Protein AF-A0A853ICF4-F1 (afdb_monomer)

Secondary structure (DSSP, 8-state):
-----PPP--S---S--EEEE-STTTGGGTSTTS---HHHHHHHHHHIIIIIHHHHHHHHHHHHHSSPPPHHHHHHHHHHHHHHHHHHHHHHHHHHHHHHHHHHHHHHHHHHHHHHHHHHHHHHHHHHHHTS-HHHHHHHHHHHHHT-TT--HHHHHHHHHHHH--HHHHHHHHHHHHHHHTT-HHHHHHHHHHHHHHHHHHHHHHHHH-HHHHHHHHHHHTT-PPPTTT-EEPPTTHHHHHHHHHHHT-GGGS-HHHHHHHHHHHHHHHTT--EEEEEEEEES--HHHHHHHHHHHHHHHHHHHHHHHHHHHHHHHHHHHHTTS-TT----TT--HHHHHHHHHHHHHHHHHHHHHHHHHHTT-GGGHHHHHHHHHHHHHHHHHHHHHHHHHHHHHHHHHHHHHHHHHHHHHHHHHHTTTTS------EEEEEEEEE---HHHHHHHHHHHHHHHHHHHHHHHT-TT--TTTTSPPHHHHHHHHHHHHHHHHHHH-TTSHHHHHHHHHSEEP-GGGS-TT--HHHHHHHHHHHHHHS----HHHHHHHHHHHHHTT-----HHHHHHHHHHH---HHHHHHHHHH--PPP--PPP--PPPP-PPPPPHHHHHHHHHHHHHHHHH-

Radius of gyration: 31.79 Å; Cα contacts (8 Å, |Δi|>4): 673; chains: 1; bounding box: 91×81×85 Å

pLDDT: mean 79.95, std 15.65, range [25.86, 96.5]

Sequence (626 aa):
MWQRKNPKKDGNSPPVQLTNRPRHWLERLHIKTQDEPWSITMVSFAWTAGPVTYLAALAGYYAGYGTWMPADKGIYFIGYSVVAGVLGILSKYLYHLTTGSKIKQQQKAIKQAIAALPLLVWQVRDLSLASLTEEARKYQAASYLLQQASLGAEGIEVAVYELTEDHQLALQAKRIEVLRQAGLFSRMEDLIQQVTVQANEVNEKLRANYPQLADQLFERLKGIAPSPEHGRQRSPLFIERILSAIEQDNYELMTLA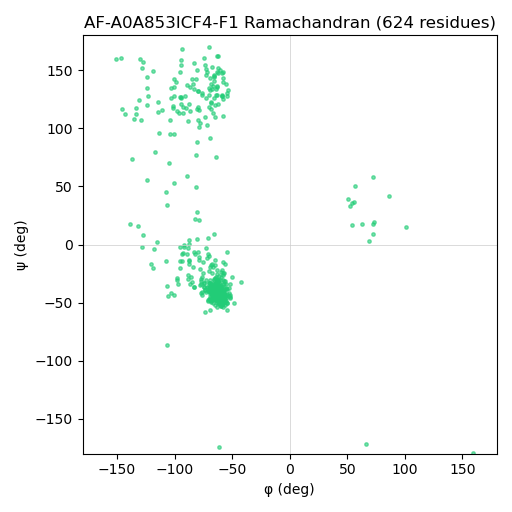DTEELFILALELLCDREISYLKIEYQGTQDIAKAITRLEEERNDYRISRAKVLSRLKALTSYLSLCNVNEDIHADEGLTAQALLTSAINGIEQLAKDVNNNRQLTDRHIKYTLNLQERTQQLESALELYEQARKAYLKLGRDLVHFRRALQRWQHIAQKKQQMLTNVGGLKRNIVFTEQSIKLDLDEKAALAKTLNLLLKETKRALNQSPKQGATAKQLPLLKVKELAVELTIMLDKYTKLHSPKIQRAIYSSHAMLIDALEPDASVQERVTEAKALAEDVQNNLSAAAERLAQNLIRFYRVPLTNEIIDFMVSQYDASQERLNFIAENEVPYSANFNNLNTPAIQIPEAKNRWKIILFNAKRTLSLYS

Nearest PDB structures (foldseek):
  6h2f-assembly1_G  TM=1.450E-01  e=1.940E+00  Aeromonas hydrophila subsp. hydrophila AL09-71
  8i4v-assembly1_A  TM=1.262E-01  e=9.122E+00  Saccharomyces cerevisiae S288C

Mean predicted aligned error: 12.61 Å

Foldseek 3Di:
DDDDDDDDDDPDDDLADEDEDAPPDPCVVPPPDPDDPPVVVLCVCLCCLPVVVLVVVQVVCCVPPVDGDDPVVSVVSNVVSVVVSVVVVVVVVVVCVVCVVVLVLLVVLLLVLLLVLLVLLVLLLVVQLVPDDPLVSLLSQLLLLLQFQPRQLVSQLSSCCSQQVDNVLSVLLSVLQVCLVVVVVVVSVVSLVVCVVVLVVSLVVCCVPPVVSSVSNSCSSSSHGDDLQAFAFQDPCLLVLLLVCLQVVHLVSHGSSSLSRLSLVLSLQSLFFKQKFKDKDWDDDQLQLVLVLQLLLLVLLLSLLSLQLLLLLLVLLLLLVVVVLDPPPPVPQRDDSQNSLVSSVSSLVSLLVVLLVLLVVCVVPVVSLVVNVVSLVSSVVSVVSLVSSVVSLVSSVVSVVSSVVSVVSNVVVVVVVVVVVVDDDRDSIYIYIYMDIFHADSVLSSVLSVVLVVLVVSQVVVQVPPPDDPPVSPRRPPSVSSSSSSVSSSSVCVRRVCSRPRSSLSSSLFHGFNSSNADPPDDSVRSSVVSSVSSVSHDNQCQSSLLVVLLCCCASVVHQDDPVSLVVSCVPRVHDSVSSVVSNPPHHYHDPDDDDPPDDRDDSDDDDVSSVVSSVSSVVSSVVSD

Solvent-accessible surface area (backbone atoms only — not comparable to full-atom values): 34337 Å² total; per-residue (Å²): 140,80,86,80,79,77,79,81,91,61,96,75,71,70,61,54,55,79,46,83,50,76,69,80,72,70,55,73,79,68,68,82,81,73,87,74,63,68,68,58,60,48,49,51,50,51,44,52,60,40,61,49,46,49,51,49,49,41,54,50,38,27,74,74,68,78,43,77,68,55,67,73,61,52,52,51,50,54,54,50,41,52,53,52,49,52,51,53,52,50,54,52,49,53,49,45,63,70,44,48,59,53,54,54,50,34,52,50,30,34,46,55,33,51,42,46,38,60,57,50,39,54,51,41,51,51,53,50,42,70,73,44,54,75,68,59,26,38,49,51,52,23,46,58,46,62,61,20,52,73,56,52,39,66,51,47,21,50,26,43,24,60,69,64,77,34,67,68,61,10,54,48,41,19,50,31,40,51,26,51,77,70,65,40,56,74,65,29,50,57,52,32,64,73,41,45,66,63,50,50,58,51,31,57,62,39,35,78,82,37,50,72,53,20,52,46,52,50,38,43,55,67,54,46,66,52,50,53,42,65,30,38,82,45,70,78,61,34,68,58,27,47,50,46,12,45,61,69,75,34,69,81,61,38,55,57,68,37,39,36,52,50,42,52,52,54,41,31,38,66,37,72,25,64,52,58,32,78,42,82,45,73,66,73,95,51,69,62,51,54,29,50,54,47,28,51,38,30,48,30,51,27,33,51,31,48,36,48,26,48,52,31,38,50,53,36,39,52,52,38,31,75,69,67,56,37,81,90,53,62,84,59,87,81,66,51,65,66,56,42,48,54,51,37,52,52,32,53,52,48,44,47,50,50,34,53,50,34,41,60,45,29,80,76,36,71,86,35,47,64,61,31,51,52,42,44,53,51,49,51,54,51,50,53,34,49,50,50,22,40,54,31,44,60,46,28,60,51,33,48,52,51,24,53,52,30,47,53,51,32,52,54,51,51,56,61,43,67,71,49,68,82,74,69,83,82,81,72,44,40,44,32,46,34,64,46,67,50,64,59,53,74,70,55,35,24,52,50,18,46,53,51,49,48,51,55,50,52,54,52,50,58,58,74,68,52,94,81,62,64,100,79,60,84,65,78,54,73,66,58,53,52,50,51,39,54,54,49,50,60,60,48,28,77,76,65,37,58,58,31,70,69,47,40,51,34,55,49,34,31,54,37,61,58,66,64,63,60,64,89,86,52,52,62,66,53,43,36,51,51,52,27,51,44,26,65,48,35,57,83,60,47,20,56,38,47,50,51,46,52,51,41,31,30,34,66,63,68,40,82,74,46,70,72,56,50,55,48,39,33,76,74,38,67,24,60,64,70,59,49,53,51,44,56,75,71,65,62,62,67,75,94,80,76,83,81,87,82,74,82,81,83,85,72,75,80,81,58,66,65,57,58,52,49,52,51,52,43,53,51,55,50,65,76,78,108

Structure (mmCIF, N/CA/C/O backbone):
data_AF-A0A853ICF4-F1
#
_entry.id   AF-A0A853ICF4-F1
#
loop_
_atom_site.group_PDB
_atom_site.id
_atom_site.type_symbol
_atom_site.label_atom_id
_atom_site.label_alt_id
_atom_site.label_comp_id
_atom_site.label_asym_id
_atom_site.label_entity_id
_atom_site.label_seq_id
_atom_site.pdbx_PDB_ins_code
_atom_site.Cartn_x
_atom_site.Cartn_y
_atom_site.Cartn_z
_atom_site.occupancy
_atom_site.B_iso_or_equiv
_atom_site.auth_seq_id
_atom_site.auth_comp_id
_atom_site.auth_asym_id
_atom_site.auth_atom_id
_atom_site.pdbx_PDB_model_num
ATOM 1 N N . MET A 1 1 ? -41.956 -16.546 -10.068 1.00 30.34 1 MET A N 1
ATOM 2 C CA . MET A 1 1 ? -43.222 -15.784 -10.032 1.00 30.34 1 MET A CA 1
ATOM 3 C C . MET A 1 1 ? -43.492 -15.413 -8.575 1.00 30.34 1 MET A C 1
ATOM 5 O O . MET A 1 1 ? -44.023 -16.226 -7.841 1.00 30.34 1 MET A O 1
ATOM 9 N N . TRP A 1 2 ? -43.012 -14.257 -8.112 1.00 27.94 2 TRP A N 1
ATOM 10 C CA . TRP A 1 2 ? -43.259 -13.773 -6.746 1.00 27.94 2 TRP A CA 1
ATOM 11 C C . TRP A 1 2 ? -44.172 -12.552 -6.848 1.00 27.94 2 TRP A C 1
ATOM 13 O O . TRP A 1 2 ? -43.820 -11.563 -7.491 1.00 27.94 2 TRP A O 1
ATOM 23 N N . GLN A 1 3 ? -45.385 -12.671 -6.307 1.00 25.86 3 GLN A N 1
ATOM 24 C CA . GLN A 1 3 ? -46.411 -11.632 -6.356 1.00 25.86 3 GLN A CA 1
ATOM 25 C C . GLN A 1 3 ? -45.956 -10.395 -5.570 1.00 25.86 3 GLN A C 1
ATOM 27 O O . GLN A 1 3 ? -45.728 -10.450 -4.363 1.00 25.86 3 GLN A O 1
ATOM 32 N N . ARG A 1 4 ? -45.863 -9.257 -6.267 1.00 28.83 4 ARG A N 1
ATOM 33 C CA . ARG A 1 4 ? -45.756 -7.927 -5.660 1.00 28.83 4 ARG A CA 1
ATOM 34 C C . ARG A 1 4 ? -47.047 -7.629 -4.895 1.00 28.83 4 ARG A C 1
ATOM 36 O O . ARG A 1 4 ? -48.074 -7.362 -5.514 1.00 28.83 4 ARG A O 1
ATOM 43 N N . LYS A 1 5 ? -46.990 -7.602 -3.563 1.00 31.86 5 LYS A N 1
ATOM 44 C CA . LYS A 1 5 ? -47.952 -6.823 -2.776 1.00 31.86 5 LYS A CA 1
ATOM 45 C C . LYS A 1 5 ? -47.587 -5.347 -2.933 1.00 31.86 5 LYS A C 1
ATOM 47 O O . LYS A 1 5 ? -46.550 -4.913 -2.442 1.00 31.86 5 LYS A O 1
ATOM 52 N N . ASN A 1 6 ? -48.421 -4.592 -3.644 1.00 28.44 6 ASN A N 1
ATOM 53 C CA . ASN A 1 6 ? -48.371 -3.131 -3.616 1.00 28.44 6 ASN A CA 1
ATOM 54 C C . ASN A 1 6 ? -48.813 -2.661 -2.219 1.00 28.44 6 ASN A C 1
ATOM 56 O O . ASN A 1 6 ? -49.931 -3.000 -1.820 1.00 28.44 6 ASN A O 1
ATOM 60 N N . PRO A 1 7 ? -48.001 -1.891 -1.474 1.00 32.66 7 PRO A N 1
ATOM 61 C CA . PRO A 1 7 ? -48.498 -1.226 -0.281 1.00 32.66 7 PRO A CA 1
ATOM 62 C C . PRO A 1 7 ? -49.482 -0.121 -0.693 1.00 32.66 7 PRO A C 1
ATOM 64 O O . PRO A 1 7 ? -49.323 0.527 -1.734 1.00 32.66 7 PRO A O 1
ATOM 67 N N . LYS A 1 8 ? -50.536 0.051 0.110 1.00 33.03 8 LYS A N 1
ATOM 68 C CA . LYS A 1 8 ? -51.533 1.117 -0.039 1.00 33.03 8 LYS A CA 1
ATOM 69 C C . LYS A 1 8 ? -50.838 2.485 -0.053 1.00 33.03 8 LYS A C 1
ATOM 71 O O . LYS A 1 8 ? -49.915 2.731 0.716 1.00 33.03 8 LYS A O 1
ATOM 76 N N . LYS A 1 9 ? -51.298 3.363 -0.951 1.00 35.62 9 LYS A N 1
ATOM 77 C CA . LYS A 1 9 ? -50.942 4.787 -0.991 1.00 35.62 9 LYS A CA 1
ATOM 78 C C . LYS A 1 9 ? -51.562 5.489 0.221 1.00 35.62 9 LYS A C 1
ATOM 80 O O . LYS A 1 9 ? -52.680 5.983 0.116 1.00 35.62 9 LYS A O 1
ATOM 85 N N . ASP A 1 10 ? -50.821 5.568 1.316 1.00 31.31 10 ASP A N 1
ATOM 86 C CA . ASP A 1 10 ? -51.052 6.588 2.337 1.00 31.31 10 ASP A CA 1
ATOM 87 C C . ASP A 1 10 ? -50.217 7.831 1.985 1.00 31.31 10 ASP A C 1
ATOM 89 O O . ASP A 1 10 ? -49.076 7.738 1.526 1.00 31.31 10 ASP A O 1
ATOM 93 N N . GLY A 1 11 ? -50.822 9.012 2.125 1.00 34.12 11 GLY A N 1
ATOM 94 C CA . GLY A 1 11 ? -50.340 10.305 1.618 1.00 34.12 11 GLY A CA 1
ATOM 95 C C . GLY A 1 11 ? -49.046 10.861 2.229 1.00 34.12 11 GLY A C 1
ATOM 96 O O . GLY A 1 11 ? -48.686 11.988 1.908 1.00 34.12 11 GLY A O 1
ATOM 97 N N . ASN A 1 12 ? -48.320 10.088 3.038 1.00 35.84 12 ASN A N 1
ATOM 98 C CA . ASN A 1 12 ? -46.996 10.423 3.564 1.00 35.84 12 ASN A CA 1
ATOM 99 C C . ASN A 1 12 ? -45.971 9.411 3.043 1.00 35.84 12 ASN A C 1
ATOM 101 O O . ASN A 1 12 ? -45.598 8.459 3.720 1.00 35.84 12 ASN A O 1
ATOM 105 N N . SER A 1 13 ? -45.520 9.595 1.803 1.00 33.94 13 SER A N 1
ATOM 106 C CA . SER A 1 13 ? -44.348 8.863 1.313 1.00 33.94 13 SER A CA 1
ATOM 107 C C . SER A 1 13 ? -43.082 9.490 1.913 1.00 33.94 13 SER A C 1
ATOM 109 O O . SER A 1 13 ? -42.929 10.710 1.772 1.00 33.94 13 SER A O 1
ATOM 111 N N . PRO A 1 14 ? -42.177 8.711 2.535 1.00 40.78 14 PRO A N 1
ATOM 112 C CA . PRO A 1 14 ? -40.957 9.249 3.124 1.00 40.78 14 PRO A CA 1
ATOM 113 C C . PRO A 1 14 ? -40.105 9.976 2.066 1.00 40.78 14 PRO A C 1
ATOM 115 O O . PRO A 1 14 ? -40.119 9.601 0.887 1.00 40.78 14 PRO A O 1
ATOM 118 N N . PRO A 1 15 ? -39.370 11.040 2.447 1.00 44.97 15 PRO A N 1
ATOM 119 C CA . PRO A 1 15 ? -38.568 11.846 1.522 1.00 44.97 15 PRO A CA 1
ATOM 120 C C . PRO A 1 15 ? -37.400 11.073 0.884 1.00 44.97 15 PRO A C 1
ATOM 122 O O . PRO A 1 15 ? -36.827 11.562 -0.098 1.00 44.97 15 PRO A O 1
ATOM 125 N N . VAL A 1 16 ? -37.072 9.888 1.416 1.00 52.25 16 VAL A N 1
ATOM 126 C CA . VAL A 1 16 ? -35.994 9.007 0.963 1.00 52.25 16 VAL A CA 1
ATOM 127 C C . VAL A 1 16 ? -36.508 7.567 0.866 1.00 52.25 16 VAL A C 1
ATOM 129 O O . VAL A 1 16 ? -36.892 6.971 1.865 1.00 52.25 16 VAL A O 1
ATOM 132 N N . GLN A 1 17 ? -36.503 6.981 -0.335 1.00 53.62 17 GLN A N 1
ATOM 133 C CA . GLN A 1 17 ? -36.686 5.533 -0.499 1.00 53.62 17 GLN A CA 1
ATOM 134 C C . GLN A 1 17 ? -35.333 4.835 -0.382 1.00 53.62 17 GLN A C 1
ATOM 136 O O . GLN A 1 17 ? -34.465 5.044 -1.229 1.00 53.62 17 GLN A O 1
ATOM 141 N N . LEU A 1 18 ? -35.180 4.015 0.658 1.00 55.09 18 LEU A N 1
ATOM 142 C CA . LEU A 1 18 ? -33.987 3.219 0.926 1.00 55.09 18 LEU A CA 1
ATOM 143 C C . LEU A 1 18 ? -34.164 1.817 0.344 1.00 55.09 18 LEU A C 1
ATOM 145 O O . LEU A 1 18 ? -35.091 1.092 0.697 1.00 55.09 18 LEU A O 1
ATOM 149 N N . THR A 1 19 ? -33.272 1.425 -0.561 1.00 58.62 19 THR A N 1
ATOM 150 C CA . THR A 1 19 ? -33.212 0.048 -1.066 1.00 58.62 19 THR A CA 1
ATOM 151 C C . THR A 1 19 ? -31.779 -0.449 -0.997 1.00 58.62 19 THR A C 1
ATOM 153 O O . THR A 1 19 ? -30.907 0.180 -1.600 1.00 58.62 19 THR A O 1
ATOM 156 N N . ASN A 1 20 ? -31.552 -1.575 -0.313 1.00 57.59 20 ASN A N 1
ATOM 157 C CA . ASN A 1 20 ? -30.308 -2.331 -0.438 1.00 57.59 20 ASN A CA 1
ATOM 158 C C . ASN A 1 20 ? -30.365 -3.175 -1.724 1.00 57.59 20 ASN A C 1
ATOM 160 O O . ASN A 1 20 ? -31.367 -3.842 -2.000 1.00 57.59 20 ASN A O 1
ATOM 164 N N . ARG A 1 21 ? -29.299 -3.137 -2.526 1.00 58.22 21 ARG A N 1
ATOM 165 C CA . ARG A 1 21 ? -29.064 -4.100 -3.606 1.00 58.22 21 ARG A CA 1
ATOM 166 C C . ARG A 1 21 ? -27.832 -4.942 -3.253 1.00 58.22 21 ARG A C 1
ATOM 168 O O . ARG A 1 21 ? -26.723 -4.505 -3.567 1.00 58.22 21 ARG A O 1
ATOM 175 N N . PRO A 1 22 ? -28.010 -6.137 -2.656 1.00 53.31 22 PRO A N 1
ATOM 176 C CA . PRO A 1 22 ? -26.892 -7.027 -2.363 1.00 53.31 22 PRO A CA 1
ATOM 177 C C . PRO A 1 22 ? -26.260 -7.585 -3.650 1.00 53.31 22 PRO A C 1
ATOM 179 O O . PRO A 1 22 ? -26.932 -7.768 -4.670 1.00 53.31 22 PRO A O 1
ATOM 182 N N . ARG A 1 23 ? -24.963 -7.917 -3.584 1.00 55.03 23 ARG A N 1
ATOM 183 C CA . ARG A 1 23 ? -24.104 -8.402 -4.693 1.00 55.03 23 ARG A CA 1
ATOM 184 C C . ARG A 1 23 ? -24.589 -9.659 -5.439 1.00 55.03 23 ARG A C 1
ATOM 186 O O . ARG A 1 23 ? -24.131 -9.949 -6.543 1.00 55.03 23 ARG A O 1
ATOM 193 N N . HIS A 1 24 ? -25.518 -10.421 -4.873 1.00 45.47 24 HIS A N 1
ATOM 194 C CA . HIS A 1 24 ? -25.683 -11.858 -5.129 1.00 45.47 24 HIS A CA 1
ATOM 195 C C . HIS A 1 24 ? -26.226 -12.325 -6.500 1.00 45.47 24 HIS A C 1
ATOM 197 O O . HIS A 1 24 ? -26.457 -13.530 -6.656 1.00 45.47 24 HIS A O 1
ATOM 203 N N . TRP A 1 25 ? -26.430 -11.444 -7.488 1.00 37.69 25 TRP A N 1
ATOM 204 C CA . TRP A 1 25 ? -27.013 -11.814 -8.791 1.00 37.69 25 TRP A CA 1
ATOM 205 C C . TRP A 1 25 ? -25.982 -11.981 -9.926 1.00 37.69 25 TRP A C 1
ATOM 207 O O . TRP A 1 25 ? -26.091 -12.944 -10.678 1.00 37.69 25 TRP A O 1
ATOM 217 N N . LEU A 1 26 ? -24.989 -11.089 -10.081 1.00 41.34 26 LEU A N 1
ATOM 218 C CA . LEU A 1 26 ? -24.106 -11.114 -11.268 1.00 41.34 26 LEU A CA 1
ATOM 219 C C . LEU A 1 26 ? -22.893 -12.048 -11.111 1.00 41.34 26 LEU A C 1
ATOM 221 O O . LEU A 1 26 ? -22.493 -12.697 -12.072 1.00 41.34 26 LEU A O 1
ATOM 225 N N . GLU A 1 27 ? -22.335 -12.179 -9.906 1.00 45.69 27 GLU A N 1
ATOM 226 C CA . GLU A 1 27 ? -21.101 -12.953 -9.682 1.00 45.69 27 GLU A CA 1
ATOM 227 C C . GLU A 1 27 ? -21.323 -14.478 -9.660 1.00 45.69 27 GLU A C 1
ATOM 229 O O . GLU A 1 27 ? -20.413 -15.245 -9.983 1.00 45.69 27 GLU A O 1
ATOM 234 N N . ARG A 1 28 ? -22.555 -14.948 -9.400 1.00 37.47 28 ARG A N 1
ATOM 235 C CA . ARG A 1 28 ? -22.889 -16.386 -9.464 1.00 37.47 28 ARG A CA 1
ATOM 236 C C . ARG A 1 28 ? -22.773 -16.987 -10.868 1.00 37.47 28 ARG A C 1
ATOM 238 O O . ARG A 1 28 ? -22.678 -18.204 -10.980 1.00 37.47 28 ARG A O 1
ATOM 245 N N . LEU A 1 29 ? -22.743 -16.164 -11.916 1.00 42.06 29 LEU A N 1
ATOM 246 C CA . LEU A 1 29 ? -22.546 -16.633 -13.289 1.00 42.06 29 LEU A CA 1
ATOM 247 C C . LEU A 1 29 ? -21.063 -16.752 -13.684 1.00 42.06 29 LEU A C 1
ATOM 249 O O . LEU A 1 29 ? -20.772 -17.390 -14.691 1.00 42.06 29 LEU A O 1
ATOM 253 N N . HIS A 1 30 ? -20.127 -16.195 -12.901 1.00 38.09 30 HIS A N 1
ATOM 254 C CA . HIS A 1 30 ? -18.701 -16.159 -13.261 1.00 38.09 30 HIS A CA 1
ATOM 255 C C . HIS A 1 30 ? -17.749 -16.853 -12.277 1.00 38.09 30 HIS A C 1
ATOM 257 O O . HIS A 1 30 ? -16.638 -17.183 -12.674 1.00 38.09 30 HIS A O 1
ATOM 263 N N . ILE A 1 31 ? -18.160 -17.134 -11.035 1.00 38.81 31 ILE A N 1
ATOM 264 C CA . ILE A 1 31 ? -17.246 -17.696 -10.018 1.00 38.81 31 ILE A CA 1
AT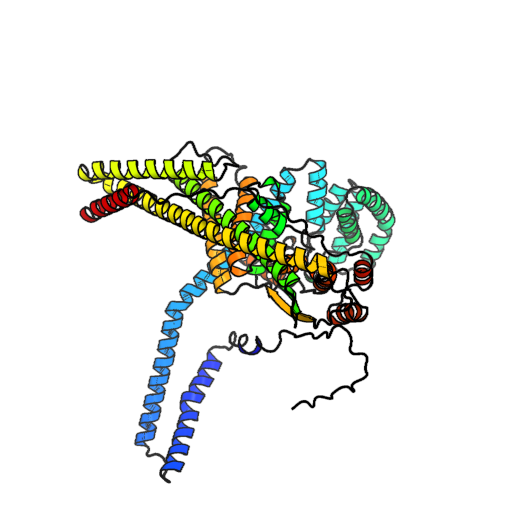OM 265 C C . ILE A 1 31 ? -17.201 -19.240 -10.011 1.00 38.81 31 ILE A C 1
ATOM 267 O O . ILE A 1 31 ? -16.318 -19.834 -9.405 1.00 38.81 31 ILE A O 1
ATOM 271 N N . LYS A 1 32 ? -18.066 -19.938 -10.755 1.00 33.34 32 LYS A N 1
ATOM 272 C CA . LYS A 1 32 ? -18.119 -21.414 -10.740 1.00 33.34 32 LYS A CA 1
ATOM 273 C C . LYS A 1 32 ? -17.412 -22.077 -11.933 1.00 33.34 32 LYS A C 1
ATOM 275 O O . LYS A 1 32 ? -18.007 -22.886 -12.634 1.00 33.34 32 LYS A O 1
ATOM 280 N N . THR A 1 33 ? -16.150 -21.724 -12.180 1.00 38.88 33 THR A N 1
ATOM 281 C CA . THR A 1 33 ? -15.300 -22.403 -13.190 1.00 38.88 33 THR A CA 1
ATOM 282 C C . THR A 1 33 ? -13.908 -22.785 -12.690 1.00 38.88 33 THR A C 1
ATOM 284 O O . THR A 1 33 ? -13.029 -23.084 -13.498 1.00 38.88 33 THR A O 1
ATOM 287 N N . GLN A 1 34 ? -13.678 -22.794 -11.380 1.00 43.72 34 GLN A N 1
ATOM 288 C CA . GLN A 1 34 ? -12.474 -23.389 -10.807 1.00 43.72 34 GLN A CA 1
ATOM 289 C C . GLN A 1 34 ? -12.893 -24.439 -9.777 1.00 43.72 34 GLN A C 1
ATOM 291 O O . GLN A 1 34 ? -13.830 -24.218 -9.017 1.00 43.72 34 GLN A O 1
ATOM 296 N N . ASP A 1 35 ? -12.230 -25.590 -9.862 1.00 41.94 35 ASP A N 1
ATOM 297 C CA . ASP A 1 35 ? -12.375 -26.792 -9.031 1.00 41.94 35 ASP A CA 1
ATOM 298 C C . ASP A 1 35 ? -13.450 -27.814 -9.429 1.00 41.94 35 ASP A C 1
ATOM 300 O O . ASP A 1 35 ? -14.077 -28.447 -8.583 1.00 41.94 35 ASP A O 1
ATOM 304 N N . GLU A 1 36 ? -13.592 -28.091 -10.729 1.00 45.62 36 GLU A N 1
ATOM 305 C CA . GLU A 1 36 ? -14.015 -29.437 -11.136 1.00 45.62 36 GLU A CA 1
ATOM 306 C C . GLU A 1 36 ? -12.782 -30.295 -11.460 1.00 45.62 36 GLU A C 1
ATOM 308 O O . GLU A 1 36 ? -11.950 -29.891 -12.283 1.00 45.62 36 GLU A O 1
ATOM 313 N N . PRO A 1 37 ? -12.629 -31.483 -10.842 1.00 55.44 37 PRO A N 1
ATOM 314 C CA . PRO A 1 37 ? -11.572 -32.402 -11.216 1.00 55.44 37 PRO A CA 1
ATOM 315 C C . PRO A 1 37 ? -11.717 -32.776 -12.694 1.00 55.44 37 PRO A C 1
ATOM 317 O O . PRO A 1 37 ? -12.777 -33.204 -13.147 1.00 55.44 37 PRO A O 1
ATOM 320 N N . TRP A 1 38 ? -10.617 -32.628 -13.434 1.00 53.31 38 TRP A N 1
ATOM 321 C CA . TRP A 1 38 ? -10.466 -32.866 -14.876 1.00 53.31 38 TRP A CA 1
ATOM 322 C C . TRP A 1 38 ? -11.149 -34.136 -15.413 1.00 53.31 38 TRP A C 1
ATOM 324 O O . TRP A 1 38 ? -11.617 -34.147 -16.553 1.00 53.31 38 TRP A O 1
ATOM 334 N N . SER A 1 39 ? -11.221 -35.192 -14.599 1.00 53.94 39 SER A N 1
ATOM 335 C CA . SER A 1 39 ? -11.878 -36.454 -14.929 1.00 53.94 39 SER A CA 1
ATOM 336 C C . SER A 1 39 ? -13.390 -36.295 -15.114 1.00 53.94 39 SER A C 1
ATOM 338 O O . SER A 1 39 ? -13.955 -36.899 -16.020 1.00 53.94 39 SER A O 1
ATOM 340 N N . ILE A 1 40 ? -14.046 -35.437 -14.330 1.00 58.16 40 ILE A N 1
ATOM 341 C CA . ILE A 1 40 ? -15.501 -35.236 -14.354 1.00 58.16 40 ILE A CA 1
ATOM 342 C C . ILE A 1 40 ? -15.910 -34.409 -15.574 1.00 58.16 40 ILE A C 1
ATOM 344 O O . ILE A 1 40 ? -16.842 -34.777 -16.290 1.00 58.16 40 ILE A O 1
ATOM 348 N N . THR A 1 41 ? -15.169 -33.342 -15.881 1.00 59.34 41 THR A N 1
ATOM 349 C CA . THR A 1 41 ? -15.435 -32.518 -17.067 1.00 59.34 41 THR A CA 1
ATOM 350 C C . THR A 1 41 ? -15.104 -33.269 -18.365 1.00 59.34 41 THR A C 1
ATOM 352 O O . THR A 1 41 ? -15.785 -33.091 -19.370 1.00 59.34 41 THR A O 1
ATOM 355 N N . MET A 1 42 ? -14.093 -34.152 -18.373 1.00 56.72 42 MET A N 1
ATOM 356 C CA . MET A 1 42 ? -13.829 -35.025 -19.528 1.00 56.72 42 MET A CA 1
ATOM 357 C C . MET A 1 42 ? -14.934 -36.055 -19.743 1.00 56.72 42 MET A C 1
ATOM 359 O O . MET A 1 42 ? -15.349 -36.258 -20.882 1.00 56.72 42 MET A O 1
ATOM 363 N N . VAL A 1 43 ? -15.432 -36.677 -18.674 1.00 63.84 43 VAL A N 1
ATOM 364 C CA . VAL A 1 43 ? -16.545 -37.628 -18.767 1.00 63.84 43 VAL A CA 1
ATOM 365 C C . VAL A 1 43 ? -17.816 -36.923 -19.237 1.00 63.84 43 VAL A C 1
ATOM 367 O O . VAL A 1 43 ? -18.513 -37.467 -20.089 1.00 63.84 43 VAL A O 1
ATOM 370 N N . SER A 1 44 ? -18.094 -35.695 -18.783 1.00 57.56 44 SER A N 1
ATOM 371 C CA . SER A 1 44 ? -19.270 -34.943 -19.241 1.00 57.56 44 SER A CA 1
ATOM 372 C C . SER A 1 44 ? -19.176 -34.545 -20.720 1.00 57.56 44 SER A C 1
ATOM 374 O O . SER A 1 44 ? -20.152 -34.715 -21.453 1.00 57.56 44 SER A O 1
ATOM 376 N N . PHE A 1 45 ? -18.006 -34.107 -21.204 1.00 62.56 45 PHE A N 1
ATOM 377 C CA . P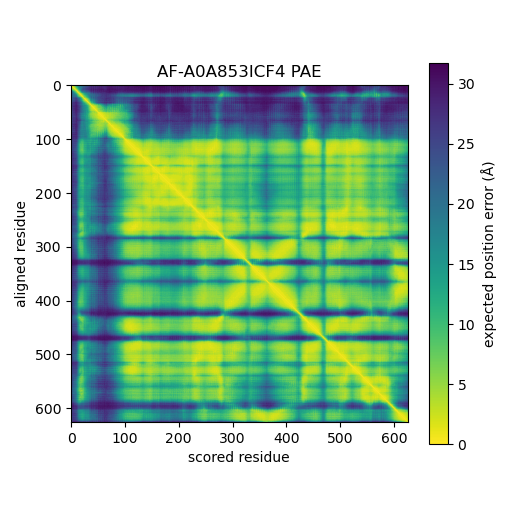HE A 1 45 ? -17.790 -33.831 -22.630 1.00 62.56 45 PHE A CA 1
ATOM 378 C C . PHE A 1 45 ? -17.823 -35.102 -23.485 1.00 62.56 45 PHE A C 1
ATOM 380 O O . PHE A 1 45 ? -18.446 -35.106 -24.542 1.00 62.56 45 PHE A O 1
ATOM 387 N N . ALA A 1 46 ? -17.216 -36.199 -23.029 1.00 64.25 46 ALA A N 1
ATOM 388 C CA . ALA A 1 46 ? -17.253 -37.478 -23.738 1.00 64.25 46 ALA A CA 1
ATOM 389 C C . ALA A 1 46 ? -18.680 -38.052 -23.811 1.00 64.25 46 ALA A C 1
ATOM 391 O O . ALA A 1 46 ? -19.090 -38.574 -24.847 1.00 64.25 46 ALA A O 1
ATOM 392 N N . TRP A 1 47 ? -19.460 -37.900 -22.737 1.00 67.75 47 TRP A N 1
ATOM 393 C CA . TRP A 1 47 ? -20.857 -38.325 -22.663 1.00 67.75 47 TRP A CA 1
ATOM 394 C C . TRP A 1 47 ? -21.779 -37.490 -23.563 1.00 67.75 47 TRP A C 1
ATOM 396 O O . TRP A 1 47 ? -22.650 -38.029 -24.248 1.00 67.75 47 TRP A O 1
ATOM 406 N N . THR A 1 48 ? -21.573 -36.172 -23.599 1.00 66.31 48 THR A N 1
ATOM 407 C CA . THR A 1 48 ? -22.396 -35.252 -24.401 1.00 66.31 48 THR A CA 1
ATOM 408 C C . THR A 1 48 ? -22.036 -35.258 -25.886 1.00 66.31 48 THR A C 1
ATOM 410 O O . THR A 1 48 ? -22.938 -35.153 -26.711 1.00 66.31 48 THR A O 1
ATOM 413 N N . ALA A 1 49 ? -20.757 -35.426 -26.240 1.00 63.41 49 ALA A N 1
ATOM 414 C CA . ALA A 1 49 ? -20.285 -35.424 -27.628 1.00 63.41 49 ALA A CA 1
ATOM 415 C C . ALA A 1 49 ? -20.338 -36.800 -28.321 1.00 63.41 49 ALA A C 1
ATOM 417 O O . ALA A 1 49 ? -20.285 -36.862 -29.554 1.00 63.41 49 ALA A O 1
ATOM 418 N N . GLY A 1 50 ? -20.459 -37.896 -27.564 1.00 69.69 50 GLY A N 1
ATOM 419 C CA . GLY A 1 50 ? -20.584 -39.253 -28.104 1.00 69.69 50 GLY A CA 1
ATOM 420 C C . GLY A 1 50 ? -22.004 -39.820 -27.970 1.00 69.69 50 GLY A C 1
ATOM 421 O O . GLY A 1 50 ? -22.789 -39.705 -28.911 1.00 69.69 50 GLY A O 1
ATOM 422 N N . PRO A 1 51 ? -22.355 -40.451 -26.833 1.00 75.19 51 PRO A N 1
ATOM 423 C CA . PRO A 1 51 ? -23.634 -41.145 -26.652 1.00 75.19 51 PRO A CA 1
ATOM 424 C C . PRO A 1 51 ? -24.877 -40.278 -26.877 1.00 75.19 51 PRO A C 1
ATOM 426 O O . PRO A 1 51 ? -25.802 -40.702 -27.567 1.00 75.19 51 PRO A O 1
ATOM 429 N N . VAL A 1 52 ? -24.912 -39.062 -26.323 1.00 77.06 52 VAL A N 1
ATOM 430 C CA . VAL A 1 52 ? -26.104 -38.196 -26.391 1.00 77.06 52 VAL A CA 1
ATOM 431 C C . VAL A 1 52 ? -26.344 -37.684 -27.809 1.00 77.06 52 VAL A C 1
ATOM 433 O O . VAL A 1 52 ? -27.462 -37.748 -28.314 1.00 77.06 52 VAL A O 1
ATOM 436 N N . THR A 1 53 ? -25.299 -37.221 -28.486 1.00 77.25 53 THR A N 1
ATOM 437 C CA . THR A 1 53 ? -25.360 -36.805 -29.892 1.00 77.25 53 THR A CA 1
ATOM 438 C C . THR A 1 53 ? -25.644 -37.974 -30.830 1.00 77.25 53 THR A C 1
ATOM 440 O O . THR A 1 53 ? -26.369 -37.788 -31.802 1.00 77.25 53 THR A O 1
ATOM 443 N N . TYR A 1 54 ? -25.151 -39.182 -30.537 1.00 77.81 54 TYR A N 1
ATOM 444 C CA . TYR A 1 54 ? -25.498 -40.385 -31.298 1.00 77.81 54 TYR A CA 1
ATOM 445 C C . TYR A 1 54 ? -26.981 -40.752 -31.147 1.00 77.81 54 TYR A C 1
ATOM 447 O O . TYR A 1 54 ? -27.654 -41.028 -32.139 1.00 77.81 54 TYR A O 1
ATOM 455 N N . LEU A 1 55 ? -27.525 -40.684 -29.927 1.00 80.25 55 LEU A N 1
ATOM 456 C CA . LEU A 1 55 ? -28.956 -40.882 -29.673 1.00 80.25 55 LEU A CA 1
ATOM 457 C C . LEU A 1 55 ? -29.811 -39.808 -30.354 1.00 80.25 55 LEU A C 1
ATOM 459 O O . LEU A 1 55 ? -30.838 -40.128 -30.948 1.00 80.25 55 LEU A O 1
ATOM 463 N N . ALA A 1 56 ? -29.374 -38.548 -30.321 1.00 79.75 56 ALA A N 1
ATOM 464 C CA . ALA A 1 56 ? -30.038 -37.454 -31.024 1.00 79.75 56 ALA A CA 1
ATOM 465 C C . ALA A 1 56 ? -30.005 -37.650 -32.549 1.00 79.75 56 ALA A C 1
ATOM 467 O O . ALA A 1 56 ? -31.010 -37.416 -33.219 1.00 79.75 56 ALA A O 1
ATOM 468 N N . ALA A 1 57 ? -28.885 -38.130 -33.099 1.00 79.81 57 ALA A N 1
ATOM 469 C CA . ALA A 1 57 ? -28.755 -38.456 -34.515 1.00 79.81 57 ALA A CA 1
ATOM 470 C C . ALA A 1 57 ? -29.661 -39.631 -34.915 1.00 79.81 57 ALA A C 1
ATOM 472 O O . ALA A 1 57 ? -30.348 -39.548 -35.930 1.00 79.81 57 ALA A O 1
ATOM 473 N N . LEU A 1 58 ? -29.729 -40.687 -34.096 1.00 81.38 58 LEU A N 1
ATOM 474 C CA . LEU A 1 58 ? -30.645 -41.815 -34.292 1.00 81.38 58 LEU A CA 1
ATOM 475 C C . LEU A 1 58 ? -32.110 -41.368 -34.276 1.00 81.38 58 LEU A C 1
ATOM 477 O O . LEU A 1 58 ? -32.860 -41.698 -35.193 1.00 81.38 58 LEU A O 1
ATOM 481 N N . ALA A 1 59 ? -32.504 -40.594 -33.263 1.00 81.44 59 ALA A N 1
ATOM 482 C CA . ALA A 1 59 ? -33.865 -40.087 -33.123 1.00 81.44 59 ALA A CA 1
ATOM 483 C C . ALA A 1 59 ? -34.244 -39.139 -34.271 1.00 81.44 59 ALA A C 1
ATOM 485 O O . ALA A 1 59 ? -35.328 -39.259 -34.837 1.00 81.44 59 ALA A O 1
ATOM 486 N N . GLY A 1 60 ? -33.340 -38.235 -34.659 1.00 82.12 60 GLY A N 1
ATOM 487 C CA . GLY A 1 60 ? -33.546 -37.315 -35.777 1.00 82.12 60 GLY A CA 1
ATOM 488 C C . GLY A 1 60 ? -33.642 -38.032 -37.125 1.00 82.12 60 GLY A C 1
ATOM 489 O O . GLY A 1 60 ? -34.500 -37.698 -37.940 1.00 82.12 60 GLY A O 1
ATOM 490 N N . TYR A 1 61 ? -32.814 -39.055 -37.350 1.00 82.81 61 TYR A N 1
ATOM 491 C CA . TYR A 1 61 ? -32.868 -39.857 -38.572 1.00 82.81 61 TYR A CA 1
ATOM 492 C C . TYR A 1 61 ? -34.175 -40.652 -38.665 1.00 82.81 61 TYR A C 1
ATOM 494 O O . TYR A 1 61 ? -34.817 -40.661 -39.715 1.00 82.81 61 TYR A O 1
ATOM 502 N N . TYR A 1 62 ? -34.602 -41.254 -37.552 1.00 85.12 62 TYR A N 1
ATOM 503 C CA . TYR A 1 62 ? -35.871 -41.972 -37.468 1.00 85.12 62 TYR A CA 1
ATOM 504 C C . TYR A 1 62 ? -37.070 -41.043 -37.705 1.00 85.12 62 TYR A C 1
ATOM 506 O O . TYR A 1 62 ? -37.955 -41.372 -38.492 1.00 85.12 62 TYR A O 1
ATOM 514 N N . ALA A 1 63 ? -37.071 -39.854 -37.097 1.00 85.62 63 ALA A N 1
ATOM 515 C CA . ALA A 1 63 ? -38.125 -38.861 -37.294 1.00 85.62 63 ALA A CA 1
ATOM 516 C C . ALA A 1 63 ? -38.190 -38.328 -38.739 1.00 85.62 63 ALA A C 1
ATOM 518 O O . ALA A 1 63 ? -39.278 -38.048 -39.233 1.00 85.62 63 ALA A O 1
ATOM 519 N N . GLY A 1 64 ? -37.045 -38.183 -39.416 1.00 80.12 64 GLY A N 1
ATOM 520 C CA . GLY A 1 64 ? -36.981 -37.633 -40.774 1.00 80.12 64 GLY A CA 1
ATOM 521 C C . GLY A 1 64 ? -37.255 -38.641 -41.893 1.00 80.12 64 GLY A C 1
ATOM 522 O O . GLY A 1 64 ? -37.860 -38.280 -42.898 1.00 80.12 64 GLY A O 1
ATOM 523 N N . TYR A 1 65 ? -36.815 -39.892 -41.735 1.00 81.94 65 TYR A N 1
ATOM 524 C CA . TYR A 1 65 ? -36.847 -40.900 -42.805 1.00 81.94 65 TYR A CA 1
ATOM 525 C C . TYR A 1 65 ? -37.723 -42.120 -42.487 1.00 81.94 65 TYR A C 1
ATOM 527 O O . TYR A 1 65 ? -37.864 -42.997 -43.335 1.00 81.94 65 TYR A O 1
ATOM 535 N N . GLY A 1 66 ? -38.298 -42.214 -41.282 1.00 81.06 66 GLY A N 1
ATOM 536 C CA . GLY A 1 66 ? -39.174 -43.322 -40.870 1.00 81.06 66 GLY A CA 1
ATOM 537 C C . GLY A 1 66 ? -38.472 -44.677 -40.708 1.00 81.06 66 GLY A C 1
ATOM 538 O O . GLY A 1 66 ? -39.115 -45.679 -40.407 1.00 81.06 66 GLY A O 1
ATOM 539 N N . THR A 1 67 ? -37.153 -44.724 -40.892 1.00 83.56 67 THR A N 1
ATOM 540 C CA . THR A 1 67 ? -36.319 -45.924 -40.767 1.00 83.56 67 THR A CA 1
ATOM 541 C C . THR A 1 67 ? -35.150 -45.657 -39.834 1.00 83.56 67 THR A C 1
ATOM 543 O O . THR A 1 67 ? -34.658 -44.531 -39.760 1.00 83.56 67 THR A O 1
ATOM 546 N N . TRP A 1 68 ? -34.655 -46.695 -39.162 1.00 81.38 68 TRP A N 1
ATOM 547 C CA . TRP A 1 68 ? -33.436 -46.603 -38.359 1.00 81.38 68 TRP A CA 1
ATOM 548 C C . TRP A 1 68 ? -32.212 -46.243 -39.210 1.00 81.38 68 TRP A C 1
ATOM 550 O O . TRP A 1 68 ? -32.154 -46.536 -40.406 1.00 81.38 68 TRP A O 1
ATOM 560 N N . MET A 1 69 ? -31.227 -45.588 -38.590 1.00 80.38 69 MET A N 1
ATOM 561 C CA . MET A 1 69 ? -30.004 -45.185 -39.282 1.00 80.38 69 MET A CA 1
ATOM 562 C C . MET A 1 69 ? -29.215 -46.422 -39.759 1.00 80.38 69 MET A C 1
ATOM 564 O O . MET A 1 69 ? -28.941 -47.302 -38.943 1.00 80.38 69 MET A O 1
ATOM 568 N N . PRO A 1 70 ? -28.814 -46.492 -41.046 1.00 84.06 70 PRO A N 1
ATOM 569 C CA . PRO A 1 70 ? -27.967 -47.568 -41.558 1.00 84.06 70 PRO A CA 1
ATOM 570 C C . PRO A 1 70 ? -26.636 -47.660 -40.803 1.00 84.06 70 PRO A C 1
ATOM 572 O O . PRO A 1 70 ? -26.040 -46.629 -40.472 1.00 84.06 70 PRO A O 1
ATOM 575 N N . ALA A 1 71 ? -26.147 -48.886 -40.588 1.00 78.69 71 ALA A N 1
ATOM 576 C CA . ALA A 1 71 ? -24.929 -49.156 -39.817 1.00 78.69 71 ALA A CA 1
ATOM 577 C C . ALA A 1 71 ? -23.707 -48.379 -40.341 1.00 78.69 71 ALA A C 1
ATOM 579 O O . ALA A 1 71 ? -22.951 -47.819 -39.549 1.00 78.69 71 ALA A O 1
ATOM 580 N N . ASP A 1 72 ? -23.580 -48.239 -41.663 1.00 80.62 72 ASP A N 1
ATOM 581 C CA . ASP A 1 72 ? -22.468 -47.534 -42.313 1.00 80.62 72 ASP A CA 1
ATOM 582 C C . ASP A 1 72 ? -22.385 -46.053 -41.899 1.00 80.62 72 ASP A C 1
ATOM 584 O O . ASP A 1 72 ? -21.302 -45.520 -41.647 1.00 80.62 72 ASP A O 1
ATOM 588 N N . LYS A 1 73 ? -23.540 -45.385 -41.749 1.00 78.56 73 LYS A N 1
ATOM 589 C CA . LYS A 1 73 ? -23.614 -43.983 -41.296 1.00 78.56 73 LYS A CA 1
ATOM 590 C C . LYS A 1 73 ? -23.332 -43.858 -39.796 1.00 78.56 73 LYS A C 1
ATOM 592 O O . LYS A 1 73 ? -22.733 -42.872 -39.368 1.00 78.56 73 LYS A O 1
ATOM 597 N N . GLY A 1 74 ? -23.714 -44.864 -39.006 1.00 78.12 74 GLY A N 1
ATOM 598 C CA . GLY A 1 74 ? -23.397 -44.932 -37.577 1.00 78.12 74 GLY A CA 1
ATOM 599 C C . GLY A 1 74 ? -21.906 -45.092 -37.307 1.00 78.12 74 GLY A C 1
ATOM 600 O O . GLY A 1 74 ? -21.355 -44.371 -36.478 1.00 78.12 74 GLY A O 1
ATOM 601 N N . ILE A 1 75 ? -21.235 -45.963 -38.061 1.00 79.94 75 ILE A N 1
ATOM 602 C CA . ILE A 1 75 ? -19.785 -46.168 -37.966 1.00 79.94 75 ILE A CA 1
ATOM 603 C C . ILE A 1 75 ? -19.030 -44.885 -38.338 1.00 79.94 75 ILE A C 1
ATOM 605 O O . ILE A 1 75 ? -18.100 -44.498 -37.631 1.00 79.94 75 ILE A O 1
ATOM 609 N N . TYR A 1 76 ? -19.465 -44.178 -39.388 1.00 80.12 76 TYR A N 1
ATOM 610 C CA . TYR A 1 76 ? -18.871 -42.895 -39.772 1.00 80.12 76 TYR A CA 1
ATOM 611 C C . TYR A 1 76 ? -19.014 -41.832 -38.673 1.00 80.12 76 TYR A C 1
ATOM 613 O O . TYR A 1 76 ? -18.057 -41.120 -38.370 1.00 80.12 76 TYR A O 1
ATOM 621 N N . PHE A 1 77 ? -20.185 -41.750 -38.033 1.00 80.88 77 PHE A N 1
ATOM 622 C CA . PHE A 1 77 ? -20.420 -40.823 -36.925 1.00 80.88 77 PHE A CA 1
ATOM 623 C C . PHE A 1 77 ? -19.520 -41.126 -35.722 1.00 80.88 77 PHE A C 1
ATOM 625 O O . PHE A 1 77 ? -18.885 -40.222 -35.185 1.00 80.88 77 PHE A O 1
ATOM 632 N N . ILE A 1 78 ? -19.408 -42.402 -35.338 1.00 79.00 78 ILE A N 1
ATOM 633 C CA . ILE A 1 78 ? -18.520 -42.837 -34.252 1.00 79.00 78 ILE A CA 1
ATOM 634 C C . ILE A 1 78 ? -17.065 -42.476 -34.582 1.00 79.00 78 ILE A C 1
ATOM 636 O O . ILE A 1 78 ? -16.379 -41.888 -33.747 1.00 79.00 78 ILE A O 1
ATOM 640 N N . GLY A 1 79 ? -16.609 -42.754 -35.808 1.00 79.62 79 GLY A N 1
ATOM 641 C CA . GLY A 1 79 ? -15.267 -42.394 -36.268 1.00 79.62 79 GLY A CA 1
ATOM 642 C C . GLY A 1 79 ? -15.002 -40.886 -36.206 1.00 79.62 79 GLY A C 1
ATOM 643 O O . GLY A 1 79 ? -13.984 -40.459 -35.659 1.00 79.62 79 GLY A O 1
ATOM 644 N N . TYR A 1 80 ? -15.941 -40.068 -36.690 1.00 80.06 80 TYR A N 1
ATOM 645 C CA . TYR A 1 80 ? -15.850 -38.609 -36.617 1.00 80.06 80 TYR A CA 1
ATOM 646 C C . TYR A 1 80 ? -15.802 -38.101 -35.168 1.00 80.06 80 TYR A C 1
ATOM 648 O O . TYR A 1 80 ? -14.945 -37.280 -34.842 1.00 80.06 80 TYR A O 1
ATOM 656 N N . SER A 1 81 ? -16.660 -38.612 -34.279 1.00 77.31 81 SER A N 1
ATOM 657 C CA . SER A 1 81 ? -16.687 -38.210 -32.867 1.00 77.31 81 SER A CA 1
ATOM 658 C C . SER A 1 81 ? -15.404 -38.572 -32.121 1.00 77.31 81 SER A C 1
ATOM 660 O O . SER A 1 81 ? -14.935 -37.781 -31.303 1.00 77.31 81 SER A O 1
ATOM 662 N N . VAL A 1 82 ? -14.791 -39.722 -32.423 1.00 79.25 82 VAL A N 1
ATOM 663 C CA . VAL A 1 82 ? -13.484 -40.093 -31.856 1.00 79.25 82 VAL A CA 1
ATOM 664 C C . VAL A 1 82 ? -12.403 -39.113 -32.316 1.00 79.25 82 VAL A C 1
ATOM 666 O O . VAL A 1 82 ? -11.665 -38.586 -31.485 1.00 79.25 82 VAL A O 1
ATOM 669 N N . VAL A 1 83 ? -12.337 -38.802 -33.614 1.00 80.44 83 VAL A N 1
ATOM 670 C CA . VAL A 1 83 ? -11.349 -37.854 -34.159 1.00 80.44 83 VAL A CA 1
ATOM 671 C C . VAL A 1 83 ? -11.554 -36.444 -33.597 1.00 80.44 83 VAL A C 1
ATOM 673 O O . VAL A 1 83 ? -10.590 -35.801 -33.181 1.00 80.44 83 VAL A O 1
ATOM 676 N N . ALA A 1 84 ? -12.799 -35.971 -33.522 1.00 75.25 84 ALA A N 1
ATOM 677 C CA . ALA A 1 84 ? -13.137 -34.678 -32.933 1.00 75.25 84 ALA A CA 1
ATOM 678 C C . ALA A 1 84 ? -12.793 -34.622 -31.435 1.00 75.25 84 ALA A C 1
ATOM 680 O O . ALA A 1 84 ? -12.244 -33.623 -30.968 1.00 75.25 84 ALA A O 1
ATOM 681 N N . GLY A 1 85 ? -13.038 -35.706 -30.692 1.00 72.62 85 GLY A N 1
ATOM 682 C CA . GLY A 1 85 ? -12.637 -35.842 -29.291 1.00 72.62 85 GLY A CA 1
ATOM 683 C C . GLY A 1 85 ? -11.120 -35.757 -29.112 1.00 72.62 85 GLY A C 1
ATOM 684 O O . GLY A 1 85 ? -10.639 -34.988 -28.280 1.00 72.62 85 GLY A O 1
ATOM 685 N N . VAL A 1 86 ? -10.353 -36.468 -29.945 1.00 79.38 86 VAL A N 1
ATOM 686 C CA . VAL A 1 86 ? -8.881 -36.423 -29.933 1.00 79.38 86 VAL A CA 1
ATOM 687 C C . VAL A 1 86 ? -8.360 -35.023 -30.277 1.00 79.38 86 VAL A C 1
ATOM 689 O O . VAL A 1 86 ? -7.500 -34.506 -29.565 1.00 79.38 86 VAL A O 1
ATOM 692 N N . LEU A 1 87 ? -8.904 -34.362 -31.306 1.00 75.19 87 LEU A N 1
ATOM 693 C CA . LEU A 1 87 ? -8.544 -32.981 -31.662 1.00 75.19 87 LEU A CA 1
ATOM 694 C C . LEU A 1 87 ? -8.904 -31.980 -30.551 1.00 75.19 87 LEU A C 1
ATOM 696 O O . LEU A 1 87 ? -8.142 -31.049 -30.276 1.00 75.19 87 LEU A O 1
ATOM 700 N N . GLY A 1 88 ? -10.031 -32.184 -29.867 1.00 68.25 88 GLY A N 1
ATOM 701 C CA . GLY A 1 88 ? -10.426 -31.407 -28.694 1.00 68.25 88 GLY A CA 1
ATOM 702 C C . GLY A 1 88 ? -9.431 -31.548 -27.537 1.00 68.25 88 GLY A C 1
ATOM 703 O O . GLY A 1 88 ? -9.019 -30.549 -26.947 1.00 68.25 88 GLY A O 1
ATOM 704 N N . ILE A 1 89 ? -8.969 -32.769 -27.254 1.00 75.12 89 ILE A N 1
ATOM 705 C CA . ILE A 1 89 ? -7.942 -33.028 -26.233 1.00 75.12 89 ILE A CA 1
ATOM 706 C C . ILE A 1 89 ? -6.610 -32.383 -26.638 1.00 75.12 89 ILE A C 1
ATOM 708 O O . ILE A 1 89 ? -5.985 -31.694 -25.829 1.00 75.12 89 ILE A O 1
ATOM 712 N N . LEU A 1 90 ? -6.198 -32.550 -27.898 1.00 74.69 90 LEU A N 1
ATOM 713 C CA . LEU A 1 90 ? -4.933 -32.032 -28.417 1.00 74.69 90 LEU A CA 1
ATOM 714 C C . LEU A 1 90 ? -4.888 -30.495 -28.396 1.00 74.69 90 LEU A C 1
ATOM 716 O O . LEU A 1 90 ? -3.903 -29.912 -27.945 1.00 74.69 90 LEU A O 1
ATOM 720 N N . SER A 1 91 ? -5.965 -29.828 -28.821 1.00 70.06 91 SER A N 1
ATOM 721 C CA . SER A 1 91 ? -6.060 -28.361 -28.799 1.00 70.06 91 SER A CA 1
ATOM 722 C C . SER A 1 91 ? -5.976 -27.797 -27.377 1.00 70.06 91 SER A C 1
ATOM 724 O O . SER A 1 91 ? -5.270 -26.815 -27.137 1.00 70.06 91 SER A O 1
ATOM 726 N N . LYS A 1 92 ? -6.619 -28.451 -26.401 1.00 66.12 92 LYS A N 1
ATOM 727 C CA . LYS A 1 92 ? -6.592 -28.025 -24.996 1.00 66.12 92 LYS A CA 1
ATOM 728 C C . LYS A 1 92 ? -5.251 -28.329 -24.317 1.00 66.12 92 LYS A C 1
ATOM 730 O O . LYS A 1 92 ? -4.790 -27.531 -23.501 1.00 66.12 92 LYS A O 1
ATOM 735 N N . TYR A 1 93 ? -4.584 -29.422 -24.696 1.00 74.06 93 TYR A N 1
ATOM 736 C CA . TYR A 1 93 ? -3.213 -29.727 -24.277 1.00 74.06 93 TYR A CA 1
ATOM 737 C C . TYR A 1 93 ? -2.213 -28.682 -24.795 1.00 74.06 93 TYR A C 1
ATOM 739 O O . TYR A 1 93 ? -1.426 -28.145 -24.014 1.00 74.06 93 TYR A O 1
ATOM 747 N N . LEU A 1 94 ? -2.302 -28.315 -26.078 1.00 70.75 94 LEU A N 1
ATOM 748 C CA . LEU A 1 94 ? -1.496 -27.243 -26.672 1.00 70.75 94 LEU A CA 1
ATOM 749 C C . LEU A 1 94 ? -1.747 -25.898 -25.976 1.00 70.75 94 LEU A C 1
ATOM 751 O O . LEU A 1 94 ? -0.793 -25.214 -25.609 1.00 70.75 94 LEU A O 1
ATOM 755 N N . TYR A 1 95 ? -3.011 -25.561 -25.701 1.00 70.94 95 TYR A N 1
ATOM 756 C CA . TYR A 1 95 ? -3.369 -24.356 -24.950 1.00 70.94 95 TYR A CA 1
ATOM 757 C C . TYR A 1 95 ? -2.759 -24.339 -23.538 1.00 70.94 95 TYR A C 1
ATOM 759 O O . TYR A 1 95 ? -2.265 -23.304 -23.080 1.00 70.94 95 TYR A O 1
ATOM 767 N N . HIS A 1 96 ? -2.755 -25.480 -22.842 1.00 65.19 96 HIS A N 1
ATOM 768 C CA . HIS A 1 96 ? -2.170 -25.597 -21.508 1.00 65.19 96 HIS A CA 1
ATOM 769 C C . HIS A 1 96 ? -0.635 -25.530 -21.532 1.00 65.19 96 HIS A C 1
ATOM 771 O O . HIS A 1 96 ? -0.040 -24.905 -20.654 1.00 65.19 96 HIS A O 1
ATOM 777 N N . LEU A 1 97 ? 0.022 -26.099 -22.546 1.00 68.81 97 LEU A N 1
ATOM 778 C CA . LEU A 1 97 ? 1.471 -25.967 -22.728 1.00 68.81 97 LEU A CA 1
ATOM 779 C C . LEU A 1 97 ? 1.887 -24.504 -22.935 1.00 68.81 97 LEU A C 1
ATOM 781 O O . LEU A 1 97 ? 2.840 -24.038 -22.308 1.00 68.81 97 LEU A O 1
ATOM 785 N N . THR A 1 98 ? 1.148 -23.747 -23.751 1.00 71.19 98 THR A N 1
ATOM 786 C CA . THR A 1 98 ? 1.476 -22.341 -24.034 1.00 71.19 98 THR A CA 1
ATOM 787 C C . THR A 1 98 ? 1.100 -21.388 -22.898 1.00 71.19 98 THR A C 1
ATOM 789 O O . THR A 1 98 ? 1.797 -20.400 -22.657 1.00 71.19 98 THR A O 1
ATOM 792 N N . THR A 1 99 ? 0.009 -21.665 -22.178 1.00 70.88 99 THR A N 1
ATOM 793 C CA . THR A 1 99 ? -0.548 -20.748 -21.165 1.00 70.88 99 THR A CA 1
ATOM 794 C C . THR A 1 99 ? -0.106 -21.108 -19.743 1.00 70.88 99 THR A C 1
ATOM 796 O O . THR A 1 99 ? 0.087 -20.221 -18.912 1.00 70.88 99 THR A O 1
ATOM 799 N N . GLY A 1 100 ? 0.163 -22.385 -19.460 1.00 71.25 100 GLY A N 1
ATOM 800 C CA . GLY A 1 100 ? 0.561 -22.864 -18.133 1.00 71.25 100 GLY A CA 1
ATOM 801 C C . GLY A 1 100 ? 1.902 -22.301 -17.656 1.00 71.25 100 GLY A C 1
ATOM 802 O O . GLY A 1 100 ? 2.058 -21.997 -16.475 1.00 71.25 100 GLY A O 1
ATOM 803 N N . SER A 1 101 ? 2.855 -22.076 -18.568 1.00 76.38 101 SER A N 1
ATOM 804 C CA . SER A 1 101 ? 4.120 -21.399 -18.238 1.00 76.38 101 SER A CA 1
ATOM 805 C C . SER A 1 101 ? 3.890 -19.949 -17.792 1.00 76.38 101 SER A C 1
ATOM 807 O O . SER A 1 101 ? 4.468 -19.507 -16.796 1.00 76.38 101 SER A O 1
ATOM 809 N N . LYS A 1 102 ? 2.979 -19.225 -18.462 1.00 80.31 102 LYS A N 1
ATOM 810 C CA . LYS A 1 102 ? 2.627 -17.843 -18.101 1.00 80.31 102 LYS A CA 1
ATOM 811 C C . LYS A 1 102 ? 1.987 -17.779 -16.716 1.00 80.31 102 LYS A C 1
ATOM 813 O O . LYS A 1 102 ? 2.451 -17.001 -15.889 1.00 80.31 102 LYS A O 1
ATOM 818 N N . ILE A 1 103 ? 1.011 -18.643 -16.428 1.00 80.75 103 ILE A N 1
ATOM 819 C CA . ILE A 1 103 ? 0.333 -18.689 -15.120 1.00 80.75 103 ILE A CA 1
ATOM 820 C C . ILE A 1 103 ? 1.333 -19.008 -14.000 1.00 80.75 103 ILE A C 1
ATOM 822 O O . ILE A 1 103 ? 1.360 -18.326 -12.977 1.00 80.75 103 ILE A O 1
ATOM 826 N N . LYS A 1 104 ? 2.230 -19.984 -14.207 1.00 84.12 104 LYS A N 1
ATOM 827 C CA . LYS A 1 104 ? 3.290 -20.304 -13.233 1.00 84.12 104 LYS A CA 1
ATOM 828 C C . LYS A 1 104 ? 4.226 -19.118 -12.983 1.00 84.12 104 LYS A C 1
ATOM 830 O O . LYS A 1 104 ? 4.596 -18.861 -11.837 1.00 84.12 104 LYS A O 1
ATOM 835 N N . GLN A 1 105 ? 4.606 -18.376 -14.026 1.00 85.94 105 GLN A N 1
ATOM 836 C CA . GLN A 1 105 ? 5.424 -17.165 -13.883 1.00 85.94 105 GLN A CA 1
ATOM 837 C C . GLN A 1 105 ? 4.682 -16.048 -13.138 1.00 85.94 105 GLN A C 1
ATOM 839 O O . GLN A 1 105 ? 5.274 -15.417 -12.262 1.00 85.94 105 GLN A O 1
ATOM 844 N N . GLN A 1 106 ? 3.400 -15.828 -13.446 1.00 88.19 106 GLN A N 1
ATOM 845 C CA . GLN A 1 106 ? 2.546 -14.859 -12.755 1.00 88.19 106 GLN A CA 1
ATOM 846 C C . GLN A 1 106 ? 2.434 -15.194 -11.261 1.00 88.19 106 GLN A C 1
ATOM 848 O O . GLN A 1 106 ? 2.740 -14.353 -10.419 1.00 88.19 106 GLN A O 1
ATOM 853 N N . GLN A 1 107 ? 2.109 -16.445 -10.923 1.00 89.38 107 GLN A N 1
ATOM 854 C CA . GLN A 1 107 ? 2.044 -16.910 -9.536 1.00 89.38 107 GLN A CA 1
ATOM 855 C C . GLN A 1 107 ? 3.386 -16.751 -8.818 1.00 89.38 107 GLN A C 1
ATOM 857 O O . GLN A 1 107 ? 3.423 -16.294 -7.680 1.00 89.38 107 GLN A O 1
ATOM 862 N N . LYS A 1 108 ? 4.506 -17.075 -9.477 1.00 91.31 108 LYS A N 1
ATOM 863 C CA . LYS A 1 108 ? 5.841 -16.882 -8.897 1.00 91.31 108 LYS A CA 1
ATOM 864 C C . LYS A 1 108 ? 6.119 -15.409 -8.589 1.00 91.31 108 LYS A C 1
ATOM 866 O O . LYS A 1 108 ? 6.640 -15.116 -7.517 1.00 91.31 108 LYS A O 1
ATOM 871 N N . ALA A 1 109 ? 5.771 -14.495 -9.495 1.00 91.44 109 ALA A N 1
ATOM 872 C CA . ALA A 1 109 ? 5.934 -13.061 -9.267 1.00 91.44 109 ALA A CA 1
ATOM 873 C C . ALA A 1 109 ? 5.082 -12.583 -8.081 1.00 91.44 109 ALA A C 1
ATOM 875 O O . ALA A 1 109 ? 5.598 -11.883 -7.211 1.00 91.44 109 ALA A O 1
ATOM 876 N N . ILE A 1 110 ? 3.818 -13.014 -8.007 1.00 94.00 110 ILE A N 1
ATOM 877 C CA . ILE A 1 110 ? 2.910 -12.691 -6.896 1.00 94.00 110 ILE A CA 1
ATOM 878 C C . ILE A 1 110 ? 3.486 -13.190 -5.566 1.00 94.00 110 ILE A C 1
ATOM 880 O O . ILE A 1 110 ? 3.636 -12.398 -4.641 1.00 94.00 110 ILE A O 1
ATOM 884 N N . LYS A 1 111 ? 3.910 -14.459 -5.485 1.00 93.62 111 LYS A N 1
ATOM 885 C CA . LYS A 1 111 ? 4.523 -15.030 -4.271 1.00 93.62 111 LYS A CA 1
ATOM 886 C C . LYS A 1 111 ? 5.760 -14.249 -3.816 1.00 93.62 111 LYS A C 1
ATOM 888 O O . LYS A 1 111 ? 5.924 -13.994 -2.630 1.00 93.62 111 LYS A O 1
ATOM 893 N N . GLN A 1 112 ? 6.619 -13.839 -4.752 1.00 92.56 112 GLN A N 1
ATOM 894 C CA . GLN A 1 112 ? 7.805 -13.034 -4.436 1.00 92.56 112 GLN A CA 1
ATOM 895 C C . GLN A 1 112 ? 7.448 -11.646 -3.892 1.00 92.56 112 GLN A C 1
ATOM 897 O O . GLN A 1 112 ? 8.097 -11.184 -2.959 1.00 92.56 112 GLN A O 1
ATOM 902 N N . ALA A 1 113 ? 6.414 -11.008 -4.445 1.00 93.94 113 ALA A N 1
ATOM 903 C CA . ALA A 1 113 ? 5.941 -9.709 -3.979 1.00 93.94 113 ALA A CA 1
ATOM 904 C C . ALA A 1 113 ? 5.320 -9.801 -2.575 1.00 93.94 113 ALA A C 1
ATOM 906 O O . ALA A 1 113 ? 5.687 -9.017 -1.702 1.00 93.94 113 ALA A O 1
ATOM 907 N N . ILE A 1 114 ? 4.455 -10.798 -2.345 1.00 94.38 114 ILE A N 1
ATOM 908 C CA . ILE A 1 114 ? 3.841 -11.073 -1.035 1.00 94.38 114 ILE A CA 1
ATOM 909 C C . ILE A 1 114 ? 4.921 -11.315 0.022 1.00 94.38 114 ILE A C 1
ATOM 911 O O . ILE A 1 114 ? 4.853 -10.737 1.094 1.00 94.38 114 ILE A O 1
ATOM 915 N N . ALA A 1 115 ? 5.967 -12.086 -0.285 1.00 91.25 115 ALA A N 1
ATOM 916 C CA . ALA A 1 115 ? 7.054 -12.317 0.665 1.00 91.25 115 ALA A CA 1
ATOM 917 C C . ALA A 1 115 ? 7.939 -11.079 0.912 1.00 91.25 115 ALA A C 1
ATOM 919 O O . ALA A 1 115 ? 8.622 -11.000 1.931 1.00 91.25 115 ALA A O 1
ATOM 920 N N . ALA A 1 116 ? 7.983 -10.117 -0.011 1.00 91.44 116 ALA A N 1
ATOM 921 C CA . ALA A 1 116 ? 8.831 -8.937 0.130 1.00 91.44 116 ALA A CA 1
ATOM 922 C C . ALA A 1 116 ? 8.184 -7.810 0.947 1.00 91.44 116 ALA A C 1
ATOM 924 O O . ALA A 1 116 ? 8.900 -7.081 1.628 1.00 91.44 116 ALA A O 1
ATOM 925 N N . LEU A 1 117 ? 6.858 -7.657 0.889 1.00 93.62 117 LEU A N 1
ATOM 926 C CA . LEU A 1 117 ? 6.146 -6.564 1.562 1.00 93.62 117 LEU A CA 1
ATOM 927 C C . LEU A 1 117 ? 6.254 -6.596 3.101 1.00 93.62 117 LEU A C 1
ATOM 929 O O . LEU A 1 117 ? 6.567 -5.546 3.658 1.00 93.62 117 LEU A O 1
ATOM 933 N N . PRO A 1 118 ? 6.110 -7.745 3.798 1.00 92.31 118 PRO A N 1
ATOM 934 C CA . PRO A 1 118 ? 6.331 -7.821 5.245 1.00 92.31 118 PRO A CA 1
ATOM 935 C C . PRO A 1 118 ? 7.736 -7.367 5.655 1.00 92.31 118 PRO A C 1
ATOM 937 O O . PRO A 1 118 ? 7.891 -6.612 6.608 1.00 92.31 118 PRO A O 1
ATOM 940 N N . LEU A 1 119 ? 8.760 -7.725 4.868 1.00 89.56 119 LEU A N 1
ATOM 941 C CA . LEU A 1 119 ? 10.136 -7.284 5.120 1.00 89.56 119 LEU A CA 1
ATOM 942 C C . LEU A 1 119 ? 10.267 -5.758 5.042 1.00 89.56 119 LEU A C 1
ATOM 944 O O . LEU A 1 119 ? 10.978 -5.165 5.847 1.00 89.56 119 LEU A O 1
ATOM 948 N N . LEU A 1 120 ? 9.586 -5.118 4.086 1.00 91.12 120 LEU A N 1
ATOM 949 C CA . LEU A 1 120 ? 9.563 -3.658 3.993 1.00 91.12 120 LEU A CA 1
ATOM 950 C C . LEU A 1 120 ? 8.828 -3.029 5.179 1.00 91.12 120 LEU A C 1
ATOM 952 O O . LEU A 1 120 ? 9.281 -2.009 5.683 1.00 91.12 120 LEU A O 1
ATOM 956 N N . VAL A 1 121 ? 7.731 -3.635 5.644 1.00 91.62 121 VAL A N 1
ATOM 957 C CA . VAL A 1 121 ? 6.998 -3.181 6.838 1.00 91.62 121 VAL A CA 1
ATOM 958 C C . VAL A 1 121 ? 7.899 -3.210 8.072 1.00 91.62 121 VAL A C 1
ATOM 960 O O . VAL A 1 121 ? 8.010 -2.200 8.764 1.00 91.62 121 VAL A O 1
ATOM 963 N N . TRP A 1 122 ? 8.619 -4.307 8.313 1.00 89.25 122 TRP A N 1
ATOM 964 C CA . TRP A 1 122 ? 9.552 -4.390 9.441 1.00 89.25 122 TRP A CA 1
ATOM 965 C C . TRP A 1 122 ? 10.698 -3.378 9.331 1.00 89.25 122 TRP A C 1
ATOM 967 O O . TRP A 1 122 ? 11.041 -2.736 10.319 1.00 89.25 122 TRP A O 1
ATOM 977 N N . GLN A 1 123 ? 11.234 -3.156 8.126 1.00 88.81 123 GLN A N 1
ATOM 978 C CA . GLN A 1 123 ? 12.242 -2.114 7.894 1.00 88.81 123 GLN A CA 1
ATOM 979 C C . GLN A 1 123 ? 11.705 -0.706 8.179 1.00 88.81 123 GLN A C 1
ATOM 981 O O . GLN A 1 123 ? 12.401 0.100 8.787 1.00 88.81 123 GLN A O 1
ATOM 986 N N . VAL A 1 124 ? 10.471 -0.399 7.767 1.00 91.06 124 VAL A N 1
ATOM 987 C CA . VAL A 1 124 ? 9.823 0.893 8.052 1.00 91.06 124 VAL A CA 1
ATOM 988 C C . VAL A 1 124 ? 9.664 1.101 9.555 1.00 91.06 124 VAL A C 1
ATOM 990 O O . VAL A 1 124 ? 9.926 2.198 10.046 1.00 91.06 124 VAL A O 1
ATOM 993 N N . ARG A 1 125 ? 9.263 0.058 10.290 1.00 89.75 125 ARG A N 1
ATOM 994 C CA . ARG A 1 125 ? 9.107 0.121 11.747 1.00 89.75 125 ARG A CA 1
ATOM 995 C C . ARG A 1 125 ? 10.432 0.372 12.443 1.00 89.75 125 ARG A C 1
ATOM 997 O O . ARG A 1 125 ? 10.504 1.279 13.266 1.00 89.75 125 ARG A O 1
ATOM 1004 N N . ASP A 1 126 ? 11.479 -0.351 12.068 1.00 89.12 126 ASP A N 1
ATOM 1005 C CA . ASP A 1 126 ? 12.810 -0.145 12.638 1.00 89.12 126 ASP A CA 1
ATOM 1006 C C . ASP A 1 126 ? 13.340 1.272 12.348 1.00 89.12 126 ASP A C 1
ATOM 1008 O O . ASP A 1 126 ? 13.774 1.976 13.257 1.00 89.12 126 ASP A O 1
ATOM 1012 N N . LEU A 1 127 ? 13.168 1.769 11.116 1.00 89.38 127 LEU A N 1
ATOM 1013 C CA . LEU A 1 127 ? 13.488 3.160 10.766 1.00 89.38 127 LEU A CA 1
ATOM 1014 C C . LEU A 1 127 ? 12.671 4.174 11.578 1.00 89.38 127 LEU A C 1
ATOM 1016 O O . LEU A 1 127 ? 13.192 5.225 11.955 1.00 89.38 127 LEU A O 1
ATOM 1020 N N . SER A 1 128 ? 11.399 3.872 11.864 1.00 89.12 128 SER A N 1
ATOM 1021 C CA . SER A 1 128 ? 10.563 4.726 12.713 1.00 89.12 128 SER A CA 1
ATOM 1022 C C . SER A 1 128 ? 11.116 4.798 14.135 1.00 89.12 128 SER A C 1
ATOM 1024 O O . SER A 1 128 ? 11.276 5.896 14.659 1.00 89.12 128 SER A O 1
ATOM 1026 N N . LEU A 1 129 ? 11.520 3.662 14.712 1.00 90.06 129 LEU A N 1
ATOM 1027 C CA . LEU A 1 129 ? 12.113 3.577 16.048 1.00 90.06 129 LEU A CA 1
ATOM 1028 C C . LEU A 1 129 ? 13.478 4.270 16.122 1.00 90.06 129 LEU A C 1
ATOM 1030 O O . LEU A 1 129 ? 13.771 4.963 17.100 1.00 90.06 129 LEU A O 1
ATOM 1034 N N . ALA A 1 130 ? 14.297 4.133 15.079 1.00 88.12 130 ALA A N 1
ATOM 1035 C CA . ALA A 1 130 ? 15.602 4.779 14.987 1.00 88.12 130 ALA A CA 1
ATOM 1036 C C . ALA A 1 130 ? 15.502 6.315 14.982 1.00 88.12 130 ALA A C 1
ATOM 1038 O O . ALA A 1 130 ? 16.399 6.987 15.486 1.00 88.12 130 ALA A O 1
ATOM 1039 N N . SER A 1 131 ? 14.404 6.871 14.456 1.00 84.12 131 SER A N 1
ATOM 1040 C CA . SER A 1 131 ? 14.175 8.323 14.409 1.00 84.12 131 SER A CA 1
ATOM 1041 C C . SER A 1 131 ? 13.703 8.943 15.734 1.00 84.12 131 SER A C 1
ATOM 1043 O O . SER A 1 131 ? 13.669 10.167 15.853 1.00 84.12 131 SER A O 1
ATOM 1045 N N . LEU A 1 132 ? 13.342 8.121 16.724 1.00 88.44 132 LEU A N 1
ATOM 1046 C CA . LEU A 1 132 ? 12.796 8.562 18.010 1.00 88.44 132 LEU A CA 1
ATOM 1047 C C . LEU A 1 132 ? 13.873 8.698 19.098 1.00 88.44 132 LEU A C 1
ATOM 1049 O O . LEU A 1 132 ? 14.937 8.068 19.038 1.00 88.44 132 LEU A O 1
ATOM 1053 N N . THR A 1 133 ? 13.557 9.495 20.128 1.00 90.88 133 THR A N 1
ATOM 1054 C CA . THR A 1 133 ? 14.320 9.559 21.387 1.00 90.88 133 THR A CA 1
ATOM 1055 C C . THR A 1 133 ? 14.276 8.217 22.116 1.00 90.88 133 THR A C 1
ATOM 1057 O O . THR A 1 133 ? 13.422 7.383 21.830 1.00 90.88 133 THR A O 1
ATOM 1060 N N . GLU A 1 134 ? 15.188 7.991 23.064 1.00 88.12 134 GLU A N 1
ATOM 1061 C CA . GLU A 1 134 ? 15.276 6.717 23.790 1.00 88.12 134 GLU A CA 1
ATOM 1062 C C . GLU A 1 134 ? 13.964 6.350 24.498 1.00 88.12 134 GLU A C 1
ATOM 1064 O O . GLU A 1 134 ? 13.443 5.261 24.279 1.00 88.12 134 GLU A O 1
ATOM 1069 N N . GLU A 1 135 ? 13.373 7.278 25.253 1.00 87.69 135 GLU A N 1
ATOM 1070 C CA . GLU A 1 135 ? 12.083 7.056 25.916 1.00 87.69 135 GLU A CA 1
ATOM 1071 C C . GLU A 1 135 ? 10.961 6.773 24.908 1.00 87.69 135 GLU A C 1
ATOM 1073 O O . GLU A 1 135 ? 10.269 5.764 25.012 1.00 87.69 135 GLU A O 1
ATOM 1078 N N . ALA A 1 136 ? 10.803 7.614 23.878 1.00 88.31 136 ALA A N 1
ATOM 1079 C CA . ALA A 1 136 ? 9.763 7.424 22.864 1.00 88.31 136 ALA A CA 1
ATOM 1080 C C . ALA A 1 136 ? 9.938 6.107 22.090 1.00 88.31 136 ALA A C 1
ATOM 1082 O O . ALA A 1 136 ? 8.954 5.483 21.693 1.00 88.31 136 ALA A O 1
ATOM 1083 N N . ARG A 1 137 ? 11.184 5.655 21.908 1.00 91.00 137 ARG A N 1
ATOM 1084 C CA . ARG A 1 137 ? 11.504 4.366 21.297 1.00 91.00 137 ARG A CA 1
ATOM 1085 C C . ARG A 1 137 ? 11.011 3.203 22.153 1.00 91.00 137 ARG A C 1
ATOM 1087 O O . ARG A 1 137 ? 10.433 2.284 21.579 1.00 91.00 137 ARG A O 1
ATOM 1094 N N . LYS A 1 138 ? 11.172 3.258 23.482 1.00 90.75 138 LYS A N 1
ATOM 1095 C CA . LYS A 1 138 ? 10.632 2.244 24.410 1.00 90.75 138 LYS A CA 1
ATOM 1096 C C . LYS A 1 138 ? 9.110 2.148 24.301 1.00 90.75 138 LYS A C 1
ATOM 1098 O O . LYS A 1 138 ? 8.582 1.077 24.007 1.00 90.75 138 LYS A O 1
ATOM 1103 N N . TYR A 1 139 ? 8.411 3.282 24.419 1.00 90.19 139 TYR A N 1
ATOM 1104 C CA . TYR A 1 139 ? 6.946 3.332 24.313 1.00 90.19 139 TYR A CA 1
ATOM 1105 C C . TYR A 1 139 ? 6.440 2.812 22.962 1.00 90.19 139 TYR A C 1
ATOM 1107 O O . TYR A 1 139 ? 5.501 2.016 22.907 1.00 90.19 139 TYR A O 1
ATOM 1115 N N . GLN A 1 140 ? 7.072 3.230 21.863 1.00 89.06 140 GLN A N 1
ATOM 1116 C CA . GLN A 1 140 ? 6.669 2.814 20.522 1.00 89.06 140 GLN A CA 1
ATOM 1117 C C . GLN A 1 140 ? 6.960 1.326 20.271 1.00 89.06 140 GLN A C 1
ATOM 1119 O O . GLN A 1 140 ? 6.129 0.638 19.675 1.00 89.06 140 GLN A O 1
ATOM 1124 N N . ALA A 1 141 ? 8.100 0.808 20.739 1.00 90.69 141 ALA A N 1
ATOM 1125 C CA . ALA A 1 141 ? 8.431 -0.612 20.641 1.00 90.69 141 ALA A CA 1
ATOM 1126 C C . ALA A 1 141 ? 7.426 -1.471 21.420 1.00 90.69 141 ALA A C 1
ATOM 1128 O O . ALA A 1 141 ? 6.876 -2.425 20.869 1.00 90.69 141 ALA A O 1
ATOM 1129 N N . ALA A 1 142 ? 7.109 -1.082 22.656 1.00 91.50 142 ALA A N 1
ATOM 1130 C CA . ALA A 1 142 ? 6.085 -1.747 23.449 1.00 91.50 142 ALA A CA 1
ATOM 1131 C C . ALA A 1 142 ? 4.699 -1.670 22.787 1.00 91.50 142 ALA A C 1
ATOM 1133 O O . ALA A 1 142 ? 3.977 -2.663 22.783 1.00 91.50 142 ALA A O 1
ATOM 1134 N N . SER A 1 143 ? 4.341 -0.550 22.145 1.00 89.38 143 SER A N 1
ATOM 1135 C CA . SER A 1 143 ? 3.089 -0.456 21.382 1.00 89.38 143 SER A CA 1
ATOM 1136 C C . SER A 1 143 ? 3.027 -1.463 20.231 1.00 89.38 143 SER A C 1
ATOM 1138 O O . SER A 1 143 ? 2.003 -2.125 20.063 1.00 89.38 143 SER A O 1
ATOM 1140 N N . TYR A 1 144 ? 4.112 -1.628 19.464 1.00 88.44 144 TYR A N 1
ATOM 1141 C CA . TYR A 1 144 ? 4.159 -2.643 18.407 1.00 88.44 144 TYR A CA 1
ATOM 1142 C C . TYR A 1 144 ? 4.000 -4.059 18.973 1.00 88.44 144 TYR A C 1
ATOM 1144 O O . TYR A 1 144 ? 3.235 -4.844 18.420 1.00 88.44 144 TYR A O 1
ATOM 1152 N N . LEU A 1 145 ? 4.649 -4.366 20.102 1.00 90.12 145 LEU A N 1
ATOM 1153 C CA . LEU A 1 145 ? 4.517 -5.664 20.772 1.00 90.12 145 LEU A CA 1
ATOM 1154 C C . LEU A 1 145 ? 3.076 -5.909 21.254 1.00 90.12 145 LEU A C 1
ATOM 1156 O O . LEU A 1 145 ? 2.460 -6.923 20.929 1.00 90.12 145 LEU A O 1
ATOM 1160 N N . LEU A 1 146 ? 2.472 -4.961 21.970 1.00 89.75 146 LEU A N 1
ATOM 1161 C CA . LEU A 1 146 ? 1.117 -5.135 22.503 1.00 89.75 146 LEU A CA 1
ATOM 1162 C C . LEU A 1 146 ? 0.053 -5.288 21.402 1.00 89.75 146 LEU A C 1
ATOM 1164 O O . LEU A 1 146 ? -0.991 -5.894 21.657 1.00 89.75 146 LEU A O 1
ATOM 1168 N N . GLN A 1 147 ? 0.321 -4.826 20.177 1.00 86.19 147 GLN A N 1
ATOM 1169 C CA . GLN A 1 147 ? -0.553 -5.005 19.012 1.00 86.19 147 GLN A CA 1
ATOM 1170 C C . GLN A 1 147 ? -0.469 -6.403 18.366 1.00 86.19 147 GLN A C 1
ATOM 1172 O O . GLN A 1 147 ? -1.353 -6.748 17.579 1.00 86.19 147 GLN A O 1
ATOM 1177 N N . GLN A 1 148 ? 0.525 -7.239 18.695 1.00 86.25 148 GLN A N 1
ATOM 1178 C CA . GLN A 1 148 ? 0.703 -8.538 18.032 1.00 86.25 148 GLN A CA 1
ATOM 1179 C C . GLN A 1 148 ? -0.259 -9.610 18.558 1.00 86.25 148 GLN A C 1
ATOM 1181 O O . GLN A 1 148 ? -0.155 -10.025 19.710 1.00 86.25 148 GLN A O 1
ATOM 1186 N N . ALA A 1 149 ? -1.171 -10.117 17.725 1.00 82.25 149 ALA A N 1
ATOM 1187 C CA . ALA A 1 149 ? -2.162 -11.118 18.147 1.00 82.25 149 ALA A CA 1
ATOM 1188 C C . ALA A 1 149 ? -1.527 -12.364 18.803 1.00 82.25 149 ALA A C 1
ATOM 1190 O O . ALA A 1 149 ? -1.986 -12.818 19.851 1.00 82.25 149 ALA A O 1
ATOM 1191 N N . SER A 1 150 ? -0.434 -12.867 18.225 1.00 78.69 150 SER A N 1
ATOM 1192 C CA . SER A 1 150 ? 0.301 -14.061 18.658 1.00 78.69 150 SER A CA 1
ATOM 1193 C C . SER A 1 150 ? 1.645 -13.727 19.317 1.00 78.69 150 SER A C 1
ATOM 1195 O O . SER A 1 150 ? 2.667 -14.337 19.007 1.00 78.69 150 SER A O 1
ATOM 1197 N N . LEU A 1 151 ? 1.666 -12.745 20.222 1.00 83.75 151 LEU A N 1
ATOM 1198 C CA . LEU A 1 151 ? 2.870 -12.440 20.996 1.00 83.75 151 LEU A CA 1
ATOM 1199 C C . LEU A 1 151 ? 3.168 -13.562 22.002 1.00 83.75 151 LEU A C 1
ATOM 1201 O O . LEU A 1 151 ? 2.305 -13.938 22.798 1.00 83.75 151 LEU A O 1
ATOM 1205 N N . GLY A 1 152 ? 4.401 -14.071 22.011 1.00 84.81 152 GLY A N 1
ATOM 1206 C CA . GLY A 1 152 ? 4.857 -14.985 23.060 1.00 84.81 152 GLY A CA 1
ATOM 1207 C C . GLY A 1 152 ? 4.802 -14.323 24.443 1.00 84.81 152 GLY A C 1
ATOM 1208 O O . GLY A 1 152 ? 4.999 -13.115 24.567 1.00 84.81 152 GLY A O 1
ATOM 1209 N N . ALA A 1 153 ? 4.580 -15.102 25.505 1.00 89.38 153 ALA A N 1
ATOM 1210 C CA . ALA A 1 153 ? 4.441 -14.559 26.862 1.00 89.38 153 ALA A CA 1
ATOM 1211 C C . ALA A 1 153 ? 5.663 -13.735 27.323 1.00 89.38 153 ALA A C 1
ATOM 1213 O O . ALA A 1 153 ? 5.517 -12.766 28.064 1.00 89.38 153 ALA A O 1
ATOM 1214 N N . GLU A 1 154 ? 6.861 -14.084 26.847 1.00 91.25 154 GLU A N 1
ATOM 1215 C CA . GLU A 1 154 ? 8.093 -13.315 27.076 1.00 91.25 154 GLU A CA 1
ATOM 1216 C C . GLU A 1 154 ? 8.058 -11.938 26.406 1.00 91.25 154 GLU A C 1
ATOM 1218 O O . GLU A 1 154 ? 8.502 -10.952 26.983 1.00 91.25 154 GLU A O 1
ATOM 1223 N N . GLY A 1 155 ? 7.470 -11.834 25.214 1.00 90.44 155 GLY A N 1
ATOM 1224 C CA . GLY A 1 155 ? 7.297 -10.551 24.542 1.00 90.44 155 GLY A CA 1
ATOM 1225 C C . GLY A 1 155 ? 6.346 -9.623 25.299 1.00 90.44 155 GLY A C 1
ATOM 1226 O O . GLY A 1 155 ? 6.572 -8.415 25.335 1.00 90.44 155 GLY A O 1
ATOM 1227 N N . ILE A 1 156 ? 5.308 -10.174 25.944 1.00 92.75 156 ILE A N 1
ATOM 1228 C CA . ILE A 1 156 ? 4.403 -9.393 26.804 1.00 92.75 156 ILE A CA 1
ATOM 1229 C C . ILE A 1 156 ? 5.133 -8.909 28.053 1.00 92.75 156 ILE A C 1
ATOM 1231 O O . ILE A 1 156 ? 4.981 -7.748 28.420 1.00 92.75 156 ILE A O 1
ATOM 1235 N N . GLU A 1 157 ? 5.954 -9.758 28.673 1.00 94.94 157 GLU A N 1
ATOM 1236 C CA . GLU A 1 157 ? 6.810 -9.363 29.797 1.00 94.94 157 GLU A CA 1
ATOM 1237 C C . GLU A 1 157 ? 7.687 -8.161 29.425 1.00 94.94 157 GLU A C 1
ATOM 1239 O O . GLU A 1 157 ? 7.671 -7.152 30.127 1.00 94.94 157 GLU A O 1
ATOM 1244 N N . VAL A 1 158 ? 8.381 -8.233 28.282 1.00 94.75 158 VAL A N 1
ATOM 1245 C CA . VAL A 1 158 ? 9.217 -7.136 27.774 1.00 94.75 158 VAL A CA 1
ATOM 1246 C C . VAL A 1 158 ? 8.384 -5.877 27.538 1.00 94.75 158 VAL A C 1
ATOM 1248 O O . VAL A 1 158 ? 8.747 -4.810 28.019 1.00 94.75 158 VAL A O 1
ATOM 1251 N N . ALA A 1 159 ? 7.247 -5.987 26.849 1.00 93.88 159 ALA A N 1
ATOM 1252 C CA . ALA A 1 159 ? 6.408 -4.832 26.541 1.00 93.88 159 ALA A CA 1
ATOM 1253 C C . ALA A 1 159 ? 5.870 -4.139 27.802 1.00 93.88 159 ALA A C 1
ATOM 1255 O O . ALA A 1 159 ? 5.879 -2.915 27.885 1.00 93.88 159 ALA A O 1
ATOM 1256 N N . VAL A 1 160 ? 5.417 -4.908 28.796 1.00 94.38 160 VAL A N 1
ATOM 1257 C CA . VAL A 1 160 ? 4.921 -4.356 30.064 1.00 94.38 160 VAL A CA 1
ATOM 1258 C C . VAL A 1 160 ? 6.065 -3.744 30.866 1.00 94.38 160 VAL A C 1
ATOM 1260 O O . VAL A 1 160 ? 5.901 -2.657 31.416 1.00 94.38 160 VAL A O 1
ATOM 1263 N N . TYR A 1 161 ? 7.232 -4.386 30.900 1.00 94.69 161 TYR A N 1
ATOM 1264 C CA . TYR A 1 161 ? 8.395 -3.848 31.595 1.00 94.69 161 TYR A CA 1
ATOM 1265 C C . TYR A 1 161 ? 8.870 -2.520 30.990 1.00 94.69 161 TYR A C 1
ATOM 1267 O O . TYR A 1 161 ? 9.045 -1.557 31.726 1.00 94.69 161 TYR A O 1
ATOM 1275 N N . GLU A 1 162 ? 8.988 -2.419 29.665 1.00 92.69 162 GLU A N 1
ATOM 1276 C CA . GLU A 1 162 ? 9.407 -1.182 28.981 1.00 92.69 162 GLU A CA 1
ATOM 1277 C C . GLU A 1 162 ? 8.448 -0.000 29.222 1.00 92.69 162 GLU A C 1
ATOM 1279 O O . GLU A 1 162 ? 8.864 1.155 29.163 1.00 92.69 162 GLU A O 1
ATOM 1284 N N . LEU A 1 163 ? 7.164 -0.269 29.498 1.00 91.75 163 LEU A N 1
ATOM 1285 C CA . LEU A 1 163 ? 6.153 0.765 29.761 1.00 91.75 163 LEU A CA 1
ATOM 1286 C C . LEU A 1 163 ? 6.049 1.187 31.222 1.00 91.75 163 LEU A C 1
ATOM 1288 O O . LEU A 1 163 ? 5.604 2.299 31.505 1.00 91.75 163 LEU A O 1
ATOM 1292 N N . THR A 1 164 ? 6.356 0.278 32.142 1.00 90.69 164 THR A N 1
ATOM 1293 C CA . THR A 1 164 ? 6.026 0.437 33.567 1.00 90.69 164 THR A CA 1
ATOM 1294 C C . THR A 1 164 ? 7.253 0.468 34.461 1.00 90.69 164 THR A C 1
ATOM 1296 O O . THR A 1 164 ? 7.162 0.939 35.591 1.00 90.69 164 THR A O 1
ATOM 1299 N N . GLU A 1 165 ? 8.378 -0.050 33.962 1.00 90.81 165 GLU A N 1
ATOM 1300 C CA . GLU A 1 165 ? 9.613 -0.332 34.697 1.00 90.81 165 GLU A CA 1
ATOM 1301 C C . GLU A 1 165 ? 9.391 -1.224 35.942 1.00 90.81 165 GLU A C 1
ATOM 1303 O O . GLU A 1 165 ? 10.261 -1.344 36.805 1.00 90.81 165 GLU A O 1
ATOM 1308 N N . ASP A 1 166 ? 8.240 -1.909 36.018 1.00 93.44 166 ASP A N 1
ATOM 1309 C CA . ASP A 1 166 ? 7.847 -2.787 37.119 1.00 93.44 166 ASP A CA 1
ATOM 1310 C C . ASP A 1 166 ? 7.992 -4.264 36.722 1.00 93.44 166 ASP A C 1
ATOM 1312 O O . ASP A 1 166 ? 7.198 -4.836 35.966 1.00 93.44 166 ASP A O 1
ATOM 1316 N N . HIS A 1 167 ? 9.015 -4.911 37.282 1.00 93.75 167 HIS A N 1
ATOM 1317 C CA . HIS A 1 167 ? 9.277 -6.334 37.073 1.00 93.75 167 HIS A CA 1
ATOM 1318 C C . HIS A 1 167 ? 8.162 -7.247 37.597 1.00 93.75 167 HIS A C 1
ATOM 1320 O O . HIS A 1 167 ? 7.922 -8.307 37.015 1.00 93.75 167 HIS A O 1
ATOM 1326 N N . GLN A 1 168 ? 7.495 -6.887 38.699 1.00 93.81 168 GLN A N 1
ATOM 1327 C CA . GLN A 1 168 ? 6.434 -7.725 39.256 1.00 93.81 168 GLN A CA 1
ATOM 1328 C C . GLN A 1 168 ? 5.216 -7.710 38.342 1.00 93.81 168 GLN A C 1
ATOM 1330 O O . GLN A 1 168 ? 4.695 -8.775 38.006 1.00 93.81 168 GLN A O 1
ATOM 1335 N N . LEU A 1 169 ? 4.808 -6.525 37.892 1.00 93.81 169 LEU A N 1
ATOM 1336 C CA . LEU A 1 169 ? 3.689 -6.368 36.971 1.00 93.81 169 LEU A CA 1
ATOM 1337 C C . LEU A 1 169 ? 3.950 -7.088 35.639 1.00 93.81 169 LEU A C 1
ATOM 1339 O O . LEU A 1 169 ? 3.092 -7.835 35.163 1.00 93.81 169 LEU A O 1
ATOM 1343 N N . ALA A 1 170 ? 5.156 -6.947 35.083 1.00 95.00 170 ALA A N 1
ATOM 1344 C CA . ALA A 1 170 ? 5.573 -7.639 33.863 1.00 95.00 170 ALA A CA 1
ATOM 1345 C C . ALA A 1 170 ? 5.526 -9.171 34.001 1.00 95.00 170 ALA A C 1
ATOM 1347 O O . ALA A 1 170 ? 4.979 -9.866 33.138 1.00 95.00 170 ALA A O 1
ATOM 1348 N N . LEU A 1 171 ? 6.022 -9.711 35.120 1.00 95.44 171 LEU A N 1
ATOM 1349 C CA . LEU A 1 171 ? 5.981 -11.147 35.394 1.00 95.44 171 LEU A CA 1
ATOM 1350 C C . LEU A 1 171 ? 4.543 -11.665 35.534 1.00 95.44 171 LEU A C 1
ATOM 1352 O O . LEU A 1 171 ? 4.237 -12.782 35.110 1.00 95.44 171 LEU A O 1
ATOM 1356 N N . GLN A 1 172 ? 3.645 -10.880 36.133 1.00 94.31 172 GLN A N 1
ATOM 1357 C CA . GLN A 1 172 ? 2.240 -11.268 36.226 1.00 94.31 172 GLN A CA 1
ATOM 1358 C C . GLN A 1 172 ? 1.549 -11.215 34.863 1.00 94.31 172 GLN A C 1
ATOM 1360 O O . GLN A 1 172 ? 0.822 -12.148 34.530 1.00 94.31 172 GLN A O 1
ATOM 1365 N N . ALA A 1 173 ? 1.837 -10.210 34.033 1.00 94.38 173 ALA A N 1
ATOM 1366 C CA . ALA A 1 173 ? 1.330 -10.136 32.664 1.00 94.38 173 ALA A CA 1
ATOM 1367 C C . ALA A 1 173 ? 1.750 -11.357 31.828 1.00 94.38 173 ALA A C 1
ATOM 1369 O O . ALA A 1 173 ? 0.921 -11.965 31.149 1.00 94.38 173 ALA A O 1
ATOM 1370 N N . LYS A 1 174 ? 3.009 -11.796 31.961 1.00 95.81 174 LYS A N 1
ATOM 1371 C CA . LYS A 1 174 ? 3.496 -13.053 31.373 1.00 95.81 174 LYS A CA 1
ATOM 1372 C C . LYS A 1 174 ? 2.661 -14.252 31.813 1.00 95.81 174 LYS A C 1
ATOM 1374 O O . LYS A 1 174 ? 2.266 -15.071 30.989 1.00 95.81 174 LYS A O 1
ATOM 1379 N N . ARG A 1 175 ? 2.400 -14.383 33.117 1.00 95.62 175 ARG A N 1
ATOM 1380 C CA . ARG A 1 175 ? 1.612 -15.500 33.666 1.00 95.62 175 ARG A CA 1
ATOM 1381 C C . ARG A 1 175 ? 0.172 -15.477 33.167 1.00 95.62 175 ARG A C 1
ATOM 1383 O O . ARG A 1 175 ? -0.349 -16.535 32.827 1.00 95.62 175 ARG A O 1
ATOM 1390 N N . ILE A 1 176 ? -0.442 -14.297 33.099 1.00 94.56 176 ILE A N 1
ATOM 1391 C CA . ILE A 1 176 ? -1.782 -14.100 32.533 1.00 94.56 176 ILE A CA 1
ATOM 1392 C C . ILE A 1 176 ? -1.811 -14.610 31.089 1.00 94.56 176 ILE A C 1
ATOM 1394 O O . ILE A 1 176 ? -2.681 -15.409 30.751 1.00 94.56 176 ILE A O 1
ATOM 1398 N N . GLU A 1 177 ? -0.818 -14.256 30.271 1.00 93.88 177 GLU A N 1
ATOM 1399 C CA . GLU A 1 177 ? -0.735 -14.725 28.884 1.00 93.88 177 GLU A CA 1
ATOM 1400 C C . GLU A 1 177 ? -0.529 -16.239 28.770 1.00 93.88 177 GLU A C 1
ATOM 1402 O O . GLU A 1 177 ? -1.201 -16.886 27.969 1.00 93.88 177 GLU A O 1
ATOM 1407 N N . VAL A 1 178 ? 0.347 -16.833 29.587 1.00 94.31 178 VAL A N 1
ATOM 1408 C CA . VAL A 1 178 ? 0.542 -18.295 29.608 1.00 94.31 178 VAL A CA 1
ATOM 1409 C C . VAL A 1 178 ? -0.772 -19.013 29.927 1.00 94.31 178 VAL A C 1
ATOM 1411 O O . VAL A 1 178 ? -1.126 -19.988 29.264 1.00 94.31 178 VAL A O 1
ATOM 1414 N N . LEU A 1 179 ? -1.521 -18.527 30.920 1.00 94.81 179 LEU A N 1
ATOM 1415 C CA . LEU A 1 179 ? -2.813 -19.107 31.290 1.00 94.81 179 LEU A CA 1
ATOM 1416 C C . LEU A 1 179 ? -3.866 -18.911 30.196 1.00 94.81 179 LEU A C 1
ATOM 1418 O O . LEU A 1 179 ? -4.631 -19.838 29.931 1.00 94.81 179 LEU A O 1
ATOM 1422 N N . ARG A 1 180 ? -3.876 -17.747 29.536 1.00 92.81 180 ARG A N 1
ATOM 1423 C CA . ARG A 1 180 ? -4.750 -17.451 28.395 1.00 92.81 180 ARG A CA 1
ATOM 1424 C C . ARG A 1 180 ? -4.500 -18.422 27.242 1.00 92.81 180 ARG A C 1
ATOM 1426 O O . ARG A 1 180 ? -5.445 -19.017 26.734 1.00 92.81 180 ARG A O 1
ATOM 1433 N N . GLN A 1 181 ? -3.236 -18.616 26.860 1.00 90.44 181 GLN A N 1
ATOM 1434 C CA . GLN A 1 181 ? -2.839 -19.540 25.791 1.00 90.44 181 GLN A CA 1
ATOM 1435 C C . GLN A 1 181 ? -3.161 -21.001 26.140 1.00 90.44 181 GLN A C 1
ATOM 1437 O O . GLN A 1 181 ? -3.535 -21.774 25.262 1.00 90.44 181 GLN A O 1
ATOM 1442 N N . ALA A 1 182 ? -3.081 -21.370 27.423 1.00 92.94 182 ALA A N 1
ATOM 1443 C CA . ALA A 1 182 ? -3.463 -22.693 27.918 1.00 92.94 182 ALA A CA 1
ATOM 1444 C C . ALA A 1 182 ? -4.986 -22.884 28.115 1.00 92.94 182 ALA A C 1
ATOM 1446 O O . ALA A 1 182 ? -5.416 -23.989 28.443 1.00 92.94 182 ALA A O 1
ATOM 1447 N N . GLY A 1 183 ? -5.806 -21.837 27.955 1.00 93.00 183 GLY A N 1
ATOM 1448 C CA . GLY A 1 183 ? -7.259 -21.882 28.172 1.00 93.00 183 GLY A CA 1
ATOM 1449 C C . GLY A 1 183 ? -7.694 -21.969 29.645 1.00 93.00 183 GLY A C 1
ATOM 1450 O O . GLY A 1 183 ? -8.833 -22.332 29.935 1.00 93.00 183 GLY A O 1
ATOM 1451 N N . LEU A 1 184 ? -6.810 -21.648 30.595 1.00 95.94 184 LEU A N 1
ATOM 1452 C CA . LEU A 1 184 ? -7.043 -21.756 32.043 1.00 95.94 184 LEU A CA 1
ATOM 1453 C C . LEU A 1 184 ? -7.659 -20.469 32.624 1.00 95.94 184 LEU A C 1
ATOM 1455 O O . LEU A 1 184 ? -7.096 -19.837 33.522 1.00 95.94 184 LEU A O 1
ATOM 1459 N N . PHE A 1 185 ? -8.828 -20.077 32.111 1.00 93.44 185 PHE A N 1
ATOM 1460 C CA . PHE A 1 185 ? -9.423 -18.756 32.356 1.00 93.44 185 PHE A CA 1
ATOM 1461 C C . PHE A 1 185 ? -9.777 -18.468 33.822 1.00 93.44 185 PHE A C 1
ATOM 1463 O O . PHE A 1 185 ? -9.527 -17.363 34.288 1.00 93.44 185 PHE A O 1
ATOM 1470 N N . SER A 1 186 ? -10.256 -19.447 34.596 1.00 94.69 186 SER A N 1
ATOM 1471 C CA . SER A 1 186 ? -10.569 -19.215 36.018 1.00 94.69 186 SER A CA 1
ATOM 1472 C C . SER A 1 186 ? -9.328 -18.833 36.832 1.00 94.69 186 SER A C 1
ATOM 1474 O O . SER A 1 186 ? -9.373 -17.933 37.662 1.00 94.69 186 SER A O 1
ATOM 1476 N N . ARG A 1 187 ? -8.180 -19.470 36.559 1.00 95.50 187 ARG A N 1
ATOM 1477 C CA . ARG A 1 187 ? -6.921 -19.122 37.234 1.00 95.50 187 ARG A CA 1
ATOM 1478 C C . ARG A 1 187 ? -6.361 -17.786 36.747 1.00 95.50 187 ARG A C 1
ATOM 1480 O O . ARG A 1 187 ? -5.681 -17.089 37.496 1.00 95.50 187 ARG A O 1
ATOM 1487 N N . MET A 1 188 ? -6.617 -17.451 35.487 1.00 95.44 188 MET A N 1
ATOM 1488 C CA . MET A 1 188 ? -6.263 -16.158 34.914 1.00 95.44 188 MET A CA 1
ATOM 1489 C C . MET A 1 188 ? -7.035 -15.031 35.610 1.00 95.44 188 MET A C 1
ATOM 1491 O O . MET A 1 188 ? -6.420 -14.044 35.998 1.00 95.44 188 MET A O 1
ATOM 1495 N N . GLU A 1 189 ? -8.339 -15.204 35.847 1.00 95.25 189 GLU A N 1
ATOM 1496 C CA . GLU A 1 189 ? -9.167 -14.243 36.587 1.00 95.25 189 GLU A CA 1
ATOM 1497 C C . GLU A 1 189 ? -8.640 -13.991 38.005 1.00 95.25 189 GLU A C 1
ATOM 1499 O O . GLU A 1 189 ? -8.535 -12.829 38.399 1.00 95.25 189 GLU A O 1
ATOM 1504 N N . ASP A 1 190 ? -8.210 -15.031 38.735 1.00 95.25 190 ASP A N 1
ATOM 1505 C CA . ASP A 1 190 ? -7.570 -14.859 40.051 1.00 95.25 190 ASP A CA 1
ATOM 1506 C C . ASP A 1 190 ? -6.354 -13.916 39.982 1.00 95.25 190 ASP A C 1
ATOM 1508 O O . ASP A 1 190 ? -6.171 -13.057 40.846 1.00 95.25 190 ASP A O 1
ATOM 1512 N N . LEU A 1 191 ? -5.493 -14.086 38.968 1.00 94.00 191 LEU A N 1
ATOM 1513 C CA . LEU A 1 191 ? -4.300 -13.252 38.787 1.00 94.00 191 LEU A CA 1
ATOM 1514 C C . LEU A 1 191 ? -4.661 -11.833 38.349 1.00 94.00 191 LEU A C 1
ATOM 1516 O O . LEU A 1 191 ? -4.076 -10.875 38.851 1.00 94.00 191 LEU A O 1
ATOM 1520 N N . ILE A 1 192 ? -5.641 -11.686 37.456 1.00 94.19 192 ILE A N 1
ATOM 1521 C CA . ILE A 1 192 ? -6.129 -10.374 37.022 1.00 94.19 192 ILE A CA 1
ATOM 1522 C C . ILE A 1 192 ? -6.649 -9.597 38.234 1.00 94.19 192 ILE A C 1
ATOM 1524 O O . ILE A 1 192 ? -6.270 -8.441 38.420 1.00 94.19 192 ILE A O 1
ATOM 1528 N N . GLN A 1 193 ? -7.441 -10.225 39.108 1.00 94.69 193 GLN A N 1
ATOM 1529 C CA . GLN A 1 193 ? -7.948 -9.586 40.329 1.00 94.69 193 GLN A CA 1
ATOM 1530 C C . GLN A 1 193 ? -6.819 -9.126 41.263 1.00 94.69 193 GLN A C 1
ATOM 1532 O O . GLN A 1 193 ? -6.895 -8.025 41.807 1.00 94.69 193 GLN A O 1
ATOM 1537 N N . GLN A 1 194 ? -5.747 -9.914 41.404 1.00 93.50 194 GLN A N 1
ATOM 1538 C CA . GLN A 1 194 ? -4.578 -9.539 42.214 1.00 93.50 194 GLN A CA 1
ATOM 1539 C C . GLN A 1 194 ? -3.847 -8.307 41.666 1.00 93.50 194 GLN A C 1
ATOM 1541 O O . GLN A 1 194 ? -3.347 -7.491 42.436 1.00 93.50 194 GLN A O 1
ATOM 1546 N N . VAL A 1 195 ? -3.791 -8.170 40.342 1.00 92.94 195 VAL A N 1
ATOM 1547 C CA . VAL A 1 195 ? -3.017 -7.128 39.654 1.00 92.94 195 VAL A CA 1
ATOM 1548 C C . VAL A 1 195 ? -3.855 -5.881 39.343 1.00 92.94 195 VAL A C 1
ATOM 1550 O O . VAL A 1 195 ? -3.302 -4.820 39.068 1.00 92.94 195 VAL A O 1
ATOM 1553 N N . THR A 1 196 ? -5.186 -5.963 39.438 1.00 92.44 196 THR A N 1
ATOM 1554 C CA . THR A 1 196 ? -6.122 -4.915 38.986 1.00 92.44 196 THR A CA 1
ATOM 1555 C C . THR A 1 196 ? -5.814 -3.529 39.563 1.00 92.44 196 THR A C 1
ATOM 1557 O O . THR A 1 196 ? -5.867 -2.544 38.831 1.00 92.44 196 THR A O 1
ATOM 1560 N N . VAL A 1 197 ? -5.469 -3.430 40.852 1.00 92.44 197 VAL A N 1
ATOM 1561 C CA . VAL A 1 197 ? -5.171 -2.135 41.496 1.00 92.44 197 VAL A CA 1
ATOM 1562 C C . VAL A 1 197 ? -3.924 -1.496 40.882 1.00 92.44 197 VAL A C 1
ATOM 1564 O O . VAL A 1 197 ? -3.990 -0.368 40.399 1.00 92.44 197 VAL A O 1
ATOM 1567 N N . GLN A 1 198 ? -2.823 -2.248 40.811 1.00 91.38 198 GLN A N 1
ATOM 1568 C CA . GLN A 1 198 ? -1.568 -1.788 40.207 1.00 91.38 198 GLN A CA 1
ATOM 1569 C C . GLN A 1 198 ? -1.745 -1.466 38.715 1.00 91.38 198 GLN A C 1
ATOM 1571 O O . GLN A 1 198 ? -1.265 -0.441 38.235 1.00 91.38 198 GLN A O 1
ATOM 1576 N N . ALA A 1 199 ? -2.490 -2.304 37.986 1.00 89.81 199 ALA A N 1
ATOM 1577 C CA . ALA A 1 199 ? -2.802 -2.090 36.577 1.00 89.81 199 ALA A CA 1
ATOM 1578 C C . ALA A 1 199 ? -3.577 -0.786 36.345 1.00 89.81 199 ALA A C 1
ATOM 1580 O O . ALA A 1 199 ? -3.257 -0.053 35.412 1.00 89.81 199 ALA A O 1
ATOM 1581 N N . ASN A 1 200 ? -4.568 -0.475 37.188 1.00 92.25 200 ASN A N 1
ATOM 1582 C CA . ASN A 1 200 ? -5.342 0.763 37.083 1.00 92.25 200 ASN A CA 1
ATOM 1583 C C . ASN A 1 200 ? -4.467 2.001 37.324 1.00 92.25 200 ASN A C 1
ATOM 1585 O O . ASN A 1 200 ? -4.526 2.940 36.535 1.00 92.25 200 ASN A O 1
ATOM 1589 N N . GLU A 1 201 ? -3.614 1.986 38.351 1.00 91.88 201 GLU A N 1
ATOM 1590 C CA . GLU A 1 201 ? -2.709 3.106 38.654 1.00 91.88 201 GLU A CA 1
ATOM 1591 C C . GLU A 1 201 ? -1.728 3.390 37.507 1.00 91.88 201 GLU A C 1
ATOM 1593 O O . GLU A 1 201 ? -1.496 4.542 37.135 1.00 91.88 201 GLU A O 1
ATOM 1598 N N . VAL A 1 202 ? -1.150 2.335 36.927 1.00 90.38 202 VAL A N 1
ATOM 1599 C CA . VAL A 1 202 ? -0.264 2.443 35.762 1.00 90.38 202 VAL A CA 1
ATOM 1600 C C . VAL A 1 202 ? -1.028 2.948 34.542 1.00 90.38 202 VAL A C 1
ATOM 1602 O O . VAL A 1 202 ? -0.545 3.836 33.837 1.00 90.38 202 VAL A O 1
ATOM 1605 N N . ASN A 1 203 ? -2.225 2.411 34.301 1.00 90.81 203 ASN A N 1
ATOM 1606 C CA . ASN A 1 203 ? -3.059 2.798 33.173 1.00 90.81 203 ASN A CA 1
ATOM 1607 C C . ASN A 1 203 ? -3.431 4.285 33.245 1.00 90.81 203 ASN A C 1
ATOM 1609 O O . ASN A 1 203 ? -3.294 4.991 32.253 1.00 90.81 203 ASN A O 1
ATOM 1613 N N . GLU A 1 204 ? -3.817 4.803 34.414 1.00 91.69 204 GLU A N 1
ATOM 1614 C CA . GLU A 1 204 ? -4.126 6.228 34.597 1.00 91.69 204 GLU A CA 1
ATOM 1615 C C . GLU A 1 204 ? -2.922 7.134 34.309 1.00 91.69 204 GLU A C 1
ATOM 1617 O O . GLU A 1 204 ? -3.060 8.132 33.593 1.00 91.69 204 GLU A O 1
ATOM 1622 N N . LYS A 1 205 ? -1.727 6.763 34.792 1.00 90.38 205 LYS A N 1
ATOM 1623 C CA . LYS A 1 205 ? -0.483 7.499 34.508 1.00 90.38 205 LYS A CA 1
ATOM 1624 C C . LYS A 1 205 ? -0.161 7.506 33.016 1.00 90.38 205 LYS A C 1
ATOM 1626 O O . LYS A 1 205 ? 0.159 8.556 32.459 1.00 90.38 205 LYS A O 1
ATOM 1631 N N . LEU A 1 206 ? -0.261 6.348 32.362 1.00 90.06 206 LEU A N 1
ATOM 1632 C CA . LEU A 1 206 ? 0.055 6.217 30.943 1.00 90.06 206 LEU A CA 1
ATOM 1633 C C . LEU A 1 206 ? -0.979 6.936 30.071 1.00 90.06 206 LEU A C 1
ATOM 1635 O O . LEU A 1 206 ? -0.616 7.576 29.086 1.00 90.06 206 LEU A O 1
ATOM 1639 N N . ARG A 1 207 ? -2.258 6.903 30.460 1.00 92.00 207 ARG A N 1
ATOM 1640 C CA . ARG A 1 207 ? -3.375 7.489 29.709 1.00 92.00 207 ARG A CA 1
ATOM 1641 C C . ARG A 1 207 ? -3.291 9.006 29.578 1.00 92.00 207 ARG A C 1
ATOM 1643 O O . ARG A 1 207 ? -3.778 9.538 28.584 1.00 92.00 207 ARG A O 1
ATOM 1650 N N . ALA A 1 208 ? -2.648 9.689 30.528 1.00 89.94 208 ALA A N 1
ATOM 1651 C CA . ALA A 1 208 ? -2.425 11.133 30.467 1.00 89.94 208 ALA A CA 1
ATOM 1652 C C . ALA A 1 208 ? -1.591 11.556 29.242 1.00 89.94 208 ALA A C 1
ATOM 1654 O O . ALA A 1 208 ? -1.875 12.587 28.636 1.00 89.94 208 ALA A O 1
ATOM 1655 N N . ASN A 1 209 ? -0.602 10.741 28.857 1.00 87.19 209 ASN A N 1
ATOM 1656 C CA . ASN A 1 209 ? 0.319 11.043 27.756 1.00 87.19 209 ASN A CA 1
ATOM 1657 C C . ASN A 1 209 ? 0.038 10.201 26.497 1.00 87.19 209 ASN A C 1
ATOM 1659 O O . ASN A 1 209 ? 0.162 10.698 25.379 1.00 87.19 209 ASN A O 1
ATOM 1663 N N . TYR A 1 210 ? -0.365 8.938 26.668 1.00 89.00 210 TYR A N 1
ATOM 1664 C CA . TYR A 1 210 ? -0.525 7.947 25.600 1.00 89.00 210 TYR A CA 1
ATOM 1665 C C . TYR A 1 210 ? -1.817 7.126 25.781 1.00 89.00 210 TYR A C 1
ATOM 1667 O O . TYR A 1 210 ? -1.760 5.942 26.119 1.00 89.00 210 TYR A O 1
ATOM 1675 N N . PRO A 1 211 ? -3.005 7.704 25.525 1.00 89.12 211 PRO A N 1
ATOM 1676 C CA . PRO A 1 211 ? -4.286 7.058 25.828 1.00 89.12 211 PRO A CA 1
ATOM 1677 C C . PRO A 1 211 ? -4.500 5.728 25.095 1.00 89.12 211 PRO A C 1
ATOM 1679 O O . PRO A 1 211 ? -4.936 4.760 25.705 1.00 89.12 211 PRO A O 1
ATOM 1682 N N . GLN A 1 212 ? -4.128 5.647 23.815 1.00 86.19 212 GLN A N 1
ATOM 1683 C CA . GLN A 1 212 ? -4.285 4.416 23.028 1.00 86.19 212 GLN A CA 1
ATOM 1684 C C . GLN A 1 212 ? -3.384 3.280 23.525 1.00 86.19 212 GLN A C 1
ATOM 1686 O O . GLN A 1 212 ? -3.787 2.121 23.522 1.00 86.19 212 GLN A O 1
ATOM 1691 N N . LEU A 1 213 ? -2.162 3.610 23.946 1.00 89.62 213 LEU A N 1
ATOM 1692 C CA . LEU A 1 213 ? -1.207 2.639 24.475 1.00 89.62 213 LEU A CA 1
ATOM 1693 C C . LEU A 1 213 ? -1.627 2.149 25.863 1.00 89.62 213 LEU A C 1
ATOM 1695 O O . LEU A 1 213 ? -1.474 0.973 26.171 1.00 89.62 213 LEU A O 1
ATOM 1699 N N . ALA A 1 214 ? -2.196 3.048 26.664 1.00 91.81 214 ALA A N 1
ATOM 1700 C CA . ALA A 1 214 ? -2.793 2.740 27.954 1.00 91.81 214 ALA A CA 1
ATOM 1701 C C . ALA A 1 214 ? -3.942 1.732 27.804 1.00 91.81 214 ALA A C 1
ATOM 1703 O O . ALA A 1 214 ? -3.916 0.674 28.430 1.00 91.81 214 ALA A O 1
ATOM 1704 N N . ASP A 1 215 ? -4.864 1.979 26.868 1.00 90.81 215 ASP A N 1
ATOM 1705 C CA . ASP A 1 215 ? -5.941 1.036 26.562 1.00 90.81 215 ASP A CA 1
ATOM 1706 C C . ASP A 1 215 ? -5.380 -0.325 26.085 1.00 90.81 215 ASP A C 1
ATOM 1708 O O . ASP A 1 215 ? -5.801 -1.368 26.580 1.00 90.81 215 ASP A O 1
ATOM 1712 N N . GLN A 1 216 ? -4.369 -0.342 25.201 1.00 90.75 216 GLN A N 1
ATOM 1713 C CA . GLN A 1 216 ? -3.709 -1.580 24.745 1.00 90.75 216 GLN A CA 1
ATOM 1714 C C . GLN A 1 216 ? -3.063 -2.370 25.892 1.00 90.75 216 GLN A C 1
ATOM 1716 O O . GLN A 1 216 ? -3.230 -3.587 25.979 1.00 90.75 216 GLN A O 1
ATOM 1721 N N . LEU A 1 217 ? -2.325 -1.690 26.771 1.00 93.00 217 LEU A N 1
ATOM 1722 C CA . LEU A 1 217 ? -1.702 -2.294 27.946 1.00 93.00 217 LEU A CA 1
ATOM 1723 C C . LEU A 1 217 ? -2.765 -2.871 28.884 1.00 93.00 217 LEU A C 1
ATOM 1725 O O . LEU A 1 217 ? -2.629 -3.992 29.369 1.00 93.00 217 LEU A O 1
ATOM 1729 N N . PHE A 1 218 ? -3.837 -2.121 29.119 1.00 92.69 218 PHE A N 1
ATOM 1730 C CA . PHE A 1 218 ? -4.893 -2.512 30.037 1.00 92.69 218 PHE A CA 1
ATOM 1731 C C . PHE A 1 218 ? -5.683 -3.728 29.550 1.00 92.69 218 PHE A C 1
ATOM 1733 O O . PHE A 1 218 ? -5.931 -4.646 30.331 1.00 92.69 218 PHE A O 1
ATOM 1740 N N . GLU A 1 219 ? -6.023 -3.779 28.261 1.00 92.25 219 GLU A N 1
ATOM 1741 C CA . GLU A 1 219 ? -6.638 -4.958 27.638 1.00 92.25 219 GLU A CA 1
ATOM 1742 C C . GLU A 1 219 ? -5.737 -6.191 27.802 1.00 92.25 219 GLU A C 1
ATOM 1744 O O . GLU A 1 219 ? -6.190 -7.253 28.237 1.00 92.25 219 GLU A O 1
ATOM 1749 N N . ARG A 1 220 ? -4.425 -6.037 27.585 1.00 91.56 220 ARG A N 1
ATOM 1750 C CA . ARG A 1 220 ? -3.458 -7.128 27.771 1.00 91.56 220 ARG A CA 1
ATOM 1751 C C . ARG A 1 220 ? -3.352 -7.602 29.213 1.00 91.56 220 ARG A C 1
ATOM 1753 O O . ARG A 1 220 ? -3.326 -8.808 29.447 1.00 91.56 220 ARG A O 1
ATOM 1760 N N . LEU A 1 221 ? -3.356 -6.688 30.180 1.00 92.88 221 LEU A N 1
ATOM 1761 C CA . LEU A 1 221 ? -3.361 -7.027 31.608 1.00 92.88 221 LEU A CA 1
ATOM 1762 C C . LEU A 1 221 ? -4.660 -7.715 32.052 1.00 92.88 221 LEU A C 1
ATOM 1764 O O . LEU A 1 221 ? -4.657 -8.409 33.063 1.00 92.88 221 LEU A O 1
ATOM 1768 N N . LYS A 1 222 ? -5.749 -7.592 31.287 1.00 92.62 222 LYS A N 1
ATOM 1769 C CA . LYS A 1 222 ? -6.987 -8.369 31.467 1.00 92.62 222 LYS A CA 1
ATOM 1770 C C . LYS A 1 222 ? -6.988 -9.709 30.724 1.00 92.62 222 LYS A C 1
ATOM 1772 O O . LYS A 1 222 ? -8.001 -10.403 30.723 1.00 92.62 222 LYS A O 1
ATOM 1777 N N . GLY A 1 223 ? -5.886 -10.074 30.072 1.00 89.12 223 GLY A N 1
ATOM 1778 C CA . GLY A 1 223 ? -5.808 -11.279 29.248 1.00 89.12 223 GLY A CA 1
ATOM 1779 C C . GLY A 1 223 ? -6.566 -11.167 27.921 1.00 89.12 223 GLY A C 1
ATOM 1780 O O . GLY A 1 223 ? -6.876 -12.190 27.313 1.00 89.12 223 GLY A O 1
ATOM 1781 N N . ILE A 1 224 ? -6.870 -9.952 27.455 1.00 90.69 224 ILE A N 1
ATOM 1782 C CA . ILE A 1 224 ? -7.540 -9.713 26.175 1.00 90.69 224 ILE A CA 1
ATOM 1783 C C . ILE A 1 224 ? -6.469 -9.418 25.120 1.00 90.69 224 ILE A C 1
ATOM 1785 O O . ILE A 1 224 ? -5.754 -8.418 25.178 1.00 90.69 224 ILE A O 1
ATOM 1789 N N . ALA A 1 225 ? -6.333 -10.329 24.155 1.00 88.12 225 ALA A N 1
ATOM 1790 C CA . ALA A 1 225 ? -5.408 -10.191 23.035 1.00 88.12 225 ALA A CA 1
ATOM 1791 C C . ALA A 1 225 ? -6.120 -9.605 21.797 1.00 88.12 225 ALA A C 1
ATOM 1793 O O . ALA A 1 225 ? -7.301 -9.892 21.582 1.00 88.12 225 ALA A O 1
ATOM 1794 N N . PRO A 1 226 ? -5.417 -8.837 20.942 1.00 86.94 226 PRO A N 1
ATOM 1795 C CA . PRO A 1 226 ? -5.911 -8.424 19.637 1.00 86.94 226 PRO A CA 1
ATOM 1796 C C . PRO A 1 226 ? -6.365 -9.629 18.813 1.00 86.94 226 PRO A C 1
ATOM 1798 O O . PRO A 1 226 ? -5.657 -10.631 18.710 1.00 86.94 226 PRO A O 1
ATOM 1801 N N . SER A 1 227 ? -7.544 -9.516 18.207 1.00 86.31 227 SER A N 1
ATOM 1802 C CA . SER A 1 227 ? -8.119 -10.562 17.363 1.00 86.31 227 SER A CA 1
ATOM 1803 C C . SER A 1 227 ? -7.700 -10.360 15.898 1.00 86.31 227 SER A C 1
ATOM 1805 O O . SER A 1 227 ? -7.925 -9.268 15.362 1.00 86.31 227 SER A O 1
ATOM 1807 N N . PRO A 1 228 ? -7.141 -11.384 15.218 1.00 85.06 228 PRO A N 1
ATOM 1808 C CA . PRO A 1 228 ? -6.836 -11.306 13.786 1.00 85.06 228 PRO A CA 1
ATOM 1809 C C . PRO A 1 228 ? -8.092 -11.061 12.946 1.00 85.06 228 PRO A C 1
ATOM 1811 O O . PRO A 1 228 ? -8.036 -10.297 11.986 1.00 85.06 228 PRO A O 1
ATOM 1814 N N . GLU A 1 229 ? -9.238 -11.603 13.370 1.00 86.88 229 GLU A N 1
ATOM 1815 C CA . GLU A 1 229 ? -10.519 -11.428 12.683 1.00 86.88 229 GLU A CA 1
ATOM 1816 C C . GLU A 1 229 ? -11.005 -9.976 12.680 1.00 86.88 229 GLU A C 1
ATOM 1818 O O . GLU A 1 229 ? -11.560 -9.496 11.693 1.00 86.88 229 GLU A O 1
ATOM 1823 N N . HIS A 1 230 ? -10.781 -9.245 13.772 1.00 86.44 230 HIS A N 1
ATOM 1824 C CA . HIS A 1 230 ? -11.162 -7.834 13.855 1.00 86.44 230 HIS A CA 1
ATOM 1825 C C . HIS A 1 230 ? -10.177 -6.933 13.098 1.00 86.44 230 HIS A C 1
ATOM 1827 O O . HIS A 1 230 ? -10.565 -5.887 12.576 1.00 86.44 230 HIS A O 1
ATOM 1833 N N . GLY A 1 231 ? -8.909 -7.344 13.008 1.00 88.31 231 GLY A N 1
ATOM 1834 C CA . GLY A 1 231 ? -7.841 -6.553 12.409 1.00 88.31 231 GLY A CA 1
ATOM 1835 C C . GLY A 1 231 ? -7.507 -5.281 13.202 1.00 88.31 231 GLY A C 1
ATOM 1836 O O . GLY A 1 231 ? -7.995 -5.044 14.306 1.00 88.31 231 GLY A O 1
ATOM 1837 N N . ARG A 1 232 ? -6.656 -4.424 12.626 1.00 87.88 232 ARG A N 1
ATOM 1838 C CA . ARG A 1 232 ? -6.278 -3.117 13.191 1.00 87.88 232 ARG A CA 1
ATOM 1839 C C . ARG A 1 232 ? -7.051 -1.991 12.523 1.00 87.88 232 ARG A C 1
ATOM 1841 O O . ARG A 1 232 ? -7.226 -1.999 11.310 1.00 87.88 232 ARG A O 1
ATOM 1848 N N . GLN A 1 233 ? -7.454 -0.961 13.259 1.00 87.44 233 GLN A N 1
ATOM 1849 C CA . GLN A 1 233 ? -7.958 0.254 12.612 1.00 87.44 233 GLN A CA 1
ATOM 1850 C C . GLN A 1 233 ? -6.858 0.913 11.769 1.00 87.44 233 GLN A C 1
ATOM 1852 O O . GLN A 1 233 ? -5.715 1.034 12.208 1.00 87.44 233 GLN A O 1
ATOM 1857 N N . ARG A 1 234 ? -7.201 1.344 10.552 1.00 90.44 234 ARG A N 1
ATOM 1858 C CA . ARG A 1 234 ? -6.250 2.041 9.680 1.00 90.44 234 ARG A CA 1
ATOM 1859 C C . ARG A 1 234 ? -5.978 3.455 10.158 1.00 90.44 234 ARG A C 1
ATOM 1861 O O . ARG A 1 234 ? -6.896 4.164 10.578 1.00 90.44 234 ARG A O 1
ATOM 1868 N N . SER A 1 235 ? -4.744 3.908 9.949 1.00 89.62 235 SER A N 1
ATOM 1869 C CA . SER A 1 235 ? -4.403 5.322 10.101 1.00 89.62 235 SER A CA 1
ATOM 1870 C C . SER A 1 235 ? -5.315 6.209 9.234 1.00 89.62 235 SER A C 1
ATOM 1872 O O . SER A 1 235 ? -5.454 5.980 8.026 1.00 89.62 235 SER A O 1
ATOM 1874 N N . PRO A 1 236 ? -5.961 7.243 9.797 1.00 87.19 236 PRO A N 1
ATOM 1875 C CA . PRO A 1 236 ? -6.841 8.108 9.027 1.00 87.19 236 PRO A CA 1
ATOM 1876 C C . PRO A 1 236 ? -6.034 8.938 8.025 1.00 87.19 236 PRO A C 1
ATOM 1878 O O . PRO A 1 236 ? -4.995 9.496 8.370 1.00 87.19 236 PRO A O 1
ATOM 1881 N N . LEU A 1 237 ? -6.548 9.086 6.799 1.00 90.12 237 LEU A N 1
ATOM 1882 C CA . LEU A 1 237 ? -6.010 9.978 5.759 1.00 90.12 237 LEU A CA 1
ATOM 1883 C C . LEU A 1 237 ? -4.585 9.657 5.263 1.00 90.12 237 LEU A C 1
ATOM 1885 O O . LEU A 1 237 ? -3.973 10.513 4.626 1.00 90.12 237 LEU A O 1
ATOM 1889 N N . PHE A 1 238 ? -4.056 8.449 5.495 1.00 94.38 238 PHE A N 1
ATOM 1890 C CA . PHE A 1 238 ? -2.690 8.103 5.070 1.00 94.38 238 PHE A CA 1
ATOM 1891 C C . PHE A 1 238 ? -2.486 8.229 3.548 1.00 94.38 238 PHE A C 1
ATOM 1893 O O . PHE A 1 238 ? -1.489 8.797 3.106 1.00 94.38 238 PHE A O 1
ATOM 1900 N N . ILE A 1 239 ? -3.466 7.806 2.732 1.00 93.06 239 ILE A N 1
ATOM 1901 C CA . ILE A 1 239 ? -3.407 7.950 1.266 1.00 93.06 239 ILE A CA 1
ATOM 1902 C C . ILE A 1 239 ? -3.427 9.434 0.888 1.00 93.06 239 ILE A C 1
ATOM 1904 O O . ILE A 1 239 ? -2.663 9.854 0.029 1.00 93.06 239 ILE A O 1
ATOM 1908 N N . GLU A 1 240 ? -4.249 10.256 1.546 1.00 89.19 240 GLU A N 1
ATOM 1909 C CA . GLU A 1 240 ? -4.325 11.693 1.249 1.00 89.19 240 GLU A CA 1
ATOM 1910 C C . GLU A 1 240 ? -3.038 12.431 1.642 1.00 89.19 240 GLU A C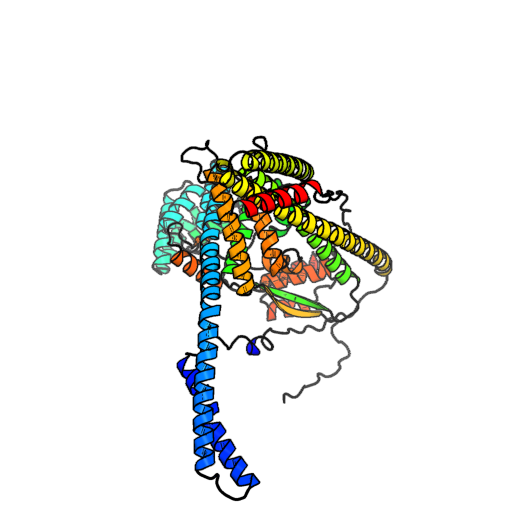 1
ATOM 1912 O O . GLU A 1 240 ? -2.611 13.323 0.907 1.00 89.19 240 GLU A O 1
ATOM 1917 N N . ARG A 1 241 ? -2.372 12.039 2.738 1.00 91.31 241 ARG A N 1
ATOM 1918 C CA . ARG A 1 241 ? -1.034 12.544 3.090 1.00 91.31 241 ARG A CA 1
ATOM 1919 C C . ARG A 1 241 ? 0.004 12.167 2.038 1.00 91.31 241 ARG A C 1
ATOM 1921 O O . ARG A 1 241 ? 0.732 13.044 1.581 1.00 91.31 241 ARG A O 1
ATOM 1928 N N . ILE A 1 242 ? 0.004 10.921 1.558 1.00 91.25 242 ILE A N 1
ATOM 1929 C CA . ILE A 1 242 ? 0.895 10.480 0.469 1.00 91.25 242 ILE A CA 1
ATOM 1930 C C . ILE A 1 242 ? 0.612 11.258 -0.826 1.00 91.25 242 ILE A C 1
ATOM 1932 O O . ILE A 1 242 ? 1.531 11.770 -1.464 1.00 91.25 242 ILE A O 1
ATOM 1936 N N . LEU A 1 243 ? -0.658 11.421 -1.206 1.00 86.69 243 LEU A N 1
ATOM 1937 C CA . LEU A 1 243 ? -1.041 12.214 -2.377 1.00 86.69 243 LEU A CA 1
ATOM 1938 C C . LEU A 1 243 ? -0.701 13.705 -2.212 1.00 86.69 243 LEU A C 1
ATOM 1940 O O . LEU A 1 243 ? -0.473 14.399 -3.203 1.00 86.69 243 LEU A O 1
ATOM 1944 N N . SER A 1 244 ? -0.680 14.225 -0.982 1.00 84.50 244 SER A N 1
ATOM 1945 C CA . SER A 1 244 ? -0.291 15.612 -0.681 1.00 84.50 244 SER A CA 1
ATOM 1946 C C . SER A 1 244 ? 1.220 15.788 -0.759 1.00 84.50 244 SER A C 1
ATOM 1948 O O . SER A 1 244 ? 1.682 16.754 -1.362 1.00 84.50 244 SER A O 1
ATOM 1950 N N . ALA A 1 245 ? 1.982 14.816 -0.252 1.00 85.25 245 ALA A N 1
ATOM 1951 C CA . ALA A 1 245 ? 3.429 14.741 -0.423 1.00 85.25 245 ALA A CA 1
ATOM 1952 C C . ALA A 1 245 ? 3.812 14.738 -1.908 1.00 85.25 245 ALA A C 1
ATOM 1954 O O . ALA A 1 245 ? 4.666 15.507 -2.342 1.00 85.25 245 ALA A O 1
ATOM 1955 N N . ILE A 1 246 ? 3.092 13.951 -2.710 1.00 81.50 246 ILE A N 1
ATOM 1956 C CA . ILE A 1 246 ? 3.195 13.931 -4.173 1.00 81.50 246 ILE A CA 1
ATOM 1957 C C . ILE A 1 246 ? 2.885 15.302 -4.794 1.00 81.50 246 ILE A C 1
ATOM 1959 O O . ILE A 1 246 ? 3.577 15.753 -5.707 1.00 81.50 246 ILE A O 1
ATOM 1963 N N . GLU A 1 247 ? 1.813 15.955 -4.345 1.00 76.38 247 GLU A N 1
ATOM 1964 C CA . GLU A 1 247 ? 1.354 17.227 -4.902 1.00 76.38 247 GLU A CA 1
ATOM 1965 C C . GLU A 1 247 ? 2.325 18.372 -4.616 1.00 76.38 247 GLU A C 1
ATOM 1967 O O . GLU A 1 247 ? 2.508 19.238 -5.468 1.00 76.38 247 GLU A O 1
ATOM 1972 N N . GLN A 1 248 ? 2.949 18.395 -3.442 1.00 75.12 248 GLN A N 1
ATOM 1973 C CA . GLN A 1 248 ? 3.869 19.464 -3.050 1.00 75.12 248 GLN A CA 1
ATOM 1974 C C . GLN A 1 248 ? 5.338 19.126 -3.323 1.00 75.12 248 GLN A C 1
ATOM 1976 O O . GLN A 1 248 ? 6.185 19.984 -3.112 1.00 75.12 248 GLN A O 1
ATOM 1981 N N . ASP A 1 249 ? 5.629 17.924 -3.835 1.00 73.94 249 ASP A N 1
ATOM 1982 C CA . ASP A 1 249 ? 6.997 17.403 -3.979 1.00 73.94 249 ASP A CA 1
ATOM 1983 C C . ASP A 1 249 ? 7.768 17.454 -2.644 1.00 73.94 249 ASP A C 1
ATOM 1985 O O . ASP A 1 249 ? 8.958 17.750 -2.595 1.00 73.94 249 ASP A O 1
ATOM 1989 N N . ASN A 1 250 ? 7.053 17.210 -1.538 1.00 79.69 250 ASN A N 1
ATOM 1990 C CA . ASN A 1 250 ? 7.601 17.251 -0.188 1.00 79.69 250 ASN A CA 1
ATOM 1991 C C . ASN A 1 250 ? 7.243 15.973 0.580 1.00 79.69 250 ASN A C 1
ATOM 1993 O O . ASN A 1 250 ? 6.112 15.783 1.030 1.00 79.69 250 ASN A O 1
ATOM 1997 N N . TYR A 1 251 ? 8.240 15.111 0.773 1.00 83.81 251 TYR A N 1
ATOM 1998 C CA . TYR A 1 251 ? 8.114 13.850 1.501 1.00 83.81 251 TYR A CA 1
ATOM 1999 C C . TYR A 1 251 ? 7.949 14.012 3.020 1.00 83.81 251 TYR A C 1
ATOM 2001 O O . TYR A 1 251 ? 7.612 13.041 3.698 1.00 83.81 251 TYR A O 1
ATOM 2009 N N . GLU A 1 252 ? 8.164 15.202 3.578 1.00 85.44 252 GLU A N 1
ATOM 2010 C CA . GLU A 1 252 ? 7.895 15.502 4.991 1.00 85.44 252 GLU A CA 1
ATOM 2011 C C . GLU A 1 252 ? 6.396 15.480 5.308 1.00 85.44 252 GLU A C 1
ATOM 2013 O O . GLU A 1 252 ? 6.011 15.174 6.432 1.00 85.44 252 GLU A O 1
ATOM 2018 N N . LEU A 1 253 ? 5.540 15.714 4.305 1.00 85.44 253 LEU A N 1
ATOM 2019 C CA . LEU A 1 253 ? 4.080 15.698 4.460 1.00 85.44 253 LEU A CA 1
ATOM 2020 C C . LEU A 1 253 ? 3.499 14.302 4.711 1.00 85.44 253 LEU A C 1
ATOM 2022 O O . LEU A 1 253 ? 2.312 14.178 5.016 1.00 85.44 253 LEU A O 1
ATOM 2026 N N . MET A 1 254 ? 4.312 13.256 4.567 1.00 90.69 254 MET A N 1
ATOM 2027 C CA . MET A 1 254 ? 3.931 11.890 4.900 1.00 90.69 254 MET A CA 1
ATOM 2028 C C . MET A 1 254 ? 4.899 11.275 5.906 1.00 90.69 254 MET A C 1
ATOM 2030 O O . MET A 1 254 ? 6.114 11.499 5.883 1.00 90.69 254 MET A O 1
ATOM 2034 N N . THR A 1 255 ? 4.341 10.466 6.792 1.00 92.00 255 THR A N 1
ATOM 2035 C CA . THR A 1 255 ? 5.054 9.800 7.880 1.00 92.00 255 THR A CA 1
ATOM 2036 C C . THR A 1 255 ? 5.504 8.396 7.472 1.00 92.00 255 THR A C 1
ATOM 2038 O O . THR A 1 255 ? 5.087 7.852 6.445 1.00 92.00 255 THR A O 1
ATOM 2041 N N . LEU A 1 256 ? 6.365 7.778 8.285 1.00 92.31 256 LEU A N 1
ATOM 2042 C CA . LEU A 1 256 ? 6.714 6.366 8.104 1.00 92.31 256 LEU A CA 1
ATOM 2043 C C . LEU A 1 256 ? 5.513 5.447 8.377 1.00 92.31 256 LEU A C 1
ATOM 2045 O O . LEU A 1 256 ? 5.334 4.476 7.650 1.00 92.31 256 LEU A O 1
ATOM 2049 N N . ALA A 1 257 ? 4.626 5.813 9.307 1.00 91.19 257 ALA A N 1
ATOM 2050 C CA . ALA A 1 257 ? 3.369 5.098 9.536 1.00 91.19 257 ALA A CA 1
ATOM 2051 C C . ALA A 1 257 ? 2.455 5.098 8.292 1.00 91.19 257 ALA A C 1
ATOM 2053 O O . ALA A 1 257 ? 1.816 4.093 7.993 1.00 91.19 257 ALA A O 1
ATOM 2054 N N . ASP A 1 258 ? 2.436 6.188 7.512 1.00 94.56 258 ASP A N 1
ATOM 2055 C CA . ASP A 1 258 ? 1.692 6.230 6.241 1.00 94.56 258 ASP A CA 1
ATOM 2056 C C . ASP A 1 258 ? 2.257 5.249 5.211 1.00 94.56 258 ASP A C 1
ATOM 2058 O O . ASP A 1 258 ? 1.516 4.623 4.452 1.00 94.56 258 ASP A O 1
ATOM 2062 N N . THR A 1 259 ? 3.584 5.117 5.196 1.00 94.94 259 THR A N 1
ATOM 2063 C CA . THR A 1 259 ? 4.288 4.182 4.315 1.00 94.94 259 THR A CA 1
ATOM 2064 C C . THR A 1 259 ? 4.020 2.736 4.724 1.00 94.94 259 THR A C 1
ATOM 2066 O O . THR A 1 259 ? 3.748 1.903 3.861 1.00 94.94 259 THR A O 1
ATOM 2069 N N . GLU A 1 260 ? 4.040 2.458 6.031 1.00 94.25 260 GLU A N 1
ATOM 2070 C CA . GLU A 1 260 ? 3.670 1.160 6.592 1.00 94.25 260 GLU A CA 1
ATOM 2071 C C . GLU A 1 260 ? 2.268 0.759 6.124 1.00 94.25 260 GLU A C 1
ATOM 2073 O O . GLU A 1 260 ? 2.124 -0.260 5.454 1.00 94.25 260 GLU A O 1
ATOM 2078 N N . GLU A 1 261 ? 1.258 1.598 6.379 1.00 95.38 261 GLU A N 1
ATOM 2079 C CA . GLU A 1 261 ? -0.146 1.355 6.013 1.00 95.38 261 GLU A CA 1
ATOM 2080 C C . GLU A 1 261 ? -0.345 1.074 4.522 1.00 95.38 261 GLU A C 1
ATOM 2082 O O . GLU A 1 261 ? -1.130 0.201 4.143 1.00 95.38 261 GLU A O 1
ATOM 2087 N N . LEU A 1 262 ? 0.391 1.772 3.655 1.00 96.50 262 LEU A N 1
ATOM 2088 C CA . LEU A 1 262 ? 0.337 1.508 2.223 1.00 96.50 262 LEU A CA 1
ATOM 2089 C C . LEU A 1 262 ? 0.919 0.133 1.863 1.00 96.50 262 LEU A C 1
ATOM 2091 O O . LEU A 1 262 ? 0.370 -0.553 0.998 1.00 96.50 262 LEU A O 1
ATOM 2095 N N . PHE A 1 263 ? 2.016 -0.284 2.500 1.00 96.00 263 PHE A N 1
ATOM 2096 C CA . PHE A 1 263 ? 2.580 -1.619 2.292 1.00 96.00 263 PHE A CA 1
ATOM 2097 C C . PHE A 1 263 ? 1.637 -2.712 2.795 1.00 96.00 263 PHE A C 1
ATOM 2099 O O . PHE A 1 263 ? 1.472 -3.715 2.096 1.00 96.00 263 PHE A O 1
ATOM 2106 N N . ILE A 1 264 ? 0.957 -2.489 3.926 1.00 95.31 264 ILE A N 1
ATOM 2107 C CA . ILE A 1 264 ? -0.091 -3.394 4.422 1.00 95.31 264 ILE A CA 1
ATOM 2108 C C . ILE A 1 264 ? -1.232 -3.491 3.405 1.00 95.31 264 ILE A C 1
ATOM 2110 O O . ILE A 1 264 ? -1.601 -4.590 2.998 1.00 95.31 264 ILE A O 1
ATOM 2114 N N . LEU A 1 265 ? -1.736 -2.356 2.912 1.00 95.88 265 LEU A N 1
ATOM 2115 C CA . LEU A 1 265 ? -2.795 -2.331 1.900 1.00 95.88 265 LEU A CA 1
ATOM 2116 C C . LEU A 1 265 ? -2.405 -3.092 0.624 1.00 95.88 265 LEU A C 1
ATOM 2118 O O . LEU A 1 265 ? -3.211 -3.823 0.051 1.00 95.88 265 LEU A O 1
ATOM 2122 N N . ALA A 1 266 ? -1.169 -2.923 0.157 1.00 96.38 266 ALA A N 1
ATOM 2123 C CA . ALA A 1 266 ? -0.682 -3.633 -1.019 1.00 96.38 266 ALA A CA 1
ATOM 2124 C C . ALA A 1 266 ? -0.603 -5.147 -0.788 1.00 96.38 266 ALA A C 1
ATOM 2126 O O . ALA A 1 266 ? -0.935 -5.919 -1.691 1.00 96.38 266 ALA A O 1
ATOM 2127 N N . LEU A 1 267 ? -0.171 -5.563 0.406 1.00 95.75 267 LEU A N 1
ATOM 2128 C CA . LEU A 1 267 ? -0.078 -6.967 0.795 1.00 95.75 267 LEU A CA 1
ATOM 2129 C C . LEU A 1 267 ? -1.464 -7.611 0.791 1.00 95.75 267 LEU A C 1
ATOM 2131 O O . LEU A 1 267 ? -1.661 -8.624 0.130 1.00 95.75 267 LEU A O 1
ATOM 2135 N N . GLU A 1 268 ? -2.435 -6.969 1.432 1.00 94.88 268 GLU A N 1
ATOM 2136 C CA . GLU A 1 268 ? -3.828 -7.414 1.491 1.00 94.88 268 GLU A CA 1
ATOM 2137 C C . GLU A 1 268 ? -4.431 -7.642 0.104 1.00 94.88 268 GLU A C 1
ATOM 2139 O O . GLU A 1 268 ? -4.973 -8.709 -0.185 1.00 94.88 268 GLU A O 1
ATOM 2144 N N . LEU A 1 269 ? -4.296 -6.654 -0.785 1.00 94.44 269 LEU A N 1
ATOM 2145 C CA . LEU A 1 269 ? -4.841 -6.731 -2.140 1.00 94.44 269 LEU A CA 1
ATOM 2146 C C . LEU A 1 269 ? -4.166 -7.834 -2.972 1.00 94.44 269 LEU A C 1
ATOM 2148 O O . LEU A 1 269 ? -4.815 -8.492 -3.793 1.00 94.44 269 LEU A O 1
ATOM 2152 N N . LEU A 1 270 ? -2.866 -8.070 -2.765 1.00 94.69 270 LEU A N 1
ATOM 2153 C CA . LEU A 1 270 ? -2.160 -9.197 -3.378 1.00 94.69 270 LEU A CA 1
ATOM 2154 C C . LEU A 1 270 ? -2.631 -10.542 -2.804 1.00 94.69 270 LEU A C 1
ATOM 2156 O O . LEU A 1 270 ? -2.801 -11.488 -3.577 1.00 94.69 270 LEU A O 1
ATOM 2160 N N . CYS A 1 271 ? -2.919 -10.600 -1.504 1.00 93.00 271 CYS A N 1
ATOM 2161 C CA . CYS A 1 271 ? -3.401 -11.769 -0.764 1.00 93.00 271 CYS A CA 1
ATOM 2162 C C . CYS A 1 271 ? -4.903 -12.070 -0.930 1.00 93.00 271 CYS A C 1
ATOM 2164 O O . CYS A 1 271 ? -5.465 -12.765 -0.102 1.00 93.00 271 CYS A O 1
ATOM 2166 N N . ASP A 1 272 ? -5.552 -11.590 -1.997 1.00 89.69 272 ASP A N 1
ATOM 2167 C CA . ASP A 1 272 ? -6.964 -11.915 -2.308 1.00 89.69 272 ASP A CA 1
ATOM 2168 C C . ASP A 1 272 ? -7.997 -11.245 -1.387 1.00 89.69 272 ASP A C 1
ATOM 2170 O O . ASP A 1 272 ? -9.193 -11.482 -1.543 1.00 89.69 272 ASP A O 1
ATOM 2174 N N . ARG A 1 273 ? -7.578 -10.301 -0.534 1.00 89.50 273 ARG A N 1
ATOM 2175 C CA . ARG A 1 273 ? -8.507 -9.553 0.314 1.00 89.50 273 ARG A CA 1
ATOM 2176 C C . ARG A 1 273 ? -9.439 -8.665 -0.509 1.00 89.50 273 ARG A C 1
ATOM 2178 O O . ARG A 1 273 ? -8.994 -7.805 -1.273 1.00 89.50 273 ARG A O 1
ATOM 2185 N N . GLU A 1 274 ? -10.741 -8.827 -0.286 1.00 89.50 274 GLU A N 1
ATOM 2186 C CA . GLU A 1 274 ? -11.774 -7.949 -0.830 1.00 89.50 274 GLU A CA 1
ATOM 2187 C C . GLU A 1 274 ? -12.206 -6.906 0.206 1.00 89.50 274 GLU A C 1
ATOM 2189 O O . GLU A 1 274 ? -12.836 -7.250 1.204 1.00 89.50 274 GLU A O 1
ATOM 2194 N N . ILE A 1 275 ? -11.941 -5.622 -0.054 1.00 89.94 275 ILE A N 1
ATOM 2195 C CA . ILE A 1 275 ? -12.392 -4.532 0.825 1.00 89.94 275 ILE A CA 1
ATOM 2196 C C . ILE A 1 275 ? -13.788 -4.093 0.391 1.00 89.94 275 ILE A C 1
ATOM 2198 O O . ILE A 1 275 ? -13.942 -3.429 -0.638 1.00 89.94 275 ILE A O 1
ATOM 2202 N N . SER A 1 276 ? -14.802 -4.462 1.169 1.00 87.62 276 SER A N 1
ATOM 2203 C CA . SER A 1 276 ? -16.199 -4.105 0.897 1.00 87.62 276 SER A CA 1
ATOM 2204 C C . SER A 1 276 ? -16.531 -2.687 1.368 1.00 87.62 276 SER A C 1
ATOM 2206 O O . SER A 1 276 ? -16.051 -2.232 2.404 1.00 87.62 276 SER A O 1
ATOM 2208 N N . TYR A 1 277 ? -17.359 -1.970 0.609 1.00 87.19 277 TYR A N 1
ATOM 2209 C CA . TYR A 1 277 ? -17.803 -0.623 0.950 1.00 87.19 277 TYR A CA 1
ATOM 2210 C C . TYR A 1 277 ? -19.183 -0.283 0.401 1.00 87.19 277 TYR A C 1
ATOM 2212 O O . TYR A 1 277 ? -19.671 -0.859 -0.573 1.00 87.19 277 TYR A O 1
ATOM 2220 N N . LEU A 1 278 ? -19.790 0.729 1.016 1.00 84.19 278 LEU A N 1
ATOM 2221 C CA . LEU A 1 278 ? -21.096 1.240 0.632 1.00 84.19 278 LEU A CA 1
ATOM 2222 C C . LEU A 1 278 ? -20.948 2.389 -0.363 1.00 84.19 278 LEU A C 1
ATOM 2224 O O . LEU A 1 278 ? -20.385 3.446 -0.066 1.00 84.19 278 LEU A O 1
ATOM 2228 N N . LYS A 1 279 ? -21.491 2.194 -1.562 1.00 82.19 279 LYS A N 1
ATOM 2229 C CA . LYS A 1 279 ? -21.638 3.242 -2.568 1.00 82.19 279 LYS A CA 1
ATOM 2230 C C . LYS A 1 279 ? -23.056 3.790 -2.531 1.00 82.19 279 LYS A C 1
ATOM 2232 O O . LYS A 1 279 ? -24.030 3.051 -2.446 1.00 82.19 279 LYS A O 1
ATOM 2237 N N . ILE A 1 280 ? -23.150 5.107 -2.669 1.00 75.69 280 ILE A N 1
ATOM 2238 C CA . ILE A 1 280 ? -24.423 5.796 -2.827 1.00 75.69 280 ILE A CA 1
ATOM 2239 C C . ILE A 1 280 ? -24.707 6.014 -4.315 1.00 75.69 280 ILE A C 1
ATOM 2241 O O . ILE A 1 280 ? -23.893 6.611 -5.030 1.00 75.69 280 ILE A O 1
ATOM 2245 N N . GLU A 1 281 ? -25.878 5.579 -4.768 1.00 70.44 281 GLU A N 1
ATOM 2246 C CA . GLU A 1 281 ? -26.433 5.866 -6.086 1.00 70.44 281 GLU A CA 1
ATOM 2247 C C . GLU A 1 281 ? -27.701 6.714 -5.945 1.00 70.44 281 GLU A C 1
ATOM 2249 O O . GLU A 1 281 ? -28.660 6.342 -5.275 1.00 70.44 281 GLU A O 1
ATOM 2254 N N . TYR A 1 282 ? -27.706 7.882 -6.583 1.00 66.12 282 TYR A N 1
ATOM 2255 C CA . TYR A 1 282 ? -28.830 8.815 -6.528 1.00 66.12 282 TYR A CA 1
ATOM 2256 C C . TYR A 1 282 ? -29.688 8.713 -7.787 1.00 66.12 282 TYR A C 1
ATOM 2258 O O . TYR A 1 282 ? -29.165 8.755 -8.904 1.00 66.12 282 TYR A O 1
ATOM 2266 N N . GLN A 1 283 ? -31.010 8.687 -7.616 1.00 58.41 283 GLN A N 1
ATOM 2267 C CA . GLN A 1 283 ? -31.968 8.840 -8.714 1.00 58.41 283 GLN A CA 1
ATOM 2268 C C . GLN A 1 283 ? -32.508 10.288 -8.717 1.00 58.41 283 GLN A C 1
ATOM 2270 O O . GLN A 1 283 ? -33.420 10.611 -7.962 1.00 58.41 283 GLN A O 1
ATOM 2275 N N . GLY A 1 284 ? -31.905 11.188 -9.518 1.00 58.12 284 GLY A N 1
ATOM 2276 C CA . GLY A 1 284 ? -32.333 12.598 -9.667 1.00 58.12 284 GLY A CA 1
ATOM 2277 C C . GLY A 1 284 ? -31.272 13.581 -10.218 1.00 58.12 284 GLY A C 1
ATOM 2278 O O . GLY A 1 284 ? -30.135 13.199 -10.513 1.00 58.12 284 GLY A O 1
ATOM 2279 N N . THR A 1 285 ? -31.631 14.871 -10.356 1.00 56.78 285 THR A N 1
ATOM 2280 C CA . THR A 1 285 ? -30.729 15.962 -10.799 1.00 56.78 285 THR A CA 1
ATOM 2281 C C . THR A 1 285 ? -29.832 16.433 -9.653 1.00 56.78 285 THR A C 1
ATOM 2283 O O . THR A 1 285 ? -30.256 17.189 -8.776 1.00 56.78 285 THR A O 1
ATOM 2286 N N . GLN A 1 286 ? -28.575 15.990 -9.643 1.00 64.12 286 GLN A N 1
ATOM 2287 C CA . GLN A 1 286 ? -27.634 16.257 -8.551 1.00 64.12 286 GLN A CA 1
ATOM 2288 C C . GLN A 1 286 ? -26.352 16.934 -9.040 1.00 64.12 286 GLN A C 1
ATOM 2290 O O . GLN A 1 286 ? -25.240 16.465 -8.803 1.00 64.12 286 GLN A O 1
ATOM 2295 N N . ASP A 1 287 ? -26.514 18.066 -9.718 1.00 68.44 287 ASP A N 1
ATOM 2296 C CA . ASP A 1 287 ? -25.396 18.739 -10.385 1.00 68.44 287 ASP A CA 1
ATOM 2297 C C . ASP A 1 287 ? -24.279 19.157 -9.416 1.00 68.44 287 ASP A C 1
ATOM 2299 O O . ASP A 1 287 ? -23.120 19.121 -9.802 1.00 68.44 287 ASP A O 1
ATOM 2303 N N . ILE A 1 288 ? -24.589 19.474 -8.144 1.00 69.31 288 ILE A N 1
ATOM 2304 C CA . ILE A 1 288 ? -23.562 19.845 -7.146 1.00 69.31 288 ILE A CA 1
ATOM 2305 C C . ILE A 1 288 ? -22.700 18.644 -6.775 1.00 69.31 288 ILE A C 1
ATOM 2307 O O . ILE A 1 288 ? -21.485 18.715 -6.901 1.00 69.31 288 ILE A O 1
ATOM 2311 N N . ALA A 1 289 ? -23.305 17.551 -6.302 1.00 66.25 289 ALA A N 1
ATOM 2312 C CA . ALA A 1 289 ? -22.529 16.410 -5.825 1.00 66.25 289 ALA A CA 1
ATOM 2313 C C . ALA A 1 289 ? -21.738 15.771 -6.970 1.00 66.25 289 ALA A C 1
ATOM 2315 O O . ALA A 1 289 ? -20.575 15.423 -6.787 1.00 66.25 289 ALA A O 1
ATOM 2316 N N . LYS A 1 290 ? -22.334 15.703 -8.171 1.00 75.38 290 LYS A N 1
ATOM 2317 C CA . LYS A 1 290 ? -21.633 15.276 -9.386 1.00 75.38 290 LYS A CA 1
ATOM 2318 C C . LYS A 1 290 ? -20.472 16.213 -9.723 1.00 75.38 290 LYS A C 1
ATOM 2320 O O . LYS A 1 290 ? -19.398 15.720 -10.040 1.00 75.38 290 LYS A O 1
ATOM 2325 N N . ALA A 1 291 ? -20.652 17.533 -9.619 1.00 75.25 291 ALA A N 1
ATOM 2326 C CA . ALA A 1 291 ? -19.581 18.496 -9.871 1.00 75.25 291 ALA A CA 1
ATOM 2327 C C . ALA A 1 291 ? -18.456 18.428 -8.828 1.00 75.25 291 ALA A C 1
ATOM 2329 O O . ALA A 1 291 ? -17.299 18.466 -9.222 1.00 75.25 291 ALA A O 1
ATOM 2330 N N . ILE A 1 292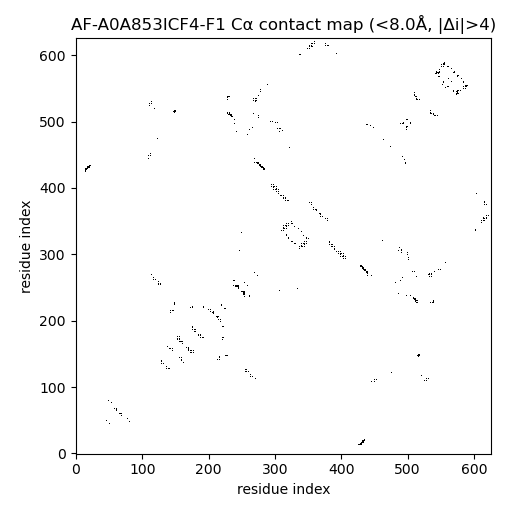 ? -18.769 18.281 -7.535 1.00 73.06 292 ILE A N 1
ATOM 2331 C CA . ILE A 1 292 ? -17.766 18.135 -6.463 1.00 73.06 292 ILE A CA 1
ATOM 2332 C C . ILE A 1 292 ? -17.008 16.820 -6.616 1.00 73.06 292 ILE A C 1
ATOM 2334 O O . ILE A 1 292 ? -15.786 16.830 -6.649 1.00 73.06 292 ILE A O 1
ATOM 2338 N N . THR A 1 293 ? -17.717 15.696 -6.773 1.00 75.88 293 THR A N 1
ATOM 2339 C CA . THR A 1 293 ? -17.067 14.393 -6.985 1.00 75.88 293 THR A CA 1
ATOM 2340 C C . THR A 1 293 ? -16.173 14.447 -8.218 1.00 75.88 293 THR A C 1
ATOM 2342 O O . THR A 1 293 ? -15.034 14.000 -8.161 1.00 75.88 293 THR A O 1
ATOM 2345 N N . ARG A 1 294 ? -16.650 15.051 -9.316 1.00 82.94 294 ARG A N 1
ATOM 2346 C CA . ARG A 1 294 ? -15.834 15.205 -10.519 1.00 82.94 294 ARG A CA 1
ATOM 2347 C C . ARG A 1 294 ? -14.630 16.114 -10.284 1.00 82.94 294 ARG A C 1
ATOM 2349 O O . ARG A 1 294 ? -13.562 15.815 -10.789 1.00 82.94 294 ARG A O 1
ATOM 2356 N N . LEU A 1 295 ? -14.785 17.206 -9.539 1.00 80.94 295 LEU A N 1
ATOM 2357 C CA . LEU A 1 295 ? -13.682 18.100 -9.194 1.00 80.94 295 LEU A CA 1
ATOM 2358 C C . LEU A 1 295 ? -12.600 17.378 -8.383 1.00 80.94 295 LEU A C 1
ATOM 2360 O O . LEU A 1 295 ? -11.421 17.517 -8.694 1.00 80.94 295 LEU A O 1
ATOM 2364 N N . GLU A 1 296 ? -12.997 16.607 -7.370 1.00 77.31 296 GLU A N 1
ATOM 2365 C CA . GLU A 1 296 ? -12.074 15.828 -6.540 1.00 77.31 296 GLU A CA 1
ATOM 2366 C C . GLU A 1 296 ? -11.379 14.722 -7.346 1.00 77.31 296 GLU A C 1
ATOM 2368 O O . GLU A 1 296 ? -10.164 14.573 -7.238 1.00 77.31 296 GLU A O 1
ATOM 2373 N N . GLU A 1 297 ? -12.117 13.995 -8.193 1.00 84.69 297 GLU A N 1
ATOM 2374 C CA . GLU A 1 297 ? -11.552 13.001 -9.118 1.00 84.69 297 GLU A CA 1
ATOM 2375 C C . GLU A 1 297 ? -10.494 13.637 -10.026 1.00 84.69 297 GLU A C 1
ATOM 2377 O O . GLU A 1 297 ? -9.359 13.178 -10.054 1.00 84.69 297 GLU A O 1
ATOM 2382 N N . GLU A 1 298 ? -10.825 14.745 -10.692 1.00 86.38 298 GLU A N 1
ATOM 2383 C CA . GLU A 1 298 ? -9.920 15.411 -11.637 1.00 86.38 298 GLU A CA 1
ATOM 2384 C C . GLU A 1 298 ? -8.708 16.045 -10.939 1.00 86.38 298 GLU A C 1
ATOM 2386 O O . GLU A 1 298 ? -7.604 16.055 -11.485 1.00 86.38 298 GLU A O 1
ATOM 2391 N N . ARG A 1 299 ? -8.879 16.557 -9.709 1.00 82.81 299 ARG A N 1
ATOM 2392 C CA . ARG A 1 299 ? -7.755 17.019 -8.880 1.00 82.81 299 ARG A CA 1
ATOM 2393 C C . ARG A 1 299 ? -6.809 15.862 -8.583 1.00 82.81 299 ARG A C 1
ATOM 2395 O O . ARG A 1 299 ? -5.592 16.016 -8.667 1.00 82.81 299 ARG A O 1
ATOM 2402 N N . ASN A 1 300 ? -7.361 14.716 -8.211 1.00 82.94 300 ASN A N 1
ATOM 2403 C CA . ASN A 1 300 ? -6.573 13.566 -7.811 1.00 82.94 300 ASN A CA 1
ATOM 2404 C C . ASN A 1 300 ? -5.910 12.882 -9.024 1.00 82.94 300 ASN A C 1
ATOM 2406 O O . ASN A 1 300 ? -4.732 12.538 -8.937 1.00 82.94 300 ASN A O 1
ATOM 2410 N N . ASP A 1 301 ? -6.575 12.829 -10.183 1.00 86.81 301 ASP A N 1
ATOM 2411 C CA . ASP A 1 301 ? -5.978 12.446 -11.473 1.00 86.81 301 ASP A CA 1
ATOM 2412 C C . ASP A 1 301 ? -4.780 13.345 -11.825 1.00 86.81 301 ASP A C 1
ATOM 2414 O O . ASP A 1 301 ? -3.699 12.858 -12.176 1.00 86.81 301 ASP A O 1
ATOM 2418 N N . TYR A 1 302 ? -4.936 14.664 -11.661 1.00 85.00 302 TYR A N 1
ATOM 2419 C CA . TYR A 1 302 ? -3.851 15.627 -11.851 1.00 85.00 302 TYR A CA 1
ATOM 2420 C C . TYR A 1 302 ? -2.664 15.361 -10.904 1.00 85.00 302 TYR A C 1
ATOM 2422 O O . TYR A 1 302 ? -1.515 15.336 -11.357 1.00 85.00 302 TYR A O 1
ATOM 2430 N N . ARG A 1 303 ? -2.920 15.094 -9.612 1.00 82.94 303 ARG A N 1
ATOM 2431 C CA . ARG A 1 303 ? -1.882 14.756 -8.612 1.00 82.94 303 ARG A CA 1
ATOM 2432 C C . ARG A 1 303 ? -1.120 13.486 -8.992 1.00 82.94 303 ARG A C 1
ATOM 2434 O O . ARG A 1 303 ? 0.109 13.505 -9.017 1.00 82.94 303 ARG A O 1
ATOM 2441 N N . ILE A 1 304 ? -1.823 12.414 -9.364 1.00 86.25 304 ILE A N 1
ATOM 2442 C CA . ILE A 1 304 ? -1.211 11.146 -9.796 1.00 86.25 304 ILE A CA 1
ATOM 2443 C C . ILE A 1 304 ? -0.377 11.333 -11.064 1.00 86.25 304 ILE A C 1
ATOM 2445 O O . ILE A 1 304 ? 0.757 10.853 -11.145 1.00 86.25 304 ILE A O 1
ATOM 2449 N N . SER A 1 305 ? -0.897 12.046 -12.065 1.00 86.62 305 SER A N 1
ATOM 2450 C CA . SER A 1 305 ? -0.151 12.304 -13.298 1.00 86.62 305 SER A CA 1
ATOM 2451 C C . SER A 1 305 ? 1.104 13.143 -13.046 1.00 86.62 305 SER A C 1
ATOM 2453 O O . SER A 1 305 ? 2.131 12.888 -13.677 1.00 86.62 305 SER A O 1
ATOM 2455 N N . ARG A 1 306 ? 1.076 14.075 -12.084 1.00 83.38 306 ARG A N 1
ATOM 2456 C CA . ARG A 1 306 ? 2.263 14.830 -11.659 1.00 83.38 306 ARG A CA 1
ATOM 2457 C C . ARG A 1 306 ? 3.287 13.922 -10.976 1.00 83.38 306 ARG A C 1
ATOM 2459 O O . ARG A 1 306 ? 4.453 13.939 -11.370 1.00 83.38 306 ARG A O 1
ATOM 2466 N N . ALA A 1 307 ? 2.842 13.078 -10.043 1.00 82.19 307 ALA A N 1
ATOM 2467 C CA . ALA A 1 307 ? 3.664 12.049 -9.396 1.00 82.19 307 ALA A CA 1
ATOM 2468 C C . ALA A 1 307 ? 4.385 11.183 -10.428 1.00 82.19 307 ALA A C 1
ATOM 2470 O O . ALA A 1 307 ? 5.585 10.941 -10.347 1.00 82.19 307 ALA A O 1
ATOM 2471 N N . LYS A 1 308 ? 3.634 10.750 -11.444 1.00 87.31 308 LYS A N 1
ATOM 2472 C CA . LYS A 1 308 ? 4.135 9.892 -12.508 1.00 87.31 308 LYS A CA 1
ATOM 2473 C C . LYS A 1 308 ? 5.221 10.576 -13.329 1.00 87.31 308 LYS A C 1
ATOM 2475 O O . LYS A 1 308 ? 6.169 9.907 -13.716 1.00 87.31 308 LYS A O 1
ATOM 2480 N N . VAL A 1 309 ? 5.116 11.875 -13.606 1.00 86.62 309 VAL A N 1
ATOM 2481 C CA . VAL A 1 309 ? 6.189 12.614 -14.294 1.00 86.62 309 VAL A CA 1
ATOM 2482 C C . VAL A 1 309 ? 7.472 12.588 -13.467 1.00 86.62 309 VAL A C 1
ATOM 2484 O O . VAL A 1 309 ? 8.518 12.201 -13.985 1.00 86.62 309 VAL A O 1
ATOM 2487 N N . LEU A 1 310 ? 7.376 12.939 -12.185 1.00 82.75 310 LEU A N 1
ATOM 2488 C CA . LEU A 1 310 ? 8.516 12.970 -11.273 1.00 82.75 310 LEU A CA 1
ATOM 2489 C C . LEU A 1 310 ? 9.163 11.587 -11.114 1.00 82.75 310 LEU A C 1
ATOM 2491 O O . LEU A 1 310 ? 10.368 11.451 -11.288 1.00 82.75 310 LEU A O 1
ATOM 2495 N N . SER A 1 311 ? 8.349 10.560 -10.872 1.00 83.81 311 SER A N 1
ATOM 2496 C CA . SER A 1 311 ? 8.738 9.145 -10.840 1.00 83.81 311 SER A CA 1
ATOM 2497 C C . SER A 1 311 ? 9.579 8.749 -12.059 1.00 83.81 311 SER A C 1
ATOM 2499 O O . SER A 1 311 ? 10.678 8.209 -11.926 1.00 83.81 311 SER A O 1
ATOM 2501 N N . ARG A 1 312 ? 9.114 9.076 -13.274 1.00 87.88 312 ARG A N 1
ATOM 2502 C CA . ARG A 1 312 ? 9.831 8.730 -14.514 1.00 87.88 312 ARG A CA 1
ATOM 2503 C C . ARG A 1 312 ? 11.127 9.512 -14.677 1.00 87.88 312 ARG A C 1
ATOM 2505 O O . ARG A 1 312 ? 12.097 8.944 -15.169 1.00 87.88 312 ARG A O 1
ATOM 2512 N N . LEU A 1 313 ? 11.157 10.779 -14.262 1.00 86.75 313 LEU A N 1
ATOM 2513 C CA . LEU A 1 313 ? 12.387 11.571 -14.254 1.00 86.75 313 LEU A CA 1
ATOM 2514 C C . LEU A 1 313 ? 13.410 10.995 -13.272 1.00 86.75 313 LEU A C 1
ATOM 2516 O O . LEU A 1 313 ? 14.558 10.820 -13.661 1.00 86.75 313 LEU A O 1
ATOM 2520 N N . LYS A 1 314 ? 12.989 10.615 -12.059 1.00 81.88 314 LYS A N 1
ATOM 2521 C CA . LYS A 1 314 ? 13.852 9.954 -11.069 1.00 81.88 314 LYS A CA 1
ATOM 2522 C C . LYS A 1 314 ? 14.394 8.624 -11.580 1.00 81.88 314 LYS A C 1
ATOM 2524 O O . LYS A 1 314 ? 15.593 8.384 -11.500 1.00 81.88 314 LYS A O 1
ATOM 2529 N N . ALA A 1 315 ? 13.538 7.784 -12.163 1.00 81.81 315 ALA A N 1
ATOM 2530 C CA . ALA A 1 315 ? 13.962 6.521 -12.763 1.00 81.81 315 ALA A CA 1
ATOM 2531 C C . ALA A 1 315 ? 15.013 6.740 -13.865 1.00 81.81 315 ALA A C 1
ATOM 2533 O O . ALA A 1 315 ? 16.016 6.032 -13.914 1.00 81.81 315 ALA A O 1
ATOM 2534 N N . LEU A 1 316 ? 14.820 7.757 -14.713 1.00 87.06 316 LEU A N 1
ATOM 2535 C CA . LEU A 1 316 ? 15.780 8.133 -15.748 1.00 87.06 316 LEU A CA 1
ATOM 2536 C C . LEU A 1 316 ? 17.108 8.628 -15.157 1.00 87.06 316 LEU A C 1
ATOM 2538 O O . LEU A 1 316 ? 18.163 8.171 -15.586 1.00 87.06 316 LEU A O 1
ATOM 2542 N N . THR A 1 317 ? 17.084 9.530 -14.175 1.00 83.06 317 THR A N 1
ATOM 2543 C CA . THR A 1 317 ? 18.314 10.044 -13.550 1.00 83.06 317 THR A CA 1
ATOM 2544 C C . THR A 1 317 ? 19.063 8.953 -12.792 1.00 83.06 317 THR A C 1
ATOM 2546 O O . THR A 1 317 ? 20.280 8.860 -12.918 1.00 83.06 317 THR A O 1
ATOM 2549 N N . SER A 1 318 ? 18.354 8.076 -12.073 1.00 79.69 318 SER A N 1
ATOM 2550 C CA . SER A 1 318 ? 18.956 6.909 -11.420 1.00 79.69 318 SER A CA 1
ATOM 2551 C C . SER A 1 318 ? 19.573 5.955 -12.439 1.00 79.69 318 SER A C 1
ATOM 2553 O O . SER A 1 318 ? 20.683 5.480 -12.230 1.00 79.69 318 SER A O 1
ATOM 2555 N N . TYR A 1 319 ? 18.908 5.713 -13.571 1.00 83.00 319 TYR A N 1
ATOM 2556 C CA . TYR A 1 319 ? 19.462 4.887 -14.642 1.00 83.00 319 TYR A CA 1
ATOM 2557 C C . TYR A 1 319 ? 20.737 5.489 -15.254 1.00 83.00 319 TYR A C 1
ATOM 2559 O O . TYR A 1 319 ? 21.713 4.777 -15.478 1.00 83.00 319 TYR A O 1
ATOM 2567 N N . LEU A 1 320 ? 20.758 6.803 -15.491 1.00 83.50 320 LEU A N 1
ATOM 2568 C CA . LEU A 1 320 ? 21.935 7.504 -16.017 1.00 83.50 320 LEU A CA 1
ATOM 2569 C C . LEU A 1 320 ? 23.109 7.499 -15.026 1.00 83.50 320 LEU A C 1
ATOM 2571 O O . LEU A 1 320 ? 24.255 7.343 -15.448 1.00 83.50 320 LEU A O 1
ATOM 2575 N N . SER A 1 321 ? 22.819 7.612 -13.726 1.00 79.38 321 SER A N 1
ATOM 2576 C CA . SER A 1 321 ? 23.804 7.451 -12.649 1.00 79.38 321 SER A CA 1
ATOM 2577 C C . SER A 1 321 ? 24.392 6.033 -12.648 1.00 79.38 321 SER A C 1
ATOM 2579 O O . SER A 1 321 ? 25.608 5.882 -12.689 1.00 79.38 321 SER A O 1
ATOM 2581 N N . LEU A 1 322 ? 23.555 4.989 -12.761 1.00 76.38 322 LEU A N 1
ATOM 2582 C CA . LEU A 1 322 ? 24.008 3.590 -12.877 1.00 76.38 322 LEU A CA 1
ATOM 2583 C C . LEU A 1 322 ? 24.895 3.333 -14.107 1.00 76.38 322 LEU A C 1
ATOM 2585 O O . LEU A 1 322 ? 25.721 2.424 -14.095 1.00 76.38 322 LEU A O 1
ATOM 2589 N N . CYS A 1 323 ? 24.727 4.112 -15.177 1.00 76.94 323 CYS A N 1
ATOM 2590 C CA . CYS A 1 323 ? 25.566 4.024 -16.372 1.00 76.94 323 CYS A CA 1
ATOM 2591 C C . CYS A 1 323 ? 26.917 4.763 -16.221 1.00 76.94 323 CYS A C 1
ATOM 2593 O O . CYS A 1 323 ? 27.668 4.845 -17.199 1.00 76.94 323 CYS A O 1
ATOM 2595 N N . ASN A 1 324 ? 27.223 5.308 -15.034 1.00 70.06 324 ASN A N 1
ATOM 2596 C CA . ASN A 1 324 ? 28.392 6.145 -14.727 1.00 70.06 324 ASN A CA 1
ATOM 2597 C C . ASN A 1 324 ? 28.546 7.337 -15.683 1.00 70.06 324 ASN A C 1
ATOM 2599 O O . ASN A 1 324 ? 29.653 7.716 -16.052 1.00 70.06 324 ASN A O 1
ATOM 2603 N N . VAL A 1 325 ? 27.426 7.887 -16.157 1.00 63.16 325 VAL A N 1
ATOM 2604 C CA . VAL A 1 325 ? 27.446 9.015 -17.099 1.00 63.16 325 VAL A CA 1
ATOM 2605 C C . VAL A 1 325 ? 27.543 10.342 -16.353 1.00 63.16 325 VAL A C 1
ATOM 2607 O O . VAL A 1 325 ? 28.110 11.289 -16.874 1.00 63.16 325 VAL A O 1
ATOM 2610 N N . ASN A 1 326 ? 27.034 10.401 -15.123 1.00 60.16 326 ASN A N 1
ATOM 2611 C CA . ASN A 1 326 ? 27.106 11.571 -14.257 1.00 60.16 326 ASN A CA 1
ATOM 2612 C C . ASN A 1 326 ? 27.498 11.122 -12.844 1.00 60.16 326 ASN A C 1
ATOM 2614 O O . ASN A 1 326 ? 26.682 10.515 -12.151 1.00 60.16 326 ASN A O 1
ATOM 2618 N N . GLU A 1 327 ? 28.729 11.426 -12.428 1.00 53.88 327 GLU A N 1
ATOM 2619 C CA . GLU A 1 327 ? 29.204 11.202 -11.051 1.00 53.88 327 GLU A CA 1
ATOM 2620 C C . GLU A 1 327 ? 28.643 12.256 -10.078 1.00 53.88 327 GLU A C 1
ATOM 2622 O O . GLU A 1 327 ? 28.377 11.938 -8.924 1.00 53.88 327 GLU A O 1
ATOM 2627 N N . ASP A 1 328 ? 28.334 13.464 -10.571 1.00 49.09 328 ASP A N 1
ATOM 2628 C CA . ASP A 1 328 ? 27.775 14.576 -9.779 1.00 49.09 328 ASP A CA 1
ATOM 2629 C C . ASP A 1 328 ? 26.306 14.380 -9.369 1.00 49.09 328 ASP A C 1
ATOM 2631 O O . ASP A 1 328 ? 25.733 15.209 -8.665 1.00 49.09 328 ASP A O 1
ATOM 2635 N N . ILE A 1 329 ? 25.669 13.291 -9.809 1.00 49.56 329 ILE A N 1
ATOM 2636 C CA . ILE A 1 329 ? 24.334 12.906 -9.350 1.00 49.56 329 ILE A CA 1
ATOM 2637 C C . ILE A 1 329 ? 24.503 11.736 -8.391 1.00 49.56 329 ILE A C 1
ATOM 2639 O O . ILE A 1 329 ? 24.075 10.606 -8.649 1.00 49.56 329 ILE A O 1
ATOM 2643 N N . HIS A 1 330 ? 25.060 12.023 -7.220 1.00 48.03 330 HIS A N 1
ATOM 2644 C CA . HIS A 1 330 ? 24.418 11.442 -6.055 1.00 48.03 330 HIS A CA 1
ATOM 2645 C C . HIS A 1 330 ? 22.958 11.885 -6.136 1.00 48.03 330 HIS A C 1
ATOM 2647 O O . HIS A 1 330 ? 22.672 13.027 -6.493 1.00 48.03 330 HIS A O 1
ATOM 2653 N N . ALA A 1 331 ? 22.031 10.944 -5.997 1.00 48.12 331 ALA A N 1
ATOM 2654 C CA . ALA A 1 331 ? 20.609 11.230 -5.986 1.00 48.12 331 ALA A CA 1
ATOM 2655 C C . ALA A 1 331 ? 20.312 12.102 -4.759 1.00 48.12 331 ALA A C 1
ATOM 2657 O O . ALA A 1 331 ? 19.833 11.591 -3.752 1.00 48.12 331 ALA A O 1
ATOM 2658 N N . ASP A 1 332 ? 20.678 13.382 -4.831 1.00 45.91 332 ASP A N 1
ATOM 2659 C CA . ASP A 1 332 ? 20.546 14.311 -3.733 1.00 45.91 332 ASP A CA 1
ATOM 2660 C C . ASP A 1 332 ? 19.062 14.412 -3.428 1.00 45.91 332 ASP A C 1
ATOM 2662 O O . ASP A 1 332 ? 18.190 14.667 -4.272 1.00 45.91 332 ASP A O 1
ATOM 2666 N N . GLU A 1 333 ? 18.803 14.055 -2.188 1.00 52.78 333 GLU A N 1
ATOM 2667 C CA . GLU A 1 333 ? 17.512 13.919 -1.572 1.00 52.78 333 GLU A CA 1
ATOM 2668 C C . GLU A 1 333 ? 16.777 15.268 -1.673 1.00 52.78 333 GLU A C 1
ATOM 2670 O O . GLU A 1 333 ? 17.183 16.254 -1.070 1.00 52.78 333 GLU A O 1
ATOM 2675 N N . GLY A 1 334 ? 15.712 15.340 -2.485 1.00 57.72 334 GLY A N 1
ATOM 2676 C CA . GLY A 1 334 ? 14.875 16.547 -2.612 1.00 57.72 334 GLY A CA 1
ATOM 2677 C C . GLY A 1 334 ? 15.119 17.440 -3.838 1.00 57.72 334 GLY A C 1
ATOM 2678 O O . GLY A 1 334 ? 14.628 18.568 -3.875 1.00 57.72 334 GLY A O 1
ATOM 2679 N N . LEU A 1 335 ? 15.832 16.969 -4.869 1.00 65.38 335 LEU A N 1
ATOM 2680 C CA . LEU A 1 335 ? 15.962 17.723 -6.123 1.00 65.38 335 LEU A CA 1
ATOM 2681 C C . LEU A 1 335 ? 14.599 18.011 -6.772 1.00 65.38 335 LEU A C 1
ATOM 2683 O O . LEU A 1 335 ? 13.823 17.099 -7.066 1.00 65.38 335 LEU A O 1
ATOM 2687 N N . THR A 1 336 ? 14.359 19.288 -7.087 1.00 70.12 336 THR A N 1
ATOM 2688 C CA . THR A 1 336 ? 13.163 19.707 -7.828 1.00 70.12 336 THR A CA 1
ATOM 2689 C C . THR A 1 336 ? 13.079 18.996 -9.179 1.00 70.12 336 THR A C 1
ATOM 2691 O O . THR A 1 336 ? 14.084 18.743 -9.851 1.00 70.12 336 THR A O 1
ATOM 2694 N N . ALA A 1 337 ? 11.862 18.738 -9.650 1.00 75.62 337 ALA A N 1
ATOM 2695 C CA . ALA A 1 337 ? 11.658 18.080 -10.938 1.00 75.62 337 ALA A CA 1
ATOM 2696 C C . ALA A 1 337 ? 12.279 18.834 -12.149 1.00 75.62 337 ALA A C 1
ATOM 2698 O O . ALA A 1 337 ? 12.607 18.204 -13.156 1.00 75.62 337 ALA A O 1
ATOM 2699 N N . GLN A 1 338 ? 12.536 20.147 -12.049 1.00 81.56 338 GLN A N 1
ATOM 2700 C CA . GLN A 1 338 ? 13.292 20.908 -13.059 1.00 81.56 338 GLN A CA 1
ATOM 2701 C C . GLN A 1 338 ? 14.800 20.602 -13.029 1.00 81.56 338 GLN A C 1
ATOM 2703 O O . GLN A 1 338 ? 15.435 20.495 -14.086 1.00 81.56 338 GLN A O 1
ATOM 2708 N N . ALA A 1 339 ? 15.375 20.435 -11.835 1.00 81.25 339 ALA A N 1
ATOM 2709 C CA . ALA A 1 339 ? 16.767 20.029 -11.672 1.00 81.25 339 ALA A CA 1
ATOM 2710 C C . ALA A 1 339 ? 16.981 18.609 -12.217 1.00 81.25 339 ALA A C 1
ATOM 2712 O O . ALA A 1 339 ? 17.900 18.387 -13.006 1.00 81.25 339 ALA A O 1
ATOM 2713 N N . LEU A 1 340 ? 16.064 17.682 -11.908 1.00 82.94 340 LEU A N 1
ATOM 2714 C CA . LEU A 1 340 ? 16.083 16.318 -12.451 1.00 82.94 340 LEU A CA 1
ATOM 2715 C C . LEU A 1 340 ? 15.997 16.300 -13.981 1.00 82.94 340 LEU A C 1
ATOM 2717 O O . LEU A 1 340 ? 16.732 15.558 -14.628 1.00 82.94 340 LEU A O 1
ATOM 2721 N N . LEU A 1 341 ? 15.142 17.137 -14.578 1.00 87.38 341 LEU A N 1
ATOM 2722 C CA . LEU A 1 341 ? 15.033 17.236 -16.034 1.00 87.38 341 LEU A CA 1
ATOM 2723 C C . LEU A 1 341 ? 16.331 17.746 -16.673 1.00 87.38 341 LEU A C 1
ATOM 2725 O O . LEU A 1 341 ? 16.806 17.160 -17.645 1.00 87.38 341 LEU A O 1
ATOM 2729 N N . THR A 1 342 ? 16.902 18.824 -16.134 1.00 87.06 342 THR A N 1
ATOM 2730 C CA . THR A 1 342 ? 18.163 19.402 -16.632 1.00 87.06 342 THR A CA 1
ATOM 2731 C C . THR A 1 342 ? 19.287 18.374 -16.562 1.00 87.06 342 THR A C 1
ATOM 2733 O O . THR A 1 342 ? 19.997 18.138 -17.539 1.00 87.06 342 THR A O 1
ATOM 2736 N N . SER A 1 343 ? 19.380 17.702 -15.422 1.00 83.94 343 SER A N 1
ATOM 2737 C CA . SER A 1 343 ? 20.351 16.653 -15.155 1.00 83.94 343 SER A CA 1
ATOM 2738 C C . SER A 1 343 ? 20.204 15.458 -16.107 1.00 83.94 343 SER A C 1
ATOM 2740 O O . SER A 1 343 ? 21.175 15.022 -16.730 1.00 83.94 343 SER A O 1
ATOM 2742 N N . ALA A 1 344 ? 18.973 14.991 -16.327 1.00 88.31 344 ALA A N 1
ATOM 2743 C CA . ALA A 1 344 ? 18.685 13.921 -17.274 1.00 88.31 344 ALA A CA 1
ATOM 2744 C C . ALA A 1 344 ? 19.056 14.294 -18.718 1.00 88.31 344 ALA A C 1
ATOM 2746 O O . ALA A 1 344 ? 19.624 13.474 -19.439 1.00 88.31 344 ALA A O 1
ATOM 2747 N N . ILE A 1 345 ? 18.765 15.528 -19.148 1.00 90.31 345 ILE A N 1
ATOM 2748 C CA . ILE A 1 345 ? 19.141 16.012 -20.483 1.00 90.31 345 ILE A CA 1
ATOM 2749 C C . ILE A 1 345 ? 20.665 16.007 -20.632 1.00 90.31 345 ILE A C 1
ATOM 2751 O O . ILE A 1 345 ? 21.165 15.477 -21.623 1.00 90.31 345 ILE A O 1
ATOM 2755 N N . ASN A 1 346 ? 21.398 16.532 -19.649 1.00 89.38 346 ASN A N 1
ATOM 2756 C CA . ASN A 1 346 ? 22.861 16.557 -19.673 1.00 89.38 346 ASN A CA 1
ATOM 2757 C C . ASN A 1 346 ? 23.455 15.139 -19.708 1.00 89.38 346 ASN A C 1
ATOM 2759 O O . ASN A 1 346 ? 24.327 14.864 -20.531 1.00 89.38 346 ASN A O 1
ATOM 2763 N N . GLY A 1 347 ? 22.918 14.215 -18.904 1.00 87.50 347 GLY A N 1
ATOM 2764 C CA . GLY A 1 347 ? 23.342 12.813 -18.910 1.00 87.50 347 GLY A CA 1
ATOM 2765 C C . GLY A 1 347 ? 23.104 12.126 -20.258 1.00 87.50 347 GLY A C 1
ATOM 2766 O O . GLY A 1 347 ? 24.007 11.501 -20.803 1.00 87.50 347 GLY A O 1
ATOM 2767 N N . ILE A 1 348 ? 21.931 12.297 -20.879 1.00 90.44 348 ILE A N 1
ATOM 2768 C CA . ILE A 1 348 ? 21.680 11.739 -22.223 1.00 90.44 348 IL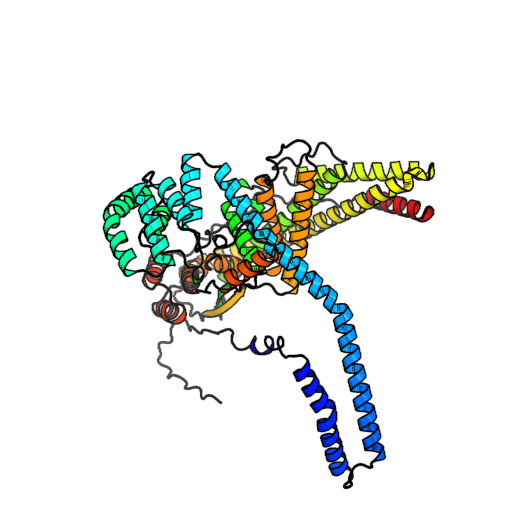E A CA 1
ATOM 2769 C C . ILE A 1 348 ? 22.639 12.345 -23.259 1.00 90.44 348 ILE A C 1
ATOM 2771 O O . ILE A 1 348 ? 23.087 11.651 -24.171 1.00 90.44 348 ILE A O 1
ATOM 2775 N N . GLU A 1 349 ? 22.977 13.631 -23.145 1.00 91.56 349 GLU A N 1
ATOM 2776 C CA . GLU A 1 349 ? 23.941 14.268 -24.046 1.00 91.56 349 GLU A CA 1
ATOM 2777 C C . GLU A 1 349 ? 25.342 13.688 -23.931 1.00 91.56 349 GLU A C 1
ATOM 2779 O O . GLU A 1 349 ? 25.982 13.465 -24.960 1.00 91.56 349 GLU A O 1
ATOM 2784 N N . GLN A 1 350 ? 25.809 13.436 -22.714 1.00 89.94 350 GLN A N 1
ATOM 2785 C CA . GLN A 1 350 ? 27.106 12.819 -22.484 1.00 89.94 350 GLN A CA 1
ATOM 2786 C C . GLN A 1 350 ? 27.127 11.373 -22.984 1.00 89.94 350 GLN A C 1
ATOM 2788 O O . GLN A 1 350 ? 27.988 11.028 -23.789 1.00 89.94 350 GLN A O 1
ATOM 2793 N N . LEU A 1 351 ? 26.103 10.578 -22.664 1.00 89.38 351 LEU A N 1
ATOM 2794 C CA . LEU A 1 351 ? 25.977 9.209 -23.170 1.00 89.38 351 LEU A CA 1
ATOM 2795 C C . LEU A 1 351 ? 25.933 9.163 -24.707 1.00 89.38 351 LEU A C 1
ATOM 2797 O O . LEU A 1 351 ? 26.553 8.307 -25.335 1.00 89.38 351 LEU A O 1
ATOM 2801 N N . ALA A 1 352 ? 25.241 10.112 -25.344 1.00 91.31 352 ALA A N 1
ATOM 2802 C CA . ALA A 1 352 ? 25.213 10.220 -26.799 1.00 91.31 352 ALA A CA 1
ATOM 2803 C C . ALA A 1 352 ? 26.589 10.583 -27.392 1.00 91.31 352 ALA A C 1
ATOM 2805 O O . ALA A 1 352 ? 26.948 10.071 -28.456 1.00 91.31 352 ALA A O 1
ATOM 2806 N N . LYS A 1 353 ? 27.375 11.438 -26.720 1.00 91.25 353 LYS A N 1
ATOM 2807 C CA . LYS A 1 353 ? 28.768 11.715 -27.112 1.00 91.25 353 LYS A CA 1
ATOM 2808 C C . LYS A 1 353 ? 29.624 10.453 -26.993 1.00 91.25 353 LYS A C 1
ATOM 2810 O O . LYS A 1 353 ? 30.337 10.133 -27.941 1.00 91.25 353 LYS A O 1
ATOM 2815 N N . ASP A 1 354 ? 29.486 9.698 -25.907 1.00 89.31 354 ASP A N 1
ATOM 2816 C CA . ASP A 1 354 ? 30.243 8.464 -25.676 1.00 89.31 354 ASP A CA 1
ATOM 2817 C C . ASP A 1 354 ? 29.923 7.382 -26.707 1.00 89.31 354 ASP A C 1
ATOM 2819 O O . ASP A 1 354 ? 30.829 6.726 -27.221 1.00 89.31 354 ASP A O 1
ATOM 2823 N N . VAL A 1 355 ? 28.650 7.216 -27.075 1.00 91.06 355 VAL A N 1
ATOM 2824 C CA . VAL A 1 355 ? 28.246 6.306 -28.160 1.00 91.06 355 VAL A CA 1
ATOM 2825 C C . VAL A 1 355 ? 28.887 6.721 -29.482 1.00 91.06 355 VAL A C 1
ATOM 2827 O O . VAL A 1 355 ? 29.420 5.879 -30.205 1.00 91.06 355 VAL A O 1
ATOM 2830 N N . ASN A 1 356 ? 28.883 8.016 -29.804 1.00 91.81 356 ASN A N 1
ATOM 2831 C CA . ASN A 1 356 ? 29.492 8.500 -31.039 1.00 91.81 356 ASN A CA 1
ATOM 2832 C C . ASN A 1 356 ? 31.023 8.323 -31.045 1.00 91.81 356 ASN A C 1
ATOM 2834 O O . ASN A 1 356 ? 31.576 7.924 -32.069 1.00 91.81 356 ASN A O 1
ATOM 2838 N N . ASN A 1 357 ? 31.693 8.551 -29.912 1.00 90.38 357 ASN A N 1
ATOM 2839 C CA . ASN A 1 357 ? 33.132 8.322 -29.756 1.00 90.38 357 ASN A CA 1
ATOM 2840 C C . ASN A 1 357 ? 33.478 6.831 -29.904 1.00 90.38 357 ASN A C 1
ATOM 2842 O O . ASN A 1 357 ? 34.362 6.478 -30.683 1.00 90.38 357 ASN A O 1
ATOM 2846 N N . ASN A 1 358 ? 32.734 5.938 -29.241 1.00 87.69 358 ASN A N 1
ATOM 2847 C CA . ASN A 1 358 ? 32.922 4.489 -29.373 1.00 87.69 358 ASN A CA 1
ATOM 2848 C C . ASN A 1 358 ? 32.648 3.994 -30.798 1.00 87.69 358 ASN A C 1
ATOM 2850 O O . ASN A 1 358 ? 33.341 3.095 -31.270 1.00 87.69 358 ASN A O 1
ATOM 2854 N N . ARG A 1 359 ? 31.694 4.602 -31.519 1.00 90.56 359 ARG A N 1
ATOM 2855 C CA . ARG A 1 359 ? 31.451 4.294 -32.936 1.00 90.56 359 ARG A CA 1
ATOM 2856 C C . ARG A 1 359 ? 32.686 4.603 -33.780 1.00 90.56 359 ARG A C 1
ATOM 2858 O O . ARG A 1 359 ? 33.159 3.730 -34.495 1.00 90.56 359 ARG A O 1
ATOM 2865 N N . GLN A 1 360 ? 33.243 5.808 -33.637 1.00 89.12 360 GLN A N 1
ATOM 2866 C CA . GLN A 1 360 ? 34.454 6.219 -34.359 1.00 89.12 360 GLN A CA 1
ATOM 2867 C C . GLN A 1 360 ? 35.667 5.334 -34.033 1.00 89.12 360 GLN A C 1
ATOM 2869 O O . GLN A 1 360 ? 36.486 5.069 -34.910 1.00 89.12 360 GLN A O 1
ATOM 2874 N N . LEU A 1 361 ? 35.791 4.873 -32.785 1.00 87.69 361 LEU A N 1
ATOM 2875 C CA . LEU A 1 361 ? 36.837 3.929 -32.384 1.00 87.69 361 LEU A CA 1
ATOM 2876 C C . LEU A 1 361 ? 36.610 2.531 -32.967 1.00 87.69 361 LEU A C 1
ATOM 2878 O O . LEU A 1 361 ? 37.575 1.893 -33.376 1.00 87.69 361 LEU A O 1
ATOM 2882 N N . THR A 1 362 ? 35.359 2.076 -33.052 1.00 85.44 362 THR A N 1
ATOM 2883 C CA . THR A 1 362 ? 35.001 0.768 -33.630 1.00 85.44 362 THR A CA 1
ATOM 2884 C C . THR A 1 362 ? 35.251 0.733 -35.135 1.00 85.44 362 THR A C 1
ATOM 2886 O O . THR A 1 362 ? 35.795 -0.248 -35.631 1.00 85.44 362 THR A O 1
ATOM 2889 N N . ASP A 1 363 ? 34.973 1.835 -35.842 1.00 82.50 363 ASP A N 1
ATOM 2890 C CA . ASP A 1 363 ? 35.307 1.991 -37.265 1.00 82.50 363 ASP A CA 1
ATOM 2891 C C . ASP A 1 363 ? 36.825 1.864 -37.530 1.00 82.50 363 ASP A C 1
ATOM 2893 O O . ASP A 1 363 ? 37.234 1.526 -38.638 1.00 82.50 363 ASP A O 1
ATOM 2897 N N . ARG A 1 364 ? 37.672 2.122 -36.521 1.00 82.75 364 ARG A N 1
ATOM 2898 C CA . ARG A 1 364 ? 39.140 1.987 -36.602 1.00 82.75 364 ARG A CA 1
ATOM 2899 C C . ARG A 1 364 ? 39.653 0.655 -36.049 1.00 82.75 364 ARG A C 1
ATOM 2901 O O . ARG A 1 364 ? 40.646 0.129 -36.544 1.00 82.75 364 ARG A O 1
ATOM 2908 N N . HIS A 1 365 ? 39.007 0.121 -35.013 1.00 81.62 365 HIS A N 1
ATOM 2909 C CA . HIS A 1 365 ? 39.446 -1.061 -34.278 1.00 81.62 365 HIS A CA 1
ATOM 2910 C C . HIS A 1 365 ? 38.253 -1.902 -33.793 1.00 81.62 365 HIS A C 1
ATOM 2912 O O . HIS A 1 365 ? 37.521 -1.509 -32.884 1.00 81.62 365 HIS A O 1
ATOM 2918 N N . ILE A 1 366 ? 38.148 -3.136 -34.296 1.00 81.06 366 ILE A N 1
ATOM 2919 C CA . ILE A 1 366 ? 37.068 -4.096 -33.978 1.00 81.06 366 ILE A CA 1
ATOM 2920 C C . ILE A 1 366 ? 36.962 -4.403 -32.468 1.00 81.06 366 ILE A C 1
ATOM 2922 O O . ILE A 1 366 ? 35.885 -4.724 -31.966 1.00 81.06 366 ILE A O 1
ATOM 2926 N N . LYS A 1 367 ? 38.046 -4.245 -31.694 1.00 82.50 367 LYS A N 1
ATOM 2927 C CA . LYS A 1 367 ? 38.080 -4.507 -30.240 1.00 82.50 367 LYS A CA 1
ATOM 2928 C C . LYS A 1 367 ? 37.048 -3.694 -29.436 1.00 82.50 367 LYS A C 1
ATOM 2930 O O . LYS A 1 367 ? 36.647 -4.130 -28.362 1.00 82.50 367 LYS A O 1
ATOM 2935 N N . TYR A 1 368 ? 36.593 -2.546 -29.945 1.00 83.12 368 TYR A N 1
ATOM 2936 C CA . TYR A 1 368 ? 35.628 -1.677 -29.256 1.00 83.12 368 TYR A CA 1
ATOM 2937 C C . TYR A 1 368 ? 34.155 -2.029 -29.518 1.00 83.12 368 TYR A C 1
ATOM 2939 O O . TYR A 1 368 ? 33.273 -1.398 -28.937 1.00 83.12 368 TYR A O 1
ATOM 2947 N N . THR A 1 369 ? 33.875 -3.066 -30.316 1.00 85.69 369 THR A N 1
ATOM 2948 C CA . THR A 1 369 ? 32.505 -3.475 -30.679 1.00 85.69 369 THR A CA 1
ATOM 2949 C C . THR A 1 369 ? 31.644 -3.802 -29.453 1.00 85.69 369 THR A C 1
ATOM 2951 O O . THR A 1 369 ? 30.498 -3.364 -29.380 1.00 85.69 369 THR A O 1
ATOM 2954 N N . LEU A 1 370 ? 32.201 -4.490 -28.447 1.00 86.44 370 LEU A N 1
ATOM 2955 C CA . LEU A 1 370 ? 31.486 -4.815 -27.203 1.00 86.44 370 LEU A CA 1
ATOM 2956 C C . LEU A 1 370 ? 31.108 -3.558 -26.401 1.00 86.44 370 LEU A C 1
ATOM 2958 O O . LEU A 1 370 ? 29.965 -3.423 -25.970 1.00 86.44 370 LEU A O 1
ATOM 2962 N N . ASN A 1 371 ? 32.031 -2.601 -26.269 1.00 86.19 371 ASN A N 1
ATOM 2963 C CA . ASN A 1 371 ? 31.769 -1.331 -25.582 1.00 86.19 371 ASN A CA 1
ATOM 2964 C C . ASN A 1 371 ? 30.738 -0.485 -26.340 1.00 86.19 371 ASN A C 1
ATOM 2966 O O . ASN A 1 371 ? 29.876 0.147 -25.726 1.00 86.19 371 ASN A O 1
ATOM 2970 N N . LEU A 1 372 ? 30.797 -0.479 -27.677 1.00 89.19 372 LEU A N 1
ATOM 2971 C CA . LEU A 1 372 ? 29.788 0.175 -28.506 1.00 89.19 372 LEU A CA 1
ATOM 2972 C C . LEU A 1 372 ? 28.416 -0.476 -28.308 1.00 89.19 372 LEU A C 1
ATOM 2974 O O . LEU A 1 372 ? 27.433 0.247 -28.162 1.00 89.19 372 LEU A O 1
ATOM 2978 N N . GLN A 1 373 ? 28.338 -1.808 -28.269 1.00 89.75 373 GLN A N 1
ATOM 2979 C CA . GLN A 1 373 ? 27.093 -2.535 -28.034 1.00 89.75 373 GLN A CA 1
ATOM 2980 C C . GLN A 1 373 ? 26.485 -2.174 -26.674 1.00 89.75 373 GLN A C 1
ATOM 2982 O O . GLN A 1 373 ? 25.312 -1.807 -26.616 1.00 89.75 373 GLN A O 1
ATOM 2987 N N . GLU A 1 374 ? 27.282 -2.196 -25.605 1.00 88.44 374 GLU A N 1
ATOM 2988 C CA . GLU A 1 374 ? 26.832 -1.837 -24.257 1.00 88.44 374 GLU A CA 1
ATOM 2989 C C . GLU A 1 374 ? 26.337 -0.382 -24.187 1.00 88.44 374 GLU A C 1
ATOM 2991 O O . GLU A 1 374 ? 25.201 -0.129 -23.784 1.00 88.44 374 GLU A O 1
ATOM 2996 N N . ARG A 1 375 ? 27.140 0.589 -24.647 1.00 89.31 375 ARG A N 1
ATOM 2997 C CA . ARG A 1 375 ? 26.760 2.013 -24.625 1.00 89.31 375 ARG A CA 1
ATOM 2998 C C . ARG A 1 375 ? 25.555 2.309 -25.520 1.00 89.31 375 ARG A C 1
ATOM 3000 O O . ARG A 1 375 ? 24.732 3.155 -25.177 1.00 89.31 375 ARG A O 1
ATOM 3007 N N . THR A 1 376 ? 25.408 1.596 -26.637 1.00 91.19 376 THR A N 1
ATOM 3008 C CA . THR A 1 376 ? 24.232 1.706 -27.517 1.00 91.19 376 THR A CA 1
ATOM 3009 C C . THR A 1 376 ? 22.971 1.209 -26.810 1.00 91.19 376 THR A C 1
ATOM 3011 O O . THR A 1 376 ? 21.950 1.893 -26.859 1.00 91.19 376 THR A O 1
ATOM 3014 N N . GLN A 1 377 ? 23.038 0.073 -26.106 1.00 90.12 377 GLN A N 1
ATOM 3015 C CA . GLN A 1 377 ? 21.922 -0.442 -25.300 1.00 90.12 377 GLN A CA 1
ATOM 3016 C C . GLN A 1 377 ? 21.560 0.503 -24.147 1.00 90.12 377 GLN A C 1
ATOM 3018 O O . GLN A 1 377 ? 20.376 0.720 -23.869 1.00 90.12 377 GLN A O 1
ATOM 3023 N N . GLN A 1 378 ? 22.566 1.106 -23.506 1.00 90.25 378 GLN A N 1
ATOM 3024 C CA . GLN A 1 378 ? 22.353 2.113 -22.469 1.00 90.25 378 GLN A CA 1
ATOM 3025 C C . GLN A 1 378 ? 21.646 3.357 -23.023 1.00 90.25 378 GLN A C 1
ATOM 3027 O O . GLN A 1 378 ? 20.674 3.833 -22.436 1.00 90.25 378 GLN A O 1
ATOM 3032 N N . LEU A 1 379 ? 22.079 3.865 -24.183 1.00 92.06 379 LEU A N 1
ATOM 3033 C CA . LEU A 1 379 ? 21.453 5.026 -24.821 1.00 92.06 379 LEU A CA 1
ATOM 3034 C C . LEU A 1 379 ? 20.017 4.735 -25.264 1.00 92.06 379 LEU A C 1
ATOM 3036 O O . LEU A 1 379 ? 19.145 5.585 -25.095 1.00 92.06 379 LEU A O 1
ATOM 3040 N N . GLU A 1 380 ? 19.757 3.545 -25.806 1.00 92.69 380 GLU A N 1
ATOM 3041 C CA . GLU A 1 380 ? 18.406 3.106 -26.163 1.00 92.69 380 GLU A CA 1
ATOM 3042 C C . GLU A 1 380 ? 17.481 3.109 -24.942 1.00 92.69 380 GLU A C 1
ATOM 3044 O O . GLU A 1 380 ? 16.444 3.771 -24.958 1.00 92.69 380 GLU A O 1
ATOM 3049 N N . SER A 1 381 ? 17.909 2.476 -23.850 1.00 90.31 381 SER A N 1
ATOM 3050 C CA . SER A 1 381 ? 17.141 2.407 -22.602 1.00 90.31 381 SER A CA 1
ATOM 3051 C C . SER A 1 381 ? 16.895 3.796 -21.992 1.00 90.31 381 SER A C 1
ATOM 3053 O O . SER A 1 381 ? 15.787 4.102 -21.545 1.00 90.31 381 SER A O 1
ATOM 3055 N N . ALA A 1 382 ? 17.900 4.680 -22.013 1.00 91.25 382 ALA A N 1
ATOM 3056 C CA . ALA A 1 382 ? 17.763 6.055 -21.534 1.00 91.25 382 ALA A CA 1
ATOM 3057 C C . ALA A 1 382 ? 16.759 6.865 -22.376 1.00 91.25 382 ALA A C 1
ATOM 3059 O O . ALA A 1 382 ? 15.947 7.616 -21.830 1.00 91.25 382 ALA A O 1
ATOM 3060 N N . LEU A 1 383 ? 16.769 6.695 -23.703 1.00 92.50 383 LEU A N 1
ATOM 3061 C CA . LEU A 1 383 ? 15.804 7.344 -24.592 1.00 92.50 383 LEU A CA 1
ATOM 3062 C C . LEU A 1 383 ? 14.384 6.806 -24.389 1.00 92.50 383 LEU A C 1
ATOM 3064 O O . LEU A 1 383 ? 13.441 7.597 -24.380 1.00 92.50 383 LEU A O 1
ATOM 3068 N N . GLU A 1 384 ? 14.218 5.503 -24.159 1.00 91.94 384 GLU A N 1
ATOM 3069 C CA . GLU A 1 384 ? 12.918 4.922 -23.812 1.00 91.94 384 GLU A CA 1
ATOM 3070 C C . GLU A 1 384 ? 12.360 5.510 -22.509 1.00 91.94 384 GLU A C 1
ATOM 3072 O O . GLU A 1 384 ? 11.193 5.913 -22.460 1.00 91.94 384 GLU A O 1
ATOM 3077 N N . LEU A 1 385 ? 13.183 5.618 -21.461 1.00 89.62 385 LEU A N 1
ATOM 3078 C CA . LEU A 1 385 ? 12.798 6.232 -20.186 1.00 89.62 385 LEU A CA 1
ATOM 3079 C C . LEU A 1 385 ? 12.448 7.721 -20.347 1.00 89.62 385 LEU A C 1
ATOM 3081 O O . LEU A 1 385 ? 11.446 8.185 -19.794 1.00 89.62 385 LEU A O 1
ATOM 3085 N N . TYR A 1 386 ? 13.201 8.461 -21.165 1.00 91.94 386 TYR A N 1
ATOM 3086 C CA . TYR A 1 386 ? 12.889 9.853 -21.499 1.00 91.94 386 TYR A CA 1
ATOM 3087 C C . TYR A 1 386 ? 11.548 9.984 -22.237 1.00 91.94 386 TYR A C 1
ATOM 3089 O O . TYR A 1 386 ? 10.720 10.834 -21.900 1.00 91.94 386 TYR A O 1
ATOM 3097 N N . GLU A 1 387 ? 11.276 9.110 -23.209 1.00 91.44 387 GLU A N 1
ATOM 3098 C CA . GLU A 1 387 ? 9.989 9.081 -23.904 1.00 91.44 387 GLU A CA 1
ATOM 3099 C C . GLU A 1 387 ? 8.830 8.714 -22.964 1.00 91.44 387 GLU A C 1
ATOM 3101 O O . GLU A 1 387 ? 7.733 9.265 -23.098 1.00 91.44 387 GLU A O 1
ATOM 3106 N N . GLN A 1 388 ? 9.048 7.838 -21.978 1.00 91.12 388 GLN A N 1
ATOM 3107 C CA . GLN A 1 388 ? 8.057 7.555 -20.935 1.00 91.12 388 GLN A CA 1
ATOM 3108 C C . GLN A 1 388 ? 7.769 8.787 -20.065 1.00 91.12 388 GLN A C 1
ATOM 3110 O O . GLN A 1 388 ? 6.597 9.078 -19.807 1.00 91.12 388 GLN A O 1
ATOM 3115 N N . ALA A 1 389 ? 8.802 9.531 -19.653 1.00 90.31 389 ALA A N 1
ATOM 3116 C CA . ALA A 1 389 ? 8.644 10.776 -18.899 1.00 90.31 389 ALA A CA 1
ATOM 3117 C C . ALA A 1 389 ? 7.864 11.824 -19.711 1.00 90.31 389 ALA A C 1
ATOM 3119 O O . ALA A 1 389 ? 6.899 12.414 -19.218 1.00 90.31 389 ALA A O 1
ATOM 3120 N N . ARG A 1 390 ? 8.187 11.975 -21.001 1.00 90.50 390 ARG A N 1
ATOM 3121 C CA . ARG A 1 390 ? 7.464 12.864 -21.920 1.00 90.50 390 ARG A CA 1
ATOM 3122 C C . ARG A 1 390 ? 5.999 12.454 -22.100 1.00 90.50 390 ARG A C 1
ATOM 3124 O O . ARG A 1 390 ? 5.114 13.306 -22.055 1.00 90.50 390 ARG A O 1
ATOM 3131 N N . LYS A 1 391 ? 5.706 11.160 -22.276 1.00 91.06 391 LYS A N 1
ATOM 3132 C CA . LYS A 1 391 ? 4.322 10.649 -22.359 1.00 91.06 391 LYS A CA 1
ATOM 3133 C C . LYS A 1 391 ? 3.535 10.946 -21.079 1.00 91.06 391 LYS A C 1
ATOM 3135 O O . LYS A 1 391 ? 2.369 11.329 -21.166 1.00 91.06 391 LYS A O 1
ATOM 3140 N N . ALA A 1 392 ? 4.163 10.805 -19.910 1.00 88.25 392 ALA A N 1
ATOM 3141 C CA . ALA A 1 392 ? 3.555 11.178 -18.634 1.00 88.25 392 ALA A CA 1
ATOM 3142 C C . ALA A 1 392 ? 3.260 12.687 -18.565 1.00 88.25 392 ALA A C 1
ATOM 3144 O O . ALA A 1 392 ? 2.159 13.068 -18.174 1.00 88.25 392 ALA A O 1
ATOM 3145 N N . TYR A 1 393 ? 4.178 13.534 -19.039 1.00 89.62 393 TYR A N 1
ATOM 3146 C CA . TYR A 1 393 ? 3.979 14.986 -19.099 1.00 89.62 393 TYR A CA 1
ATOM 3147 C C . TYR A 1 393 ? 2.826 15.390 -20.028 1.00 89.62 393 TYR A C 1
ATOM 3149 O O . TYR A 1 393 ? 1.974 16.196 -19.657 1.00 89.62 393 TYR A O 1
ATOM 3157 N N . LEU A 1 394 ? 2.728 14.783 -21.214 1.00 89.94 394 LEU A N 1
ATOM 3158 C CA . LEU A 1 394 ? 1.608 15.041 -22.125 1.00 89.94 394 LEU A CA 1
ATOM 3159 C C . LEU A 1 394 ? 0.258 14.649 -21.513 1.00 89.94 394 LEU A C 1
ATOM 3161 O O . LEU A 1 394 ? -0.749 15.291 -21.808 1.00 89.94 394 LEU A O 1
ATOM 3165 N N . LYS A 1 395 ? 0.224 13.605 -20.675 1.00 90.38 395 LYS A N 1
ATOM 3166 C CA . LYS A 1 395 ? -0.974 13.241 -19.913 1.00 90.38 395 LYS A CA 1
ATOM 3167 C C . LYS A 1 395 ? -1.279 14.289 -18.837 1.00 90.38 395 LYS A C 1
ATOM 3169 O O . LYS A 1 395 ? -2.399 14.785 -18.803 1.00 90.38 395 LYS A O 1
ATOM 3174 N N . LEU A 1 396 ? -0.279 14.694 -18.050 1.00 88.88 396 LEU A N 1
ATOM 3175 C CA . LEU A 1 396 ? -0.406 15.746 -17.033 1.00 88.88 396 LEU A CA 1
ATOM 3176 C C . LEU A 1 396 ? -1.024 17.033 -17.601 1.00 88.88 396 LEU A C 1
ATOM 3178 O O . LEU A 1 396 ? -1.918 17.610 -16.987 1.00 88.88 396 LEU A O 1
ATOM 3182 N N . GLY A 1 397 ? -0.595 17.460 -18.794 1.00 86.56 397 GLY A N 1
ATOM 3183 C CA . GLY A 1 397 ? -1.161 18.632 -19.465 1.00 86.56 397 GLY A CA 1
ATOM 3184 C C . GLY A 1 397 ? -2.657 18.496 -19.785 1.00 86.56 397 GLY A C 1
ATOM 3185 O O . GLY A 1 397 ? -3.401 19.465 -19.642 1.00 86.56 397 GLY A O 1
ATOM 3186 N N . ARG A 1 398 ? -3.124 17.300 -20.172 1.00 89.81 398 ARG A N 1
ATOM 3187 C CA . ARG A 1 398 ? -4.557 17.032 -20.411 1.00 89.81 398 ARG A CA 1
ATOM 3188 C C . ARG A 1 398 ? -5.337 17.052 -19.103 1.00 89.81 398 ARG A C 1
ATOM 3190 O O . ARG A 1 398 ? -6.361 17.726 -19.027 1.00 89.81 398 ARG A O 1
ATOM 3197 N N . ASP A 1 399 ? -4.827 16.371 -18.084 1.00 88.19 399 ASP A N 1
ATOM 3198 C CA . ASP A 1 399 ? -5.481 16.257 -16.778 1.00 88.19 399 ASP A CA 1
ATOM 3199 C C . ASP A 1 399 ? -5.601 17.638 -16.108 1.00 88.19 399 ASP A C 1
ATOM 3201 O O . ASP A 1 399 ? -6.650 17.978 -15.570 1.00 88.19 399 ASP A O 1
ATOM 3205 N N . LEU A 1 400 ? -4.598 18.514 -16.264 1.00 86.75 400 LEU A N 1
ATOM 3206 C CA . LEU A 1 400 ? -4.673 19.911 -15.818 1.00 86.75 400 LEU A CA 1
ATOM 3207 C C . LEU A 1 400 ? -5.820 20.684 -16.491 1.00 86.75 400 LEU A C 1
ATOM 3209 O O . LEU A 1 400 ? -6.514 21.471 -15.842 1.00 86.75 400 LEU A O 1
ATOM 3213 N N . VAL A 1 401 ? -6.032 20.485 -17.795 1.00 88.50 401 VAL A N 1
ATOM 3214 C CA . VAL A 1 401 ? -7.143 21.118 -18.523 1.00 88.50 401 VAL A CA 1
ATOM 3215 C C . VAL A 1 401 ? -8.486 20.586 -18.025 1.00 88.50 401 VAL A C 1
ATOM 3217 O O . VAL A 1 401 ? -9.420 21.370 -17.837 1.00 88.50 401 VAL A O 1
ATOM 3220 N N . HIS A 1 402 ? -8.596 19.277 -17.794 1.00 89.88 402 HIS A N 1
ATOM 3221 C CA . HIS A 1 402 ? -9.808 18.667 -17.251 1.00 89.88 402 HIS A CA 1
ATOM 3222 C C . HIS A 1 402 ? -10.119 19.169 -15.837 1.00 89.88 402 HIS A C 1
ATOM 3224 O O . HIS A 1 402 ? -11.243 19.614 -15.589 1.00 89.88 402 HIS A O 1
ATOM 3230 N N . PHE A 1 403 ? -9.112 19.234 -14.966 1.00 86.94 403 PHE A N 1
ATOM 3231 C CA . PHE A 1 403 ? -9.222 19.804 -13.629 1.00 86.94 403 PHE A CA 1
ATOM 3232 C C . PHE A 1 403 ? -9.688 21.265 -13.655 1.00 86.94 403 PHE A C 1
ATOM 3234 O O . PHE A 1 403 ? -10.671 21.606 -12.998 1.00 86.94 403 PHE A O 1
ATOM 3241 N N . ARG A 1 404 ? -9.077 22.127 -14.482 1.00 86.25 404 ARG A N 1
ATOM 3242 C CA . ARG A 1 404 ? -9.504 23.535 -14.622 1.00 86.25 404 ARG A CA 1
ATOM 3243 C C . ARG A 1 404 ? -10.958 23.663 -15.076 1.00 86.25 404 ARG A C 1
ATOM 3245 O O . ARG A 1 404 ? -11.698 24.484 -14.540 1.00 86.25 404 ARG A O 1
ATOM 3252 N N . ARG A 1 405 ? -11.394 22.834 -16.032 1.00 88.56 405 ARG A N 1
ATOM 3253 C CA . ARG A 1 405 ? -12.793 22.808 -16.494 1.00 88.56 405 ARG A CA 1
ATOM 3254 C C . ARG A 1 405 ? -13.747 22.341 -15.395 1.00 88.56 405 ARG A C 1
ATOM 3256 O O . ARG A 1 405 ? -14.835 22.900 -15.264 1.00 88.56 405 ARG A O 1
ATOM 3263 N N . ALA A 1 406 ? -13.368 21.324 -14.623 1.00 86.12 406 ALA A N 1
ATOM 3264 C CA . ALA A 1 406 ? -14.162 20.842 -13.497 1.00 86.12 406 ALA A CA 1
ATOM 3265 C C . ALA A 1 406 ? -14.286 21.914 -12.404 1.00 86.12 406 ALA A C 1
ATOM 3267 O O . ALA A 1 406 ? -15.388 22.148 -11.910 1.00 86.12 406 ALA A O 1
ATOM 3268 N N . LEU A 1 407 ? -13.193 22.625 -12.111 1.00 82.81 407 LEU A N 1
ATOM 3269 C CA . LEU A 1 407 ? -13.156 23.721 -11.144 1.00 82.81 407 LEU A CA 1
ATOM 3270 C C . LEU A 1 407 ? -14.082 24.867 -11.557 1.00 82.81 407 LEU A C 1
ATOM 3272 O O . LEU A 1 407 ? -14.925 25.277 -10.766 1.00 82.81 407 LEU A O 1
ATOM 3276 N N . GLN A 1 408 ? -14.001 25.317 -12.812 1.00 84.50 408 GLN A N 1
ATOM 3277 C CA . GLN A 1 408 ? -14.891 26.351 -13.352 1.00 84.50 408 GLN A CA 1
ATOM 3278 C C . GLN A 1 408 ? -16.365 25.934 -13.274 1.00 84.50 408 GLN A C 1
ATOM 3280 O O . GLN A 1 408 ? -17.212 26.697 -12.814 1.00 84.50 408 GLN A O 1
ATOM 3285 N N . ARG A 1 409 ? -16.692 24.698 -13.682 1.00 84.94 409 ARG A N 1
ATOM 3286 C CA . ARG A 1 409 ? -18.067 24.172 -13.603 1.00 84.94 409 ARG A CA 1
ATOM 3287 C C . ARG A 1 409 ? -18.581 24.139 -12.171 1.00 84.94 409 ARG A C 1
ATOM 3289 O O . ARG A 1 409 ? -19.718 24.536 -11.926 1.00 84.94 409 ARG A O 1
ATOM 3296 N N . TRP A 1 410 ? -17.757 23.671 -11.239 1.00 80.69 410 TRP A N 1
ATOM 3297 C CA . TRP A 1 410 ? -18.108 23.646 -9.829 1.00 80.69 410 TRP A CA 1
ATOM 3298 C C . TRP A 1 410 ? -18.319 25.063 -9.283 1.00 80.69 410 TRP A C 1
ATOM 3300 O O . TRP A 1 410 ? -19.359 25.298 -8.678 1.00 80.69 410 TRP A O 1
ATOM 3310 N N . GLN A 1 411 ? -17.424 26.016 -9.574 1.00 78.62 411 GLN A N 1
ATOM 3311 C CA . GLN A 1 411 ? -17.569 27.422 -9.17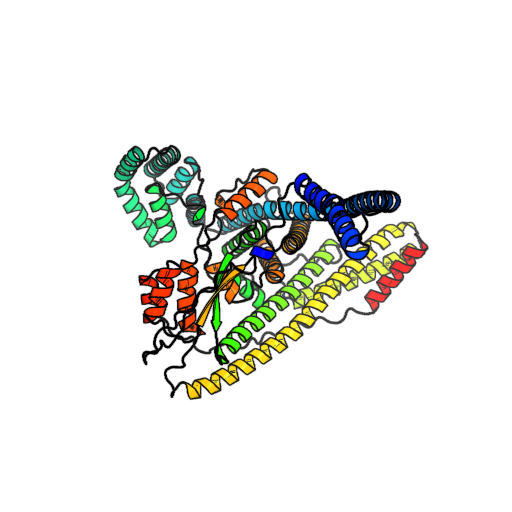3 1.00 78.62 411 GLN A CA 1
ATOM 3312 C C . GLN A 1 411 ? -18.887 28.021 -9.688 1.00 78.62 411 GLN A C 1
ATOM 3314 O O . GLN A 1 411 ? -19.641 28.602 -8.910 1.00 78.62 411 GLN A O 1
ATOM 3319 N N . HIS A 1 412 ? -19.225 27.804 -10.963 1.00 81.62 412 HIS A N 1
ATOM 3320 C CA . HIS A 1 412 ? -20.488 28.271 -11.542 1.00 81.62 412 HIS A CA 1
ATOM 3321 C C . HIS A 1 412 ? -21.723 27.655 -10.866 1.00 81.62 412 HIS A C 1
ATOM 3323 O O . HIS A 1 412 ? -22.685 28.361 -10.559 1.00 81.62 412 HIS A O 1
ATOM 3329 N N . ILE A 1 413 ? -21.720 26.339 -10.623 1.00 76.69 413 ILE A N 1
ATOM 3330 C CA . ILE A 1 413 ? -22.841 25.640 -9.976 1.00 76.69 413 ILE A CA 1
ATOM 3331 C C . ILE A 1 413 ? -22.967 26.058 -8.505 1.00 76.69 413 ILE A C 1
ATOM 3333 O O . ILE A 1 413 ? -24.085 26.249 -8.022 1.00 76.69 413 ILE A O 1
ATOM 3337 N N . ALA A 1 414 ? -21.839 26.206 -7.807 1.00 69.94 414 ALA A N 1
ATOM 3338 C CA . ALA A 1 414 ? -21.777 26.637 -6.418 1.00 69.94 414 ALA A CA 1
ATOM 3339 C C . ALA A 1 414 ? -22.356 28.049 -6.265 1.00 69.94 414 ALA A C 1
ATOM 3341 O O . ALA A 1 414 ? -23.283 28.225 -5.479 1.00 69.94 414 ALA A O 1
ATOM 3342 N N . GLN A 1 415 ? -21.918 29.009 -7.089 1.00 70.00 415 GLN A N 1
ATOM 3343 C CA . GLN A 1 415 ? -22.441 30.382 -7.099 1.00 70.00 415 GLN A CA 1
ATOM 3344 C C . GLN A 1 415 ? -23.947 30.425 -7.403 1.00 70.00 415 GLN A C 1
ATOM 3346 O O . GLN A 1 415 ? -24.716 31.023 -6.651 1.00 70.00 415 GLN A O 1
ATOM 3351 N N . LYS A 1 416 ? -24.400 29.725 -8.456 1.00 71.56 416 LYS A N 1
ATOM 3352 C CA . LYS A 1 416 ? -25.816 29.703 -8.869 1.00 71.56 416 LYS A CA 1
ATOM 3353 C C . LYS A 1 416 ? -26.738 29.104 -7.805 1.00 71.56 416 LYS A C 1
ATOM 3355 O O . LYS A 1 416 ? -27.868 29.553 -7.643 1.00 71.56 416 LYS A O 1
ATOM 3360 N N . LYS A 1 417 ? -26.289 28.071 -7.086 1.00 64.44 417 LYS A N 1
ATOM 3361 C CA . LYS A 1 417 ? -27.111 27.418 -6.056 1.00 64.44 417 LYS A CA 1
ATOM 3362 C C . LYS A 1 417 ? -26.979 28.050 -4.679 1.00 64.44 417 LYS A C 1
ATOM 3364 O O . LYS A 1 417 ? -27.959 28.003 -3.946 1.00 64.44 417 LYS A O 1
ATOM 3369 N N . GLN A 1 418 ? -25.861 28.696 -4.345 1.00 57.31 418 GLN A N 1
ATOM 3370 C CA . GLN A 1 418 ? -25.751 29.537 -3.146 1.00 57.31 418 GLN A CA 1
ATOM 3371 C C . GLN A 1 418 ? -26.796 30.667 -3.162 1.00 57.31 418 GLN A C 1
ATOM 3373 O O . GLN A 1 418 ? -27.337 30.999 -2.115 1.00 57.31 418 GLN A O 1
ATOM 3378 N N . GLN A 1 419 ? -27.176 31.150 -4.351 1.00 54.31 419 GLN A N 1
ATOM 3379 C CA . GLN A 1 419 ? -28.285 32.093 -4.554 1.00 54.31 419 GLN A CA 1
ATOM 3380 C C . GLN A 1 419 ? -29.693 31.463 -4.447 1.00 54.31 419 GLN A C 1
ATOM 3382 O O . GLN A 1 419 ? -30.646 32.174 -4.156 1.00 54.31 419 GLN A O 1
ATOM 3387 N N . MET A 1 420 ? -29.851 30.150 -4.673 1.00 51.38 420 MET A N 1
ATOM 3388 C CA . MET A 1 420 ? -31.149 29.442 -4.593 1.00 51.38 420 MET A CA 1
ATOM 3389 C C . MET A 1 420 ? -31.417 28.778 -3.230 1.00 51.38 420 MET A C 1
ATOM 3391 O O . MET A 1 420 ? -32.561 28.463 -2.908 1.00 51.38 420 MET A O 1
ATOM 3395 N N . LEU A 1 421 ? -30.372 28.534 -2.436 1.00 47.84 421 LEU A N 1
ATOM 3396 C CA . LEU A 1 421 ? -30.436 27.858 -1.133 1.00 47.84 421 LEU A CA 1
ATOM 3397 C C . LEU A 1 421 ? -31.104 28.689 -0.029 1.00 47.84 421 LEU A C 1
ATOM 3399 O O . LEU A 1 421 ? -31.380 28.147 1.035 1.00 47.84 421 LEU A O 1
ATOM 3403 N N . THR A 1 422 ? -31.407 29.960 -0.285 1.00 47.59 422 THR A N 1
ATOM 3404 C CA . THR A 1 422 ? -32.219 30.793 0.607 1.00 47.59 422 THR A CA 1
ATOM 3405 C C . THR A 1 422 ? -33.715 30.468 0.544 1.00 47.59 422 THR A C 1
ATOM 3407 O O . THR A 1 422 ? -34.427 30.869 1.455 1.00 47.59 422 THR A O 1
ATOM 3410 N N . ASN A 1 423 ? -34.205 29.723 -0.464 1.00 40.06 423 ASN A N 1
ATOM 3411 C CA . ASN A 1 423 ? -35.646 29.697 -0.761 1.00 40.06 423 ASN A CA 1
ATOM 3412 C C . ASN A 1 423 ? -36.356 28.335 -0.871 1.00 40.06 423 ASN A C 1
ATOM 3414 O O . ASN A 1 423 ? -37.566 28.348 -1.072 1.00 40.06 423 ASN A O 1
ATOM 3418 N N . VAL A 1 424 ? -35.715 27.162 -0.758 1.00 40.28 424 VAL A N 1
ATOM 3419 C CA . VAL A 1 424 ? -36.463 25.894 -0.948 1.00 40.28 424 VAL A CA 1
ATOM 3420 C C . VAL A 1 424 ? -36.017 24.771 -0.012 1.00 40.28 424 VAL A C 1
ATOM 3422 O O . VAL A 1 424 ? -34.931 24.207 -0.152 1.00 40.28 424 VAL A O 1
ATOM 3425 N N . GLY A 1 425 ? -36.919 24.402 0.901 1.00 39.38 425 GLY A N 1
ATOM 3426 C CA . GLY A 1 425 ? -36.880 23.149 1.646 1.00 39.38 425 GLY A CA 1
ATOM 3427 C C . GLY A 1 425 ? -37.253 21.936 0.785 1.00 39.38 425 GLY A C 1
ATOM 3428 O O . GLY A 1 425 ? -38.033 22.029 -0.159 1.00 39.38 425 GLY A O 1
ATOM 3429 N N . GLY A 1 426 ? -36.699 20.775 1.146 1.00 45.84 426 GLY A N 1
ATOM 3430 C CA . GLY A 1 426 ? -37.285 19.467 0.835 1.00 45.84 426 GLY A CA 1
ATOM 3431 C C . GLY A 1 426 ? -37.231 18.995 -0.622 1.00 45.84 426 GLY A C 1
ATOM 3432 O O . GLY A 1 426 ? -38.257 18.643 -1.197 1.00 45.84 426 GLY A O 1
ATOM 3433 N N . LEU A 1 427 ? -36.041 18.885 -1.221 1.00 45.66 427 LEU A N 1
ATOM 3434 C CA . LEU A 1 427 ? -35.880 18.029 -2.406 1.00 45.66 427 LEU A CA 1
ATOM 3435 C C . LEU A 1 427 ? -36.079 16.563 -1.985 1.00 45.66 427 LEU A C 1
ATOM 3437 O O . LEU A 1 427 ? -35.241 16.028 -1.260 1.00 45.66 427 LEU A O 1
ATOM 3441 N N . LYS A 1 428 ? -37.157 15.920 -2.457 1.00 46.62 428 LYS A N 1
ATOM 3442 C CA . LYS A 1 428 ? -37.337 14.457 -2.388 1.00 46.62 428 LYS A CA 1
ATOM 3443 C C . LYS A 1 428 ? -36.166 13.784 -3.107 1.00 46.62 428 LYS A C 1
ATOM 3445 O O . LYS A 1 428 ? -35.872 14.128 -4.254 1.00 46.62 428 LYS A O 1
ATOM 3450 N N . ARG A 1 429 ? -35.463 12.874 -2.434 1.00 59.50 429 ARG A N 1
ATOM 3451 C CA . ARG A 1 429 ? -34.219 12.273 -2.934 1.00 59.50 429 ARG A CA 1
ATOM 3452 C C . ARG A 1 429 ? -34.272 10.769 -2.732 1.00 59.50 429 ARG A C 1
ATOM 3454 O O . ARG A 1 429 ? -34.195 10.294 -1.609 1.00 59.50 429 ARG A O 1
ATOM 3461 N N . ASN A 1 430 ? -34.334 10.021 -3.827 1.00 62.31 430 ASN A N 1
ATOM 3462 C CA . ASN A 1 430 ? -34.173 8.572 -3.783 1.00 62.31 430 ASN A CA 1
ATOM 3463 C C . ASN A 1 430 ? -32.680 8.236 -3.705 1.00 62.31 430 ASN A C 1
ATOM 3465 O O . ASN A 1 430 ? -31.916 8.563 -4.623 1.00 62.31 430 ASN A O 1
ATOM 3469 N N . ILE A 1 431 ? -32.284 7.614 -2.594 1.00 68.75 431 ILE A N 1
ATOM 3470 C CA . ILE A 1 431 ? -30.908 7.229 -2.281 1.00 68.75 431 ILE A CA 1
ATOM 3471 C C . ILE A 1 431 ? -30.855 5.707 -2.242 1.00 68.75 431 ILE A C 1
ATOM 3473 O O . ILE A 1 431 ? -31.463 5.074 -1.385 1.00 68.75 431 ILE A O 1
ATOM 3477 N N . VAL A 1 432 ? -30.121 5.118 -3.178 1.00 73.62 432 VAL A N 1
ATOM 3478 C CA . VAL A 1 432 ? -29.878 3.678 -3.220 1.00 73.62 432 VAL A CA 1
ATOM 3479 C C . VAL A 1 432 ? -28.494 3.419 -2.647 1.00 73.62 432 VAL A C 1
ATOM 3481 O O . VAL A 1 432 ? -27.513 4.018 -3.093 1.00 73.62 432 VAL A O 1
ATOM 3484 N N . PHE A 1 433 ? -28.412 2.520 -1.672 1.00 75.69 433 PHE A N 1
ATOM 3485 C CA . PHE A 1 433 ? -27.138 2.013 -1.179 1.00 75.69 433 PHE A CA 1
ATOM 3486 C C . PHE A 1 433 ? -26.809 0.721 -1.925 1.00 75.69 433 PHE A C 1
ATOM 3488 O O . PHE A 1 433 ? -27.632 -0.191 -2.014 1.00 75.69 433 PHE A O 1
ATOM 3495 N N . THR A 1 434 ? -25.615 0.672 -2.505 1.00 80.44 434 THR A N 1
ATOM 3496 C CA . THR A 1 434 ? -25.097 -0.500 -3.213 1.00 80.44 434 THR A CA 1
ATOM 3497 C C . THR A 1 434 ? -23.778 -0.915 -2.591 1.00 80.44 434 THR A C 1
ATOM 3499 O O . THR A 1 434 ? -22.865 -0.091 -2.491 1.00 80.44 434 THR A O 1
ATOM 3502 N N . GLU A 1 435 ? -23.656 -2.183 -2.232 1.00 83.69 435 GLU A N 1
ATOM 3503 C CA . GLU A 1 435 ? -22.399 -2.766 -1.775 1.00 83.69 435 GLU A CA 1
ATOM 3504 C C . GLU A 1 435 ? -21.467 -3.009 -2.970 1.00 83.69 435 GLU A C 1
ATOM 3506 O O . GLU A 1 435 ? -21.861 -3.569 -3.997 1.00 83.69 435 GLU A O 1
ATOM 3511 N N . GLN A 1 436 ? -20.222 -2.560 -2.852 1.00 85.19 436 GLN A N 1
ATOM 3512 C CA . GLN A 1 436 ? -19.154 -2.785 -3.825 1.00 85.19 436 GLN A CA 1
ATOM 3513 C C . GLN A 1 436 ? -17.913 -3.308 -3.099 1.00 85.19 436 GLN A C 1
ATOM 3515 O O . GLN A 1 436 ? -17.791 -3.098 -1.897 1.00 85.19 436 GLN A O 1
ATOM 3520 N N . SER A 1 437 ? -16.978 -3.957 -3.801 1.00 88.12 437 SER A N 1
ATOM 3521 C CA . SER A 1 437 ? -15.655 -4.226 -3.225 1.00 88.12 437 SER A CA 1
ATOM 3522 C C . SER A 1 437 ? -14.516 -3.763 -4.110 1.00 88.12 437 SER A C 1
ATOM 3524 O O . SER A 1 437 ? -14.659 -3.581 -5.321 1.00 88.12 437 SER A O 1
ATOM 3526 N N . ILE A 1 438 ? -13.386 -3.546 -3.450 1.00 89.19 438 ILE A N 1
ATOM 3527 C CA . ILE A 1 438 ? -12.092 -3.280 -4.050 1.00 89.19 438 ILE A CA 1
ATOM 3528 C C . ILE A 1 438 ? -11.320 -4.593 -3.988 1.00 89.19 438 ILE A C 1
ATOM 3530 O O . ILE A 1 438 ? -11.074 -5.115 -2.899 1.00 89.19 438 ILE A O 1
ATOM 3534 N N . LYS A 1 439 ? -10.946 -5.114 -5.153 1.00 90.44 439 LYS A N 1
ATOM 3535 C CA . LYS A 1 439 ? -10.092 -6.290 -5.303 1.00 90.44 439 LYS A CA 1
ATOM 3536 C C . LYS A 1 439 ? -9.236 -6.149 -6.550 1.00 90.44 439 LYS A C 1
ATOM 3538 O O . LYS A 1 439 ? -9.557 -5.346 -7.423 1.00 90.44 439 LYS A O 1
ATOM 3543 N N . LEU A 1 440 ? -8.156 -6.917 -6.605 1.00 89.38 440 LEU A N 1
ATOM 3544 C CA . LEU A 1 440 ? -7.327 -7.037 -7.798 1.00 89.38 440 LEU A CA 1
ATOM 3545 C C . LEU A 1 440 ? -7.633 -8.360 -8.490 1.00 89.38 440 LEU A C 1
ATOM 3547 O O . LEU A 1 440 ? -7.656 -9.402 -7.834 1.00 89.38 440 LEU A O 1
ATOM 3551 N N . ASP A 1 441 ? -7.790 -8.333 -9.807 1.00 88.25 441 ASP A N 1
ATOM 3552 C CA . ASP A 1 441 ? -7.887 -9.560 -10.597 1.00 88.25 441 ASP A CA 1
ATOM 3553 C C . ASP A 1 441 ? -6.510 -10.239 -10.729 1.00 88.25 441 ASP A C 1
ATOM 3555 O O . ASP A 1 441 ? -5.463 -9.608 -10.561 1.00 88.25 441 ASP A O 1
ATOM 3559 N N . LEU A 1 442 ? -6.474 -11.537 -11.064 1.00 86.25 442 LEU A N 1
ATOM 3560 C CA . LEU A 1 442 ? -5.223 -12.312 -11.157 1.00 86.25 442 LEU A CA 1
ATOM 3561 C C . LEU A 1 442 ? -4.174 -11.642 -12.067 1.00 86.25 442 LEU A C 1
ATOM 3563 O O . LEU A 1 442 ? -2.995 -11.559 -11.710 1.00 86.25 442 LEU A O 1
ATOM 3567 N N . ASP A 1 443 ? -4.601 -11.143 -13.227 1.00 88.00 443 ASP A N 1
ATOM 3568 C CA . ASP A 1 443 ? -3.716 -10.469 -14.180 1.00 88.00 443 ASP A CA 1
ATOM 3569 C C . ASP A 1 443 ? -3.210 -9.121 -13.648 1.00 88.00 443 ASP A C 1
ATOM 3571 O O . ASP A 1 443 ? -2.043 -8.766 -13.851 1.00 88.00 443 ASP A O 1
ATOM 3575 N N . GLU A 1 444 ? -4.052 -8.388 -12.917 1.00 91.31 444 GLU A N 1
ATOM 3576 C CA . GLU A 1 444 ? -3.694 -7.117 -12.284 1.00 91.31 444 GLU A CA 1
ATOM 3577 C C . GLU A 1 444 ? -2.674 -7.332 -11.164 1.00 91.31 444 GLU A C 1
ATOM 3579 O O . GLU A 1 444 ? -1.647 -6.646 -11.122 1.00 91.31 444 GLU A O 1
ATOM 3584 N N . LYS A 1 445 ? -2.888 -8.351 -10.321 1.00 92.50 445 LYS A N 1
ATOM 3585 C CA . LYS A 1 445 ? -1.929 -8.781 -9.294 1.00 92.50 445 LYS A CA 1
ATOM 3586 C C . LYS A 1 445 ? -0.598 -9.159 -9.902 1.00 92.50 445 LYS A C 1
ATOM 3588 O O . LYS A 1 445 ? 0.444 -8.725 -9.421 1.00 92.50 445 LYS A O 1
ATOM 3593 N N . ALA A 1 446 ? -0.615 -9.956 -10.966 1.00 91.56 446 ALA A N 1
ATOM 3594 C CA . ALA A 1 446 ? 0.606 -10.385 -11.625 1.00 91.56 446 ALA A CA 1
ATOM 3595 C C . ALA A 1 446 ? 1.375 -9.203 -12.229 1.00 91.56 446 ALA A C 1
ATOM 3597 O O . ALA A 1 446 ? 2.603 -9.145 -12.123 1.00 91.56 446 ALA A O 1
ATOM 3598 N N . ALA A 1 447 ? 0.667 -8.245 -12.832 1.00 91.44 447 ALA A N 1
ATOM 3599 C CA . ALA A 1 447 ? 1.268 -7.032 -13.368 1.00 91.44 447 ALA A CA 1
ATOM 3600 C C . ALA A 1 447 ? 1.888 -6.168 -12.259 1.00 91.44 447 ALA A C 1
ATOM 3602 O O . ALA A 1 447 ? 3.044 -5.760 -12.395 1.00 91.44 447 ALA A O 1
ATOM 3603 N N . LEU A 1 448 ? 1.159 -5.942 -11.161 1.00 93.56 448 LEU A N 1
ATOM 3604 C CA . LEU A 1 448 ? 1.632 -5.185 -10.000 1.00 93.56 448 LEU A CA 1
ATOM 3605 C C . LEU A 1 448 ? 2.827 -5.864 -9.321 1.00 93.56 448 LEU A C 1
ATOM 3607 O O . LEU A 1 448 ? 3.845 -5.226 -9.057 1.00 93.56 448 LEU A O 1
ATOM 3611 N N . ALA A 1 449 ? 2.747 -7.174 -9.105 1.00 94.12 449 ALA A N 1
ATOM 3612 C CA . ALA A 1 449 ? 3.819 -7.953 -8.507 1.00 94.12 449 ALA A CA 1
ATOM 3613 C C . ALA A 1 449 ? 5.079 -7.942 -9.380 1.00 94.12 449 ALA A C 1
ATOM 3615 O O . ALA A 1 449 ? 6.194 -7.839 -8.870 1.00 94.12 449 ALA A O 1
ATOM 3616 N N . LYS A 1 450 ? 4.937 -8.009 -10.709 1.00 92.50 450 LYS A N 1
ATOM 3617 C CA . LYS A 1 450 ? 6.078 -7.914 -11.627 1.00 92.50 450 LYS A CA 1
ATOM 3618 C C . LYS A 1 450 ? 6.772 -6.556 -11.515 1.00 92.50 450 LYS A C 1
ATOM 3620 O O . LYS A 1 450 ? 7.996 -6.526 -11.419 1.00 92.50 450 LYS A O 1
ATOM 3625 N N . THR A 1 451 ? 6.020 -5.454 -11.514 1.00 90.00 451 THR A N 1
ATOM 3626 C CA . THR A 1 451 ? 6.597 -4.106 -11.390 1.00 90.00 451 THR A CA 1
ATOM 3627 C C . THR A 1 451 ? 7.215 -3.866 -10.018 1.00 90.00 451 THR A C 1
ATOM 3629 O O . THR A 1 451 ? 8.321 -3.337 -9.948 1.00 90.00 451 THR A O 1
ATOM 3632 N N . LEU A 1 452 ? 6.574 -4.329 -8.942 1.00 92.62 452 LEU A N 1
ATOM 3633 C CA . LEU A 1 452 ? 7.108 -4.219 -7.585 1.00 92.62 452 LEU A CA 1
ATOM 3634 C C . LEU A 1 452 ? 8.421 -4.998 -7.431 1.00 92.62 452 LEU A C 1
ATOM 3636 O O . LEU A 1 452 ? 9.410 -4.462 -6.945 1.00 92.62 452 LEU A O 1
ATOM 3640 N N . ASN A 1 453 ? 8.474 -6.241 -7.914 1.00 91.44 453 ASN A N 1
ATOM 3641 C CA . ASN A 1 453 ? 9.699 -7.042 -7.868 1.00 91.44 453 ASN A CA 1
ATOM 3642 C C . ASN A 1 453 ? 10.846 -6.427 -8.686 1.00 91.44 453 ASN A C 1
ATOM 3644 O O . ASN A 1 453 ? 12.009 -6.628 -8.339 1.00 91.44 453 ASN A O 1
ATOM 3648 N N . LEU A 1 454 ? 10.546 -5.718 -9.780 1.00 87.75 454 LEU A N 1
ATOM 3649 C CA . LEU A 1 454 ? 11.556 -4.981 -10.545 1.00 87.75 454 LEU A CA 1
ATOM 3650 C C . LEU A 1 454 ? 12.089 -3.792 -9.741 1.00 87.75 454 LEU A C 1
ATOM 3652 O O . LEU A 1 454 ? 13.300 -3.714 -9.549 1.00 87.75 454 LEU A O 1
ATOM 3656 N N . LEU A 1 455 ? 11.203 -2.964 -9.176 1.00 85.06 455 LEU A N 1
ATOM 3657 C CA . LEU A 1 455 ? 11.601 -1.850 -8.309 1.00 85.06 455 LEU A CA 1
ATOM 3658 C C . LEU A 1 455 ? 12.470 -2.316 -7.139 1.00 85.06 455 LEU A C 1
ATOM 3660 O O . LEU A 1 455 ? 13.525 -1.747 -6.885 1.00 85.06 455 LEU A O 1
ATOM 3664 N N . LEU A 1 456 ? 12.072 -3.391 -6.457 1.00 86.19 456 LEU A N 1
ATOM 3665 C CA . LEU A 1 456 ? 12.826 -3.935 -5.325 1.00 86.19 456 LEU A CA 1
ATOM 3666 C C . LEU A 1 456 ? 14.198 -4.489 -5.728 1.00 86.19 456 LEU A C 1
ATOM 3668 O O . LEU A 1 456 ? 15.132 -4.493 -4.928 1.00 86.19 456 LEU A O 1
ATOM 3672 N N . LYS A 1 457 ? 14.344 -4.988 -6.959 1.00 83.81 457 LYS A N 1
ATOM 3673 C CA . LYS A 1 457 ? 15.651 -5.407 -7.485 1.00 83.81 457 LYS A CA 1
ATOM 3674 C C . LYS A 1 457 ? 16.528 -4.203 -7.805 1.00 83.81 457 LYS A C 1
ATOM 3676 O O . LYS A 1 457 ? 17.723 -4.253 -7.531 1.00 83.81 457 LYS A O 1
ATOM 3681 N N . GLU A 1 458 ? 15.954 -3.152 -8.378 1.00 76.00 458 GLU A N 1
ATOM 3682 C CA . GLU A 1 458 ? 16.660 -1.908 -8.694 1.00 76.00 458 GLU A CA 1
ATOM 3683 C C . GLU A 1 458 ? 17.151 -1.210 -7.424 1.00 76.00 458 GLU A C 1
ATOM 3685 O O . GLU A 1 458 ? 18.328 -0.860 -7.344 1.00 76.00 458 GLU A O 1
ATOM 3690 N N . THR A 1 459 ? 16.311 -1.105 -6.390 1.00 74.56 459 THR A N 1
ATOM 3691 C CA . THR A 1 459 ? 16.718 -0.515 -5.107 1.00 74.56 459 THR A CA 1
ATOM 3692 C C . THR A 1 459 ? 17.832 -1.308 -4.434 1.00 74.56 459 THR A C 1
ATOM 3694 O O . THR A 1 459 ? 18.813 -0.720 -3.990 1.00 74.56 459 THR A O 1
ATOM 3697 N N . LYS A 1 460 ? 17.751 -2.645 -4.423 1.00 75.12 460 LYS A N 1
ATOM 3698 C CA . LYS A 1 460 ? 18.823 -3.499 -3.878 1.00 75.12 460 LYS A CA 1
ATOM 3699 C C . LYS A 1 460 ? 20.141 -3.362 -4.643 1.00 75.12 460 LYS A C 1
ATOM 3701 O O . LYS A 1 460 ? 21.202 -3.372 -4.029 1.00 75.12 460 LYS A O 1
ATOM 3706 N N . ARG A 1 461 ? 20.094 -3.237 -5.974 1.00 68.75 461 ARG A N 1
ATOM 3707 C CA . ARG A 1 461 ? 21.297 -3.017 -6.795 1.00 68.75 461 ARG A CA 1
ATOM 3708 C C . ARG A 1 461 ? 21.951 -1.674 -6.489 1.00 68.75 461 ARG A C 1
ATOM 3710 O O . ARG A 1 461 ? 23.161 -1.647 -6.308 1.00 68.75 461 ARG A O 1
ATOM 3717 N N . ALA A 1 462 ? 21.154 -0.611 -6.379 1.00 61.22 462 ALA A N 1
ATOM 3718 C CA . ALA A 1 462 ? 21.648 0.719 -6.036 1.00 61.22 462 ALA A CA 1
ATOM 3719 C C . ALA A 1 462 ? 22.319 0.746 -4.650 1.00 61.22 462 ALA A C 1
ATOM 3721 O O . ALA A 1 462 ? 23.381 1.337 -4.500 1.00 61.22 462 ALA A O 1
ATOM 3722 N N . LEU A 1 463 ? 21.752 0.047 -3.659 1.00 63.34 463 LEU A N 1
ATOM 3723 C CA . LEU A 1 463 ? 22.358 -0.073 -2.326 1.00 63.34 463 LEU A CA 1
ATOM 3724 C C . LEU A 1 463 ? 23.702 -0.813 -2.354 1.00 63.34 463 LEU A C 1
ATOM 3726 O O . LEU A 1 463 ? 24.668 -0.355 -1.754 1.00 63.34 463 LEU A O 1
ATOM 3730 N N . ASN A 1 464 ? 23.787 -1.931 -3.082 1.00 60.06 464 ASN A N 1
ATOM 3731 C CA . ASN A 1 464 ? 25.003 -2.752 -3.137 1.00 60.06 464 ASN A CA 1
ATOM 3732 C C . ASN A 1 464 ? 26.170 -2.084 -3.885 1.00 60.06 464 ASN A C 1
ATOM 3734 O O . ASN A 1 464 ? 27.309 -2.518 -3.743 1.00 60.06 464 ASN A O 1
ATOM 3738 N N . GLN A 1 465 ? 25.892 -1.077 -4.714 1.00 55.94 465 GLN A N 1
ATOM 3739 C CA . GLN A 1 465 ? 26.899 -0.359 -5.497 1.00 55.94 465 GLN A CA 1
ATOM 3740 C C . GLN A 1 465 ? 27.441 0.890 -4.791 1.00 55.94 465 GLN A C 1
ATOM 3742 O O . GLN A 1 465 ? 28.415 1.454 -5.277 1.00 55.94 465 GLN A O 1
ATOM 3747 N N . SER A 1 466 ? 26.874 1.295 -3.648 1.00 49.22 466 SER A N 1
ATOM 3748 C CA . SER A 1 466 ? 27.388 2.397 -2.824 1.00 49.22 466 SER A CA 1
ATOM 3749 C C . SER A 1 466 ? 28.570 1.918 -1.965 1.00 49.22 466 SER A C 1
ATOM 3751 O O . SER A 1 466 ? 28.363 1.208 -0.981 1.00 49.22 466 SER A O 1
ATOM 3753 N N . PRO A 1 467 ? 29.825 2.303 -2.267 1.00 44.69 467 PRO A N 1
ATOM 3754 C CA . PRO A 1 467 ? 31.017 1.660 -1.706 1.00 44.69 467 PRO A CA 1
ATOM 3755 C C . PRO A 1 467 ? 31.412 2.158 -0.298 1.00 44.69 467 PRO A C 1
ATOM 3757 O O . PRO A 1 467 ? 32.576 2.053 0.079 1.00 44.69 467 PRO A O 1
ATOM 3760 N N . LYS A 1 468 ? 30.494 2.745 0.489 1.00 49.53 468 LYS A N 1
ATOM 3761 C CA . LYS A 1 468 ? 30.860 3.525 1.696 1.00 49.53 468 LYS A CA 1
ATOM 3762 C C . LYS A 1 468 ? 29.996 3.349 2.947 1.00 49.53 468 LYS A C 1
ATOM 3764 O O . LYS A 1 468 ? 30.095 4.171 3.852 1.00 49.53 468 LYS A O 1
ATOM 3769 N N . GLN A 1 469 ? 29.191 2.300 3.071 1.00 42.25 469 GLN A N 1
ATOM 3770 C CA . GLN A 1 469 ? 28.494 2.050 4.336 1.00 42.25 469 GLN A CA 1
ATOM 3771 C C . GLN A 1 469 ? 28.827 0.638 4.826 1.00 42.25 469 GLN A C 1
ATOM 3773 O O . GLN A 1 469 ? 28.645 -0.340 4.106 1.00 42.25 469 GLN A O 1
ATOM 3778 N N . GLY A 1 470 ? 29.429 0.565 6.019 1.00 39.25 470 GLY A N 1
ATOM 3779 C CA . GLY A 1 470 ? 29.901 -0.667 6.655 1.00 39.25 470 GLY A CA 1
ATOM 3780 C C . GLY A 1 470 ? 28.777 -1.667 6.937 1.00 39.25 470 GLY A C 1
ATOM 3781 O O . GLY A 1 470 ? 27.635 -1.463 6.558 1.00 39.25 470 GLY A O 1
ATOM 3782 N N . ALA A 1 471 ? 29.086 -2.767 7.621 1.00 40.28 471 ALA A N 1
ATOM 3783 C CA . ALA A 1 471 ? 28.204 -3.929 7.806 1.00 40.28 471 ALA A CA 1
ATOM 3784 C C . ALA A 1 471 ? 26.793 -3.663 8.407 1.00 40.28 471 ALA A C 1
ATOM 3786 O O . ALA A 1 471 ? 25.962 -4.569 8.410 1.00 40.28 471 ALA A O 1
ATOM 3787 N N . THR A 1 472 ? 26.487 -2.440 8.849 1.00 43.97 472 THR A N 1
ATOM 3788 C CA . THR A 1 472 ? 25.153 -1.947 9.240 1.00 43.97 472 THR A CA 1
ATOM 3789 C C . THR A 1 472 ? 24.281 -1.459 8.059 1.00 43.97 472 THR A C 1
ATOM 3791 O O . THR A 1 472 ? 23.091 -1.208 8.227 1.00 43.97 472 THR A O 1
ATOM 3794 N N . ALA A 1 473 ? 24.819 -1.394 6.835 1.00 44.47 473 ALA A N 1
ATOM 3795 C CA . ALA A 1 473 ? 24.228 -0.792 5.629 1.00 44.47 473 ALA A CA 1
ATOM 3796 C C . ALA A 1 473 ? 23.193 -1.637 4.859 1.00 44.47 473 ALA A C 1
ATOM 3798 O O . ALA A 1 473 ? 23.045 -1.501 3.643 1.00 44.47 473 ALA A O 1
ATOM 3799 N N . LYS A 1 474 ? 22.473 -2.543 5.526 1.00 55.66 474 LYS A N 1
ATOM 3800 C CA . LYS A 1 474 ? 21.366 -3.283 4.882 1.00 55.66 474 LYS A CA 1
ATOM 3801 C C . LYS A 1 474 ? 20.015 -2.564 4.978 1.00 55.66 474 LYS A C 1
ATOM 3803 O O . LYS A 1 474 ? 19.033 -3.064 4.429 1.00 55.66 474 LYS A O 1
ATOM 3808 N N . GLN A 1 475 ? 19.953 -1.424 5.663 1.00 60.41 475 GLN A N 1
ATOM 3809 C CA . GLN A 1 475 ? 18.731 -0.640 5.825 1.00 60.41 475 GLN A CA 1
ATOM 3810 C C . GLN A 1 475 ? 18.548 0.335 4.655 1.00 60.41 475 GLN A C 1
ATOM 3812 O O . GLN A 1 475 ? 19.492 0.990 4.217 1.00 60.41 475 GLN A O 1
ATOM 3817 N N . LEU A 1 476 ? 17.325 0.412 4.124 1.00 70.88 476 LEU A N 1
ATOM 3818 C CA . LEU A 1 476 ? 16.969 1.413 3.117 1.00 70.88 476 LEU A CA 1
ATOM 3819 C C . LEU A 1 476 ? 17.005 2.810 3.763 1.00 70.88 476 LEU A C 1
ATOM 3821 O O . LEU A 1 476 ? 16.458 2.967 4.853 1.00 70.88 476 LEU A O 1
ATOM 3825 N N . PRO A 1 477 ? 17.576 3.837 3.109 1.00 80.19 477 PRO A N 1
ATOM 3826 C CA . PRO A 1 477 ? 17.515 5.196 3.632 1.00 80.19 477 PRO A CA 1
ATOM 3827 C C . PRO A 1 477 ? 16.060 5.685 3.701 1.00 80.19 477 PRO A C 1
ATOM 3829 O O . PRO A 1 477 ? 15.225 5.312 2.867 1.00 80.19 477 PRO A O 1
ATOM 3832 N N . LEU A 1 478 ? 15.766 6.540 4.687 1.00 83.00 478 LEU A N 1
ATOM 3833 C CA . LEU A 1 478 ? 14.413 7.016 5.011 1.00 83.00 478 LEU A CA 1
ATOM 3834 C C . LEU A 1 478 ? 13.684 7.573 3.784 1.00 83.00 478 LEU A C 1
ATOM 3836 O O . LEU A 1 478 ? 12.525 7.227 3.536 1.00 83.00 478 LEU A O 1
ATOM 3840 N N . LEU A 1 479 ? 14.363 8.399 2.982 1.00 81.62 479 LEU A N 1
ATOM 3841 C CA . LEU A 1 479 ? 13.764 8.970 1.782 1.00 81.62 479 LEU A CA 1
ATOM 3842 C C . LEU A 1 479 ? 13.390 7.887 0.765 1.00 81.62 479 LEU A C 1
ATOM 3844 O O . LEU A 1 479 ? 12.321 7.946 0.163 1.00 81.62 479 LEU A O 1
ATOM 3848 N N . LYS A 1 480 ? 14.223 6.857 0.590 1.00 83.12 480 LYS A N 1
ATOM 3849 C CA . LYS A 1 480 ? 13.972 5.812 -0.409 1.00 83.12 480 LYS A CA 1
ATOM 3850 C C . LYS A 1 480 ? 12.755 4.963 -0.071 1.00 83.12 480 LYS A C 1
ATOM 3852 O O . LYS A 1 480 ? 12.021 4.560 -0.971 1.00 83.12 480 LYS A O 1
ATOM 3857 N N . VAL A 1 481 ? 12.512 4.727 1.213 1.00 88.25 481 VAL A N 1
ATOM 3858 C CA . VAL A 1 481 ? 11.302 4.051 1.696 1.00 88.25 481 VAL A CA 1
ATOM 3859 C C . VAL A 1 481 ? 10.054 4.869 1.359 1.00 88.25 481 VAL A C 1
ATOM 3861 O O . VAL A 1 481 ? 9.094 4.347 0.792 1.00 88.25 481 VAL A O 1
ATOM 3864 N N . LYS A 1 482 ? 10.114 6.178 1.608 1.00 89.69 482 LYS A N 1
ATOM 3865 C CA . LYS A 1 482 ? 9.071 7.137 1.238 1.00 89.69 482 LYS A CA 1
ATOM 3866 C C . LYS A 1 482 ? 8.832 7.195 -0.280 1.00 89.69 482 LYS A C 1
ATOM 3868 O O . LYS A 1 482 ? 7.688 7.198 -0.734 1.00 89.69 482 LYS A O 1
ATOM 3873 N N . GLU A 1 483 ? 9.887 7.166 -1.089 1.00 86.19 483 GLU A N 1
ATOM 3874 C CA . GLU A 1 483 ? 9.773 7.084 -2.551 1.00 86.19 483 GLU A CA 1
ATOM 3875 C C . GLU A 1 483 ? 9.102 5.789 -3.019 1.00 86.19 483 GLU A C 1
ATOM 3877 O O . GLU A 1 483 ? 8.239 5.829 -3.896 1.00 86.19 483 GLU A O 1
ATOM 3882 N N . LEU A 1 484 ? 9.460 4.646 -2.422 1.00 89.88 484 LEU A N 1
ATOM 3883 C CA . LEU A 1 484 ? 8.824 3.362 -2.719 1.00 89.88 484 LEU A CA 1
ATOM 3884 C C . LEU A 1 484 ? 7.321 3.397 -2.426 1.00 89.88 484 LEU A C 1
ATOM 3886 O O . LEU A 1 484 ? 6.544 2.840 -3.201 1.00 89.88 484 LEU A O 1
ATOM 3890 N N . ALA A 1 485 ? 6.900 4.088 -1.363 1.00 92.50 485 ALA A N 1
ATOM 3891 C CA . ALA A 1 485 ? 5.485 4.288 -1.062 1.00 92.50 485 ALA A CA 1
ATOM 3892 C C . ALA A 1 485 ? 4.771 5.083 -2.169 1.00 92.50 485 ALA A C 1
ATOM 3894 O O . ALA A 1 485 ? 3.700 4.701 -2.643 1.00 92.50 485 ALA A O 1
ATOM 3895 N N . VAL A 1 486 ? 5.381 6.168 -2.649 1.00 90.44 486 VAL A N 1
ATOM 3896 C CA . VAL A 1 486 ? 4.821 6.961 -3.754 1.00 90.44 486 VAL A CA 1
ATOM 3897 C C . VAL A 1 486 ? 4.711 6.135 -5.036 1.00 90.44 486 VAL A C 1
ATOM 3899 O O . VAL A 1 486 ? 3.656 6.131 -5.673 1.00 90.44 486 VAL A O 1
ATOM 3902 N N . GLU A 1 487 ? 5.751 5.384 -5.395 1.00 90.25 487 GLU A N 1
ATOM 3903 C CA . GLU A 1 487 ? 5.726 4.498 -6.564 1.00 90.25 487 GLU A CA 1
ATOM 3904 C C . GLU A 1 487 ? 4.632 3.435 -6.456 1.00 90.25 487 GLU A C 1
ATOM 3906 O O . GLU A 1 487 ? 3.854 3.230 -7.391 1.00 90.25 487 GLU A O 1
ATOM 3911 N N . LEU A 1 488 ? 4.522 2.791 -5.295 1.00 93.44 488 LEU A N 1
ATOM 3912 C CA . LEU A 1 488 ? 3.498 1.786 -5.045 1.00 93.44 488 LEU A CA 1
ATOM 3913 C C . LEU A 1 488 ? 2.088 2.383 -5.108 1.00 93.44 488 LEU A C 1
ATOM 3915 O O . LEU A 1 488 ? 1.189 1.752 -5.663 1.00 93.44 488 LEU A O 1
ATOM 3919 N N . THR A 1 489 ? 1.906 3.617 -4.631 1.00 93.62 489 THR A N 1
ATOM 3920 C CA . THR A 1 489 ? 0.640 4.355 -4.756 1.00 93.62 489 THR A CA 1
ATOM 3921 C C . THR A 1 489 ? 0.267 4.541 -6.225 1.00 93.62 489 THR A C 1
ATOM 3923 O O . THR A 1 489 ? -0.850 4.214 -6.614 1.00 93.62 489 THR A O 1
ATOM 3926 N N . ILE A 1 490 ? 1.208 4.986 -7.069 1.00 91.31 490 ILE A N 1
ATOM 3927 C CA . ILE A 1 490 ? 0.990 5.158 -8.517 1.00 91.31 490 ILE A CA 1
ATOM 3928 C C . ILE A 1 490 ? 0.660 3.814 -9.192 1.00 91.31 490 ILE A C 1
ATOM 3930 O O . ILE A 1 490 ? -0.162 3.762 -10.111 1.00 91.31 490 ILE A O 1
ATOM 3934 N N . MET A 1 491 ? 1.302 2.722 -8.763 1.00 91.56 491 MET A N 1
ATOM 3935 C CA . MET A 1 491 ? 1.056 1.378 -9.297 1.00 91.56 491 MET A CA 1
ATOM 3936 C C . MET A 1 491 ? -0.326 0.845 -8.933 1.00 91.56 491 MET A C 1
ATOM 3938 O O . MET A 1 491 ? -1.031 0.354 -9.816 1.00 91.56 491 MET A O 1
ATOM 3942 N N . LEU A 1 492 ? -0.705 0.941 -7.657 1.00 92.50 492 LEU A N 1
ATOM 3943 C CA . LEU A 1 492 ? -2.006 0.498 -7.160 1.00 92.50 492 LEU A CA 1
ATOM 3944 C C . LEU A 1 492 ? -3.139 1.323 -7.762 1.00 92.50 492 LEU A C 1
ATOM 3946 O O . LEU A 1 492 ? -4.146 0.756 -8.183 1.00 92.50 492 LEU A O 1
ATOM 3950 N N . ASP A 1 493 ? -2.948 2.639 -7.878 1.00 90.94 493 ASP A N 1
ATOM 3951 C CA . ASP A 1 493 ? -3.960 3.558 -8.391 1.00 90.94 493 ASP A CA 1
ATOM 3952 C C . ASP A 1 493 ? -4.479 3.170 -9.782 1.00 90.94 493 ASP A C 1
ATOM 3954 O O . ASP A 1 493 ? -5.668 3.302 -10.069 1.00 90.94 493 ASP A O 1
ATOM 3958 N N . LYS A 1 494 ? -3.610 2.596 -10.624 1.00 89.38 494 LYS A N 1
ATOM 3959 C CA . LYS A 1 494 ? -3.981 2.112 -11.959 1.00 89.38 494 LYS A CA 1
ATOM 3960 C C . LYS A 1 494 ? -5.122 1.085 -11.931 1.00 89.38 494 LYS A C 1
ATOM 3962 O O . LYS A 1 494 ? -5.902 1.052 -12.881 1.00 89.38 494 LYS A O 1
ATOM 3967 N N . TYR A 1 495 ? -5.193 0.254 -10.892 1.00 90.19 495 TYR A N 1
ATOM 3968 C CA . TYR A 1 495 ? -6.144 -0.857 -10.794 1.00 90.19 495 TYR A CA 1
ATOM 3969 C C . TYR A 1 495 ? -7.272 -0.551 -9.805 1.00 90.19 495 TYR A C 1
ATOM 3971 O O . TYR A 1 495 ? -8.444 -0.732 -10.121 1.00 90.19 495 TYR A O 1
ATOM 3979 N N . THR A 1 496 ? -6.949 0.005 -8.636 1.00 88.06 496 THR A N 1
ATOM 3980 C CA . THR A 1 496 ? -7.936 0.242 -7.570 1.00 88.06 496 THR A CA 1
ATOM 3981 C C . THR A 1 496 ? -8.531 1.646 -7.573 1.00 88.06 496 THR A C 1
ATOM 3983 O O . THR A 1 496 ? -9.553 1.866 -6.925 1.00 88.06 496 THR A O 1
ATOM 3986 N N . LYS A 1 497 ? -7.925 2.598 -8.300 1.00 89.25 497 LYS A N 1
ATOM 3987 C CA . LYS A 1 497 ? -8.281 4.028 -8.273 1.00 89.25 497 LYS A CA 1
ATOM 3988 C C . LYS A 1 497 ? -8.203 4.607 -6.855 1.00 89.25 497 LYS A C 1
ATOM 3990 O O . LYS A 1 497 ? -9.150 5.247 -6.393 1.00 89.25 497 LYS A O 1
ATOM 3995 N N . LEU A 1 498 ? -7.080 4.380 -6.161 1.00 88.50 498 LEU A N 1
ATOM 3996 C CA . LEU A 1 498 ? -6.777 4.934 -4.828 1.00 88.50 498 LEU A CA 1
ATOM 3997 C C . LEU A 1 498 ? -6.979 6.450 -4.742 1.00 88.50 498 LEU A C 1
ATOM 3999 O O . LEU A 1 498 ? -7.270 6.985 -3.677 1.00 88.50 498 LEU A O 1
ATOM 4003 N N . HIS A 1 499 ? -6.831 7.161 -5.851 1.00 84.44 499 HIS A N 1
ATOM 4004 C CA . HIS A 1 499 ? -7.053 8.593 -5.945 1.00 84.44 499 HIS A CA 1
ATOM 4005 C C . HIS A 1 499 ? -8.543 8.963 -5.792 1.00 84.44 499 HIS A C 1
ATOM 4007 O O . HIS A 1 499 ? -8.864 10.112 -5.510 1.00 84.44 499 HIS A O 1
ATOM 4013 N N . SER A 1 500 ? -9.485 8.029 -5.957 1.00 85.44 500 SER A N 1
ATOM 4014 C CA . SER A 1 500 ? -10.913 8.313 -5.812 1.00 85.44 500 SER A CA 1
ATOM 4015 C C . SER A 1 500 ? -11.287 8.512 -4.337 1.00 85.44 500 SER A C 1
ATOM 4017 O O . SER A 1 500 ? -11.094 7.598 -3.531 1.00 85.44 500 SER A O 1
ATOM 4019 N N . PRO A 1 501 ? -11.931 9.634 -3.960 1.00 81.62 501 PRO A N 1
ATOM 4020 C CA . PRO A 1 501 ? -12.352 9.880 -2.577 1.00 81.62 501 PRO A CA 1
ATOM 4021 C C . PRO A 1 501 ? -13.252 8.778 -2.008 1.00 81.62 501 PRO A C 1
ATOM 4023 O O . PRO A 1 501 ? -13.214 8.490 -0.814 1.00 81.62 501 PRO A O 1
ATOM 4026 N N . LYS A 1 502 ? -14.061 8.135 -2.860 1.00 82.94 502 LYS A N 1
ATOM 4027 C CA . LYS A 1 502 ? -14.941 7.024 -2.466 1.00 82.94 502 LYS A CA 1
ATOM 4028 C C . LYS A 1 502 ? -14.130 5.801 -2.038 1.00 82.94 502 LYS A C 1
ATOM 4030 O O . LYS A 1 502 ? -14.407 5.230 -0.990 1.00 82.94 502 LYS A O 1
ATOM 4035 N N . ILE A 1 503 ? -13.112 5.460 -2.826 1.00 89.00 503 ILE A N 1
ATOM 4036 C CA . ILE A 1 503 ? -12.193 4.343 -2.578 1.00 89.00 503 ILE A CA 1
ATOM 4037 C C . ILE A 1 503 ? -11.340 4.618 -1.338 1.00 89.00 503 ILE A C 1
ATOM 4039 O O . ILE A 1 503 ? -11.196 3.747 -0.490 1.00 89.00 503 ILE A O 1
ATOM 4043 N N . GLN A 1 504 ? -10.846 5.845 -1.165 1.00 89.31 504 GLN A N 1
ATOM 4044 C CA . GLN A 1 504 ? -10.106 6.214 0.045 1.00 89.31 504 GLN A CA 1
ATOM 4045 C C . GLN A 1 504 ? -10.954 6.052 1.304 1.00 89.31 504 GLN A C 1
ATOM 4047 O O . GLN A 1 504 ? -10.514 5.433 2.266 1.00 89.31 504 GLN A O 1
ATOM 4052 N N . ARG A 1 505 ? -12.193 6.561 1.294 1.00 84.75 505 ARG A N 1
ATOM 4053 C CA . ARG A 1 505 ? -13.115 6.435 2.434 1.00 84.75 505 ARG A CA 1
ATOM 4054 C C . ARG A 1 505 ? -13.390 4.975 2.774 1.00 84.75 505 ARG A C 1
ATOM 4056 O O . ARG A 1 505 ? -13.359 4.646 3.955 1.00 84.75 505 ARG A O 1
ATOM 4063 N N . ALA A 1 506 ? -13.609 4.152 1.747 1.00 88.12 506 ALA A N 1
ATOM 4064 C CA . ALA A 1 506 ? -13.793 2.710 1.858 1.00 88.12 506 ALA A CA 1
ATOM 4065 C C . ALA A 1 506 ? -12.596 2.027 2.532 1.00 88.12 506 ALA A C 1
ATOM 4067 O O . ALA A 1 506 ? -12.768 1.312 3.515 1.00 88.12 506 ALA A O 1
ATOM 4068 N N . ILE A 1 507 ? -11.381 2.306 2.052 1.00 92.12 507 ILE A N 1
ATOM 4069 C CA . ILE A 1 507 ? -10.149 1.762 2.631 1.00 92.12 507 ILE A CA 1
ATOM 4070 C C . ILE A 1 507 ? -10.010 2.208 4.081 1.00 92.12 507 ILE A C 1
ATOM 4072 O O . ILE A 1 507 ? -9.801 1.381 4.957 1.00 92.12 507 ILE A O 1
ATOM 4076 N N . TYR A 1 508 ? -10.180 3.499 4.364 1.00 91.19 508 TYR A N 1
ATOM 4077 C CA . TYR A 1 508 ? -10.039 4.008 5.722 1.00 91.19 508 TYR A CA 1
ATOM 4078 C C . TYR A 1 508 ? -11.081 3.423 6.686 1.00 91.19 508 TYR A C 1
ATOM 4080 O O . TYR A 1 508 ? -10.902 3.572 7.894 1.00 91.19 508 TYR A O 1
ATOM 4088 N N . SER A 1 509 ? -12.253 2.983 6.204 1.00 88.94 509 SER A N 1
ATOM 4089 C CA . SER A 1 509 ? -13.318 2.411 7.050 1.00 88.94 509 SER A CA 1
ATOM 4090 C C . SER A 1 509 ? -13.141 0.917 7.265 1.00 88.94 509 SER A C 1
ATOM 4092 O O . SER A 1 509 ? -13.790 0.358 8.140 1.00 88.94 509 SER A O 1
ATOM 4094 N N . SER A 1 510 ? -12.279 0.280 6.473 1.00 91.25 510 SER A N 1
ATOM 4095 C CA . SER A 1 510 ? -11.900 -1.104 6.684 1.00 91.25 510 SER A CA 1
ATOM 4096 C C . SER A 1 510 ? -10.830 -1.190 7.767 1.00 91.25 510 SER A C 1
ATOM 4098 O O . SER A 1 510 ? -9.968 -0.317 7.885 1.00 91.25 510 SER A O 1
ATOM 4100 N N . HIS A 1 511 ? -10.817 -2.305 8.483 1.00 91.50 511 HIS A N 1
ATOM 4101 C CA . HIS A 1 511 ? -9.666 -2.690 9.291 1.00 91.50 511 HIS A CA 1
ATOM 4102 C C . HIS A 1 511 ? -8.532 -3.171 8.376 1.00 91.50 511 HIS A C 1
ATOM 4104 O O . HIS A 1 511 ? -8.787 -3.571 7.237 1.00 91.50 511 HIS A O 1
ATOM 4110 N N . ALA A 1 512 ? -7.290 -3.079 8.826 1.00 91.75 512 ALA A N 1
ATOM 4111 C CA . ALA A 1 512 ? -6.100 -3.650 8.215 1.00 91.75 512 ALA A CA 1
ATOM 4112 C C . ALA A 1 512 ? -5.781 -5.016 8.839 1.00 91.75 512 ALA A C 1
ATOM 4114 O O . ALA A 1 512 ? -6.134 -5.274 9.988 1.00 91.75 512 ALA A O 1
ATOM 4115 N N . MET A 1 513 ? -5.096 -5.876 8.096 1.00 91.06 513 MET A N 1
ATOM 4116 C CA . MET A 1 513 ? -4.576 -7.141 8.596 1.00 91.06 513 MET A CA 1
ATOM 4117 C C . MET A 1 513 ? -3.490 -6.907 9.649 1.00 91.06 513 MET A C 1
ATOM 4119 O O . MET A 1 513 ? -2.687 -5.974 9.544 1.00 91.06 513 MET A O 1
ATOM 4123 N N . LEU A 1 514 ? -3.443 -7.784 10.649 1.00 87.38 514 LEU A N 1
ATOM 4124 C CA . LEU A 1 514 ? -2.390 -7.786 11.660 1.00 87.38 514 LEU A CA 1
ATOM 4125 C C . LEU A 1 514 ? -1.148 -8.490 11.104 1.00 87.38 514 LEU A C 1
ATOM 4127 O O . LEU A 1 514 ? -0.969 -9.690 11.283 1.00 87.38 514 LEU A O 1
ATOM 4131 N N . ILE A 1 515 ? -0.275 -7.731 10.431 1.00 84.06 515 ILE A N 1
ATOM 4132 C CA . ILE A 1 515 ? 1.024 -8.231 9.928 1.00 84.06 515 ILE A CA 1
ATOM 4133 C C . ILE A 1 515 ? 1.896 -8.792 11.050 1.00 84.06 515 ILE A C 1
ATOM 4135 O O . ILE A 1 515 ? 2.735 -9.651 10.814 1.00 84.06 515 ILE A O 1
ATOM 4139 N N . ASP A 1 516 ? 1.683 -8.315 12.267 1.00 76.44 516 ASP A N 1
ATOM 4140 C CA . ASP A 1 516 ? 2.396 -8.711 13.472 1.00 76.44 516 ASP A CA 1
ATOM 4141 C C . ASP A 1 516 ? 2.332 -10.200 13.828 1.00 76.44 516 ASP A C 1
ATOM 4143 O O . ASP A 1 516 ? 3.124 -10.653 14.646 1.00 76.44 516 ASP A O 1
ATOM 4147 N N . ALA A 1 517 ? 1.419 -10.958 13.221 1.00 74.38 517 ALA A N 1
ATOM 4148 C CA . ALA A 1 517 ? 1.384 -12.410 13.354 1.00 74.38 517 ALA A CA 1
ATOM 4149 C C . ALA A 1 517 ? 2.370 -13.144 12.417 1.00 74.38 517 ALA A C 1
ATOM 4151 O O . ALA A 1 517 ? 2.520 -14.353 12.539 1.00 74.38 517 ALA A O 1
ATOM 4152 N N . LEU A 1 518 ? 3.029 -12.445 11.481 1.00 82.12 518 LEU A N 1
ATOM 4153 C CA . LEU A 1 518 ? 4.013 -13.034 10.567 1.00 82.12 518 LEU A CA 1
ATOM 4154 C C . LEU A 1 518 ? 5.394 -13.131 11.213 1.00 82.12 518 LEU A C 1
ATOM 4156 O O . LEU A 1 518 ? 5.916 -12.141 11.732 1.00 82.12 518 LEU A O 1
ATOM 4160 N N . GLU A 1 519 ? 6.039 -14.285 11.066 1.00 78.00 519 GLU A N 1
ATOM 4161 C CA . GLU A 1 519 ? 7.389 -14.489 11.586 1.00 78.00 519 GLU A CA 1
ATOM 4162 C C . GLU A 1 519 ? 8.471 -13.879 10.665 1.00 78.00 519 GLU A C 1
ATOM 4164 O O . GLU A 1 519 ? 8.473 -14.123 9.448 1.00 78.00 519 GLU A O 1
ATOM 4169 N N . PRO A 1 520 ? 9.440 -13.115 11.215 1.00 77.44 520 PRO A N 1
ATOM 4170 C CA . PRO A 1 520 ? 10.539 -12.534 10.441 1.00 77.44 520 PRO A CA 1
ATOM 4171 C C . PRO A 1 520 ? 11.417 -13.547 9.704 1.00 77.44 520 PRO A C 1
ATOM 4173 O O . PRO A 1 520 ? 11.790 -13.319 8.546 1.00 77.44 520 PRO A O 1
ATOM 4176 N N . ASP A 1 521 ? 11.707 -14.669 10.363 1.00 81.00 521 ASP A N 1
ATOM 4177 C CA . ASP A 1 521 ? 12.648 -15.689 9.892 1.00 81.00 521 ASP A CA 1
ATOM 4178 C C . ASP A 1 521 ? 11.981 -16.800 9.066 1.00 81.00 521 ASP A C 1
ATOM 4180 O O . ASP A 1 521 ? 12.666 -17.677 8.531 1.00 81.00 521 ASP A O 1
ATOM 4184 N N . ALA A 1 522 ? 10.659 -16.730 8.883 1.00 83.62 522 ALA A N 1
ATOM 4185 C CA . ALA A 1 522 ? 9.914 -17.709 8.108 1.00 83.62 522 ALA A CA 1
ATOM 4186 C C . ALA A 1 522 ? 10.352 -17.750 6.633 1.00 83.62 522 ALA A C 1
ATOM 4188 O O . ALA A 1 522 ? 10.721 -16.750 5.984 1.00 83.62 522 ALA A O 1
ATOM 4189 N N . SER A 1 523 ? 10.271 -18.946 6.053 1.00 88.50 523 SER A N 1
ATOM 4190 C CA . SER A 1 523 ? 10.575 -19.164 4.646 1.00 88.50 523 SER A CA 1
ATOM 4191 C C . SER A 1 523 ? 9.624 -18.367 3.743 1.00 88.50 523 SER A C 1
ATOM 4193 O O . SER A 1 523 ? 8.547 -17.913 4.129 1.00 88.50 523 SER A O 1
ATOM 4195 N N . VAL A 1 524 ? 10.007 -18.188 2.476 1.00 87.19 524 VAL A N 1
ATOM 4196 C CA . VAL A 1 524 ? 9.167 -17.480 1.490 1.00 87.19 524 VAL A CA 1
ATOM 4197 C C . VAL A 1 524 ? 7.794 -18.146 1.333 1.00 87.19 524 VAL A C 1
ATOM 4199 O O . VAL A 1 524 ? 6.819 -17.455 1.059 1.00 87.19 524 VAL A O 1
ATOM 4202 N N . GLN A 1 525 ? 7.711 -19.474 1.457 1.00 88.88 525 GLN A N 1
ATOM 4203 C CA . GLN A 1 525 ? 6.443 -20.191 1.301 1.00 88.88 525 GLN A CA 1
ATOM 4204 C C . GLN A 1 525 ? 5.555 -20.059 2.539 1.00 88.88 525 GLN A C 1
ATOM 4206 O O . GLN A 1 525 ? 4.360 -19.819 2.375 1.00 88.88 525 GLN A O 1
ATOM 4211 N N . GLU A 1 526 ? 6.134 -20.153 3.736 1.00 88.94 526 GLU A N 1
ATOM 4212 C CA . GLU A 1 526 ? 5.423 -19.954 5.007 1.00 88.94 526 GLU A CA 1
ATOM 4213 C C . GLU A 1 526 ? 4.836 -18.546 5.071 1.00 88.94 526 GLU A C 1
ATOM 4215 O O . GLU A 1 526 ? 3.617 -18.411 5.113 1.00 88.94 526 GLU A O 1
ATOM 4220 N N . ARG A 1 527 ? 5.651 -17.503 4.855 1.00 90.06 527 ARG A N 1
ATOM 4221 C CA . ARG A 1 527 ? 5.172 -16.108 4.864 1.00 90.06 527 ARG A CA 1
ATOM 4222 C C . ARG A 1 527 ? 4.049 -15.838 3.873 1.00 90.06 527 ARG A C 1
ATOM 4224 O O . ARG A 1 527 ? 3.147 -15.062 4.158 1.00 90.06 527 ARG A O 1
ATOM 4231 N N . VAL A 1 528 ? 4.096 -16.446 2.687 1.00 91.19 528 VAL A N 1
ATOM 4232 C CA . VAL A 1 528 ? 3.010 -16.307 1.703 1.00 91.19 528 VAL A CA 1
ATOM 4233 C C . VAL A 1 528 ? 1.732 -16.981 2.191 1.00 91.19 528 VAL A C 1
ATOM 4235 O O . VAL A 1 528 ? 0.647 -16.465 1.938 1.00 91.19 528 VAL A O 1
ATOM 4238 N N . THR A 1 529 ? 1.857 -18.141 2.829 1.00 90.69 529 THR A N 1
ATOM 4239 C CA . THR A 1 529 ? 0.717 -18.925 3.311 1.00 90.69 529 THR A CA 1
ATOM 4240 C C . THR A 1 529 ? 0.066 -18.231 4.503 1.00 90.69 529 THR A C 1
ATOM 4242 O O . THR A 1 529 ? -1.136 -17.990 4.477 1.00 90.69 529 THR A O 1
ATOM 4245 N N . GLU A 1 530 ? 0.865 -17.805 5.479 1.00 90.12 530 GLU A N 1
ATOM 4246 C CA . GLU A 1 530 ? 0.410 -17.046 6.645 1.00 90.12 530 GLU A CA 1
ATOM 4247 C C . GLU A 1 530 ? -0.198 -15.700 6.244 1.00 90.12 530 GLU A C 1
ATOM 4249 O O . GLU A 1 530 ? -1.291 -15.363 6.683 1.00 90.12 530 GLU A O 1
ATOM 4254 N N . ALA A 1 531 ? 0.448 -14.941 5.348 1.00 91.81 531 ALA A N 1
ATOM 4255 C CA . ALA A 1 531 ? -0.078 -13.643 4.926 1.00 91.81 531 ALA A CA 1
ATOM 4256 C C . ALA A 1 531 ? -1.414 -13.762 4.182 1.00 91.81 531 ALA A C 1
ATOM 4258 O O . ALA A 1 531 ? -2.217 -12.832 4.229 1.00 91.81 531 ALA A O 1
ATOM 4259 N N . LYS A 1 532 ? -1.651 -14.877 3.480 1.00 91.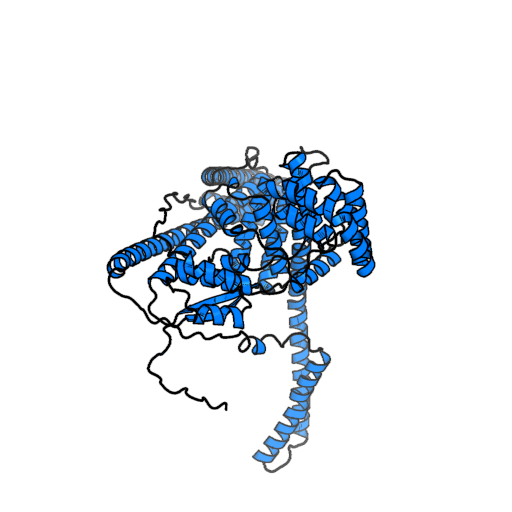94 532 LYS A N 1
ATOM 4260 C CA . LYS A 1 532 ? -2.950 -15.167 2.864 1.00 91.94 532 LYS A CA 1
ATOM 4261 C C . LYS A 1 532 ? -3.999 -15.508 3.913 1.00 91.94 532 LYS A C 1
ATOM 4263 O O . LYS A 1 532 ? -5.051 -14.885 3.891 1.00 91.94 532 LYS A O 1
ATOM 4268 N N . ALA A 1 533 ? -3.685 -16.404 4.850 1.00 90.12 533 ALA A N 1
ATOM 4269 C CA . ALA A 1 533 ? -4.590 -16.755 5.944 1.00 90.12 533 ALA A CA 1
ATOM 4270 C C . ALA A 1 533 ? -5.008 -15.508 6.745 1.00 90.12 533 ALA A C 1
ATOM 4272 O O . ALA A 1 533 ? -6.189 -15.207 6.857 1.00 90.12 533 ALA A O 1
ATOM 4273 N N . LEU A 1 534 ? -4.040 -14.683 7.154 1.00 89.94 534 LEU A N 1
ATOM 4274 C CA . LEU A 1 534 ? -4.304 -13.438 7.880 1.00 89.94 534 LEU A CA 1
ATOM 4275 C C . LEU A 1 534 ? -5.129 -12.426 7.077 1.00 89.94 534 LEU A C 1
ATOM 4277 O O . LEU A 1 534 ? -5.839 -11.617 7.662 1.00 89.94 534 LEU A O 1
ATOM 4281 N N . ALA A 1 535 ? -5.007 -12.406 5.750 1.00 90.06 535 ALA A N 1
ATOM 4282 C CA . ALA A 1 535 ? -5.796 -11.512 4.909 1.00 90.06 535 ALA A CA 1
ATOM 4283 C C . ALA A 1 535 ? -7.245 -12.001 4.733 1.00 90.06 535 ALA A C 1
ATOM 4285 O O . ALA A 1 535 ? -8.141 -11.165 4.588 1.00 90.06 535 ALA A O 1
ATOM 4286 N N . GLU A 1 536 ? -7.456 -13.320 4.742 1.00 88.12 536 GLU A N 1
ATOM 4287 C CA . GLU A 1 536 ? -8.767 -13.976 4.687 1.00 88.12 536 GLU A CA 1
ATOM 4288 C C . GLU A 1 536 ? -9.517 -13.883 6.024 1.00 88.12 536 GLU A C 1
ATOM 4290 O O . GLU A 1 536 ? -10.729 -13.670 6.016 1.00 88.12 536 GLU A O 1
ATOM 4295 N N . ASP A 1 537 ? -8.805 -13.959 7.152 1.00 86.25 537 ASP A N 1
ATOM 4296 C CA . ASP A 1 537 ? -9.398 -13.932 8.494 1.00 86.25 537 ASP A CA 1
ATOM 4297 C C . ASP A 1 537 ? -10.064 -12.588 8.834 1.00 86.25 537 ASP A C 1
ATOM 4299 O O . ASP A 1 537 ? -11.036 -12.552 9.590 1.00 86.25 537 ASP A O 1
ATOM 4303 N N . VAL A 1 538 ? -9.577 -11.465 8.286 1.00 88.38 538 VAL A N 1
ATOM 4304 C CA . VAL A 1 538 ? -10.106 -10.137 8.640 1.00 88.38 538 VAL A CA 1
ATOM 4305 C C . VAL A 1 538 ? -11.534 -9.959 8.125 1.00 88.38 538 VAL A C 1
ATOM 4307 O O . VAL A 1 538 ? -11.780 -9.847 6.920 1.00 88.38 538 VAL A O 1
ATOM 4310 N N . GLN A 1 539 ? -12.472 -9.798 9.053 1.00 84.38 539 GLN A N 1
ATOM 4311 C CA . GLN A 1 539 ? -13.886 -9.631 8.764 1.00 84.38 539 GLN A CA 1
ATOM 4312 C C . GLN A 1 539 ? -14.181 -8.316 8.027 1.00 84.38 539 GLN A C 1
ATOM 4314 O O . GLN A 1 539 ? -13.666 -7.233 8.333 1.00 84.38 539 GLN A O 1
ATOM 4319 N N . ASN A 1 540 ? -15.099 -8.397 7.064 1.00 81.56 540 ASN A N 1
ATOM 4320 C CA . ASN A 1 540 ? -15.632 -7.241 6.351 1.00 81.56 540 ASN A CA 1
ATOM 4321 C C . ASN A 1 540 ? -16.741 -6.564 7.168 1.00 81.56 540 ASN A C 1
ATOM 4323 O O . ASN A 1 540 ? -17.924 -6.715 6.871 1.00 81.56 540 ASN A O 1
ATOM 4327 N N . ASN A 1 541 ? -16.358 -5.803 8.195 1.00 81.50 541 ASN A N 1
ATOM 4328 C CA . ASN A 1 541 ? -17.315 -5.023 8.976 1.00 81.50 541 ASN A CA 1
ATOM 4329 C C . ASN A 1 541 ? -17.691 -3.711 8.255 1.00 81.50 541 ASN A C 1
ATOM 4331 O O . ASN A 1 541 ? -16.839 -2.852 8.014 1.00 81.50 541 ASN A O 1
ATOM 4335 N N . LEU A 1 542 ? -18.975 -3.556 7.912 1.00 86.06 542 LEU A N 1
ATOM 4336 C CA . LEU A 1 542 ? -19.520 -2.369 7.242 1.00 86.06 542 LEU A CA 1
ATOM 4337 C C . LEU A 1 542 ? -20.054 -1.301 8.210 1.00 86.06 542 LEU A C 1
ATOM 4339 O O . LEU A 1 542 ? -20.441 -0.230 7.738 1.00 86.06 542 LEU A O 1
ATOM 4343 N N . SER A 1 543 ? -20.026 -1.525 9.526 1.00 87.62 543 SER A N 1
ATOM 4344 C CA . SER A 1 543 ? -20.537 -0.580 10.531 1.00 87.62 543 SER A CA 1
ATOM 4345 C C . SER A 1 543 ? -19.854 0.788 10.434 1.00 87.62 543 SER A C 1
ATOM 4347 O O . SER A 1 543 ? -20.498 1.809 10.181 1.00 87.62 543 SER A O 1
ATOM 4349 N N . ALA A 1 544 ? -18.520 0.810 10.476 1.00 86.19 544 ALA A N 1
ATOM 4350 C CA . ALA A 1 544 ? -17.720 2.024 10.329 1.00 86.19 544 ALA A CA 1
ATOM 4351 C C . ALA A 1 544 ? -17.886 2.674 8.941 1.00 86.19 544 ALA A C 1
ATOM 4353 O O . ALA A 1 544 ? -17.795 3.899 8.794 1.00 86.19 544 ALA A O 1
ATOM 4354 N N . ALA A 1 545 ? -18.139 1.870 7.902 1.00 86.56 545 ALA A N 1
ATOM 4355 C CA . ALA A 1 545 ? -18.425 2.378 6.565 1.00 86.56 545 ALA A CA 1
ATOM 4356 C C . ALA A 1 545 ? -19.795 3.075 6.513 1.00 86.56 545 ALA A C 1
ATOM 4358 O O . ALA A 1 545 ? -19.907 4.132 5.889 1.00 86.56 545 ALA A O 1
ATOM 4359 N N . ALA A 1 546 ? -20.808 2.534 7.195 1.00 86.88 546 ALA A N 1
ATOM 4360 C CA . ALA A 1 546 ? -22.138 3.124 7.315 1.00 86.88 546 ALA A CA 1
ATOM 4361 C C . ALA A 1 546 ? -22.111 4.442 8.106 1.00 86.88 546 ALA A C 1
ATOM 4363 O O . ALA A 1 546 ? -22.646 5.445 7.632 1.00 86.88 546 ALA A O 1
ATOM 4364 N N . GLU A 1 547 ? -21.394 4.498 9.231 1.00 88.75 547 GLU A N 1
ATOM 4365 C CA . GLU A 1 547 ? -21.220 5.731 10.015 1.00 88.75 547 GLU A CA 1
ATOM 4366 C C . GLU A 1 547 ? -20.550 6.848 9.204 1.00 88.75 547 GLU A C 1
ATOM 4368 O O . GLU A 1 547 ? -20.996 7.998 9.182 1.00 88.75 547 GLU A O 1
ATOM 4373 N N . ARG A 1 548 ? -19.491 6.522 8.456 1.00 85.56 548 ARG A N 1
ATOM 4374 C CA . ARG A 1 548 ? -18.843 7.507 7.578 1.00 85.56 548 ARG A CA 1
ATOM 4375 C C . ARG A 1 548 ? -19.704 7.883 6.392 1.00 85.56 548 ARG A C 1
ATOM 4377 O O . ARG A 1 548 ? -19.640 9.016 5.912 1.00 85.56 548 ARG A O 1
ATOM 4384 N N . LEU A 1 549 ? -20.499 6.951 5.882 1.00 84.44 549 LEU A N 1
ATOM 4385 C CA . LEU A 1 549 ? -21.475 7.251 4.852 1.00 84.44 549 LEU A CA 1
ATOM 4386 C C . LEU A 1 549 ? -22.489 8.275 5.376 1.00 84.44 549 LEU A C 1
ATOM 4388 O O . LEU A 1 549 ? -22.738 9.258 4.679 1.00 84.44 549 LEU A O 1
ATOM 4392 N N . ALA A 1 550 ? -22.993 8.105 6.600 1.00 84.31 550 ALA A N 1
ATOM 4393 C CA . ALA A 1 550 ? -23.904 9.039 7.258 1.00 84.31 550 ALA A CA 1
ATOM 4394 C C . ALA A 1 550 ? -23.303 10.447 7.383 1.00 84.31 550 ALA A C 1
ATOM 4396 O O . ALA A 1 550 ? -23.911 11.430 6.954 1.00 84.31 550 ALA A O 1
ATOM 4397 N N . GLN A 1 551 ? -22.055 10.545 7.841 1.00 84.56 551 GLN A N 1
ATOM 4398 C CA . GLN A 1 551 ? -21.325 11.813 7.888 1.00 84.56 551 GLN A CA 1
ATOM 4399 C C . GLN A 1 551 ? -21.227 12.474 6.499 1.00 84.56 551 GLN A C 1
ATOM 4401 O O . GLN A 1 551 ? -21.419 13.681 6.338 1.00 84.56 551 GLN A O 1
ATOM 4406 N N . ASN A 1 552 ? -20.977 11.680 5.455 1.00 77.75 552 ASN A N 1
ATOM 4407 C CA . ASN A 1 552 ? -20.886 12.180 4.085 1.00 77.75 552 ASN A CA 1
ATOM 4408 C C . ASN A 1 552 ? -22.238 12.625 3.514 1.00 77.75 552 ASN A C 1
ATOM 4410 O O . ASN A 1 552 ? -22.267 13.563 2.707 1.00 77.75 552 ASN A O 1
ATOM 4414 N N . LEU A 1 553 ? -23.338 11.970 3.905 1.00 76.44 553 LEU A N 1
ATOM 4415 C CA . LEU A 1 553 ? -24.696 12.373 3.533 1.00 76.44 553 LEU A CA 1
ATOM 4416 C C . LEU A 1 553 ? -24.950 13.825 3.933 1.00 76.44 553 LEU A C 1
ATOM 4418 O O . LEU A 1 553 ? -25.405 14.602 3.093 1.00 76.44 553 LEU A O 1
ATOM 4422 N N . ILE A 1 554 ? -24.539 14.222 5.136 1.00 74.06 554 ILE A N 1
ATOM 4423 C CA . ILE A 1 554 ? -24.655 15.605 5.604 1.00 74.06 554 ILE A CA 1
ATOM 4424 C C . ILE A 1 554 ? -23.622 16.503 4.912 1.00 74.06 554 ILE A C 1
ATOM 4426 O O . ILE A 1 554 ? -23.996 17.447 4.208 1.00 74.06 554 ILE A O 1
ATOM 4430 N N . ARG A 1 555 ? -22.326 16.182 5.045 1.00 72.62 555 ARG A N 1
ATOM 4431 C CA . ARG A 1 555 ? -21.222 17.059 4.613 1.00 72.62 555 ARG A CA 1
ATOM 4432 C C . ARG A 1 555 ? -21.237 17.375 3.122 1.00 72.62 555 ARG A C 1
ATOM 4434 O O . ARG A 1 555 ? -21.115 18.537 2.732 1.00 72.62 555 ARG A O 1
ATOM 4441 N N . PHE A 1 556 ? -21.371 16.344 2.289 1.00 67.88 556 PHE A N 1
ATOM 4442 C CA . PHE A 1 556 ? -21.216 16.458 0.836 1.00 67.88 556 PHE A CA 1
ATOM 4443 C C . PHE A 1 556 ? -22.553 16.465 0.113 1.00 67.88 556 PHE A C 1
ATOM 4445 O O . PHE A 1 556 ? -22.752 17.228 -0.836 1.00 67.88 556 PHE A O 1
ATOM 4452 N N . TYR A 1 557 ? -23.478 15.612 0.549 1.00 66.88 557 TYR A N 1
ATOM 4453 C CA . TYR A 1 557 ? -24.741 15.426 -0.155 1.00 66.88 557 TYR A CA 1
ATOM 4454 C C . TYR A 1 557 ? -25.873 16.303 0.389 1.00 66.88 557 TYR A C 1
ATOM 4456 O O . TYR A 1 557 ? -26.916 16.404 -0.264 1.00 66.88 557 TYR A O 1
ATOM 4464 N N . ARG A 1 558 ? -25.653 16.996 1.518 1.00 68.62 558 ARG A N 1
ATOM 4465 C CA . ARG A 1 558 ? -26.629 17.867 2.193 1.00 68.62 558 ARG A CA 1
ATOM 4466 C C . ARG A 1 558 ? -27.967 17.164 2.414 1.00 68.62 558 ARG A C 1
ATOM 4468 O O . ARG A 1 558 ? -29.025 17.732 2.133 1.00 68.62 558 ARG A O 1
ATOM 4475 N N . VAL A 1 559 ? -27.907 15.885 2.764 1.00 70.12 559 VAL A N 1
ATOM 4476 C CA . VAL A 1 559 ? -29.041 15.038 3.126 1.00 70.12 559 VAL A CA 1
ATOM 4477 C C . VAL A 1 559 ? -29.040 14.960 4.653 1.00 70.12 559 VAL A C 1
ATOM 4479 O O . VAL A 1 559 ? -28.050 14.477 5.202 1.00 70.12 559 VAL A O 1
ATOM 4482 N N . PRO A 1 560 ? -30.086 15.454 5.337 1.00 71.56 560 PRO A N 1
ATOM 4483 C CA . PRO A 1 560 ? -30.188 15.292 6.781 1.00 71.56 560 PRO A CA 1
ATOM 4484 C C . PRO A 1 560 ? -30.367 13.809 7.122 1.00 71.56 560 PRO A C 1
ATOM 4486 O O . PRO A 1 560 ? -31.029 13.075 6.384 1.00 71.56 560 PRO A O 1
ATOM 4489 N N . LEU A 1 561 ? -29.783 13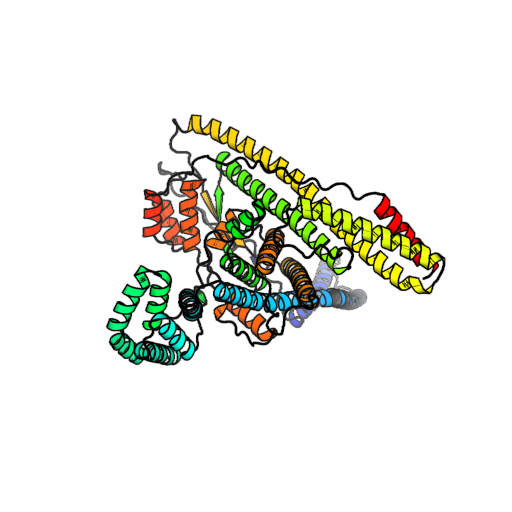.377 8.238 1.00 78.88 561 LEU A N 1
ATOM 4490 C CA . LEU A 1 561 ? -30.008 12.042 8.782 1.00 78.88 561 LEU A CA 1
ATOM 4491 C C . LEU A 1 561 ? -31.364 12.031 9.492 1.00 78.88 561 LEU A C 1
ATOM 4493 O O . LEU A 1 561 ? -31.512 12.611 10.561 1.00 78.88 561 LEU A O 1
ATOM 4497 N N . THR A 1 562 ? -32.370 11.424 8.866 1.00 80.56 562 THR A N 1
ATOM 4498 C CA . THR A 1 562 ? -33.671 11.160 9.495 1.00 80.56 562 THR A CA 1
ATOM 4499 C C . THR A 1 562 ? -33.598 9.880 10.326 1.00 80.56 562 THR A C 1
ATOM 4501 O O . THR A 1 562 ? -32.807 8.994 10.004 1.00 80.56 562 THR A O 1
ATOM 4504 N N . ASN A 1 563 ? -34.467 9.733 11.332 1.00 81.94 563 ASN A N 1
ATOM 4505 C CA . ASN A 1 563 ? -34.527 8.519 12.164 1.00 81.94 563 ASN A CA 1
ATOM 4506 C C . ASN A 1 563 ? -34.658 7.239 11.316 1.00 81.94 563 ASN A C 1
ATOM 4508 O O . ASN A 1 563 ? -33.969 6.266 11.573 1.00 81.94 563 ASN A O 1
ATOM 4512 N N . GLU A 1 564 ? -35.417 7.283 10.214 1.00 80.94 564 GLU A N 1
ATOM 4513 C CA . GLU A 1 564 ? -35.527 6.162 9.264 1.00 80.94 564 GLU A CA 1
ATOM 4514 C C . GLU A 1 564 ? -34.180 5.727 8.651 1.00 80.94 564 GLU A C 1
ATOM 4516 O O . GLU A 1 564 ? -33.962 4.542 8.409 1.00 80.94 564 GLU A O 1
ATOM 4521 N N . ILE A 1 565 ? -33.274 6.674 8.368 1.00 80.56 565 ILE A N 1
ATOM 4522 C CA . ILE A 1 565 ? -31.943 6.376 7.817 1.00 80.56 565 ILE A CA 1
ATOM 4523 C C . ILE A 1 565 ? -31.054 5.773 8.904 1.00 80.56 565 ILE A C 1
ATOM 4525 O O . ILE A 1 565 ? -30.301 4.842 8.619 1.00 80.56 565 ILE A O 1
ATOM 4529 N N . ILE A 1 566 ? -31.154 6.292 10.128 1.00 84.94 566 ILE A N 1
ATOM 4530 C CA . ILE A 1 566 ? -30.411 5.795 11.287 1.00 84.94 566 ILE A CA 1
ATOM 4531 C C . ILE A 1 566 ? -30.830 4.347 11.578 1.00 84.94 566 ILE A C 1
ATOM 4533 O O . ILE A 1 566 ? -29.986 3.455 11.530 1.00 84.94 566 ILE A O 1
ATOM 4537 N N . ASP A 1 567 ? -32.131 4.089 11.726 1.00 86.12 567 ASP A N 1
ATOM 4538 C CA . ASP A 1 567 ? -32.679 2.753 11.989 1.00 86.12 567 ASP A CA 1
ATOM 4539 C C . ASP A 1 567 ? -32.333 1.759 10.867 1.00 86.12 567 ASP A C 1
ATOM 4541 O O . ASP A 1 567 ? -32.022 0.589 11.113 1.00 86.12 567 ASP A O 1
ATOM 4545 N N . PHE A 1 568 ? -32.329 2.217 9.609 1.00 84.69 568 PHE A N 1
ATOM 4546 C CA . PHE A 1 568 ? -31.880 1.405 8.479 1.00 84.69 568 PHE A CA 1
ATOM 4547 C C . PHE A 1 568 ? -30.393 1.036 8.585 1.00 84.69 568 PHE A C 1
ATOM 4549 O O . PHE A 1 568 ? -30.033 -0.114 8.344 1.00 84.69 568 PHE A O 1
ATOM 4556 N N . MET A 1 569 ? -29.520 1.985 8.939 1.00 86.25 569 MET A N 1
ATOM 4557 C CA . MET A 1 569 ? -28.081 1.730 9.060 1.00 86.25 569 MET A CA 1
ATOM 4558 C C . MET A 1 569 ? -27.746 0.807 10.230 1.00 86.25 569 MET A C 1
ATOM 4560 O O . MET A 1 569 ? -26.887 -0.059 10.077 1.00 86.25 569 MET A O 1
ATOM 4564 N N . VAL A 1 570 ? -28.441 0.948 11.358 1.00 89.06 570 VAL A N 1
ATOM 4565 C CA . VAL A 1 570 ? -28.267 0.066 12.519 1.00 89.06 570 VAL A CA 1
ATOM 4566 C C . VAL A 1 570 ? -28.766 -1.342 12.211 1.00 89.06 570 VAL A C 1
ATOM 4568 O O . VAL A 1 570 ? -28.033 -2.305 12.396 1.00 89.06 570 VAL A O 1
ATOM 4571 N N . SER A 1 571 ? -29.966 -1.479 11.641 1.00 87.25 571 SER A N 1
ATOM 4572 C CA . SER A 1 571 ? -30.537 -2.802 11.346 1.00 87.25 571 SER A CA 1
ATOM 4573 C C . SER A 1 571 ? -29.831 -3.569 10.221 1.00 87.25 571 SER A C 1
ATOM 4575 O O . SER A 1 571 ? -29.850 -4.797 10.235 1.00 87.25 571 SER A O 1
ATOM 4577 N N . GLN A 1 572 ? -29.249 -2.884 9.229 1.00 85.00 572 GLN A N 1
ATOM 4578 C CA . GLN A 1 572 ? -28.611 -3.540 8.076 1.00 85.00 572 GLN A CA 1
ATOM 4579 C C . GLN A 1 572 ? -27.092 -3.674 8.184 1.00 85.00 572 GLN A C 1
ATOM 4581 O O . GLN A 1 572 ? -26.542 -4.608 7.607 1.00 85.00 572 GLN A O 1
ATOM 4586 N N . TYR A 1 573 ? -26.409 -2.751 8.867 1.00 85.75 573 TYR A N 1
ATOM 4587 C CA . TYR A 1 573 ? -24.942 -2.694 8.886 1.00 85.75 573 TYR A CA 1
ATOM 4588 C C . TYR A 1 573 ? -24.341 -2.656 10.294 1.00 85.75 573 TYR A C 1
ATOM 4590 O O . TYR A 1 573 ? -23.136 -2.441 10.404 1.00 85.75 573 TYR A O 1
ATOM 4598 N N . ASP A 1 574 ? -25.149 -2.841 11.343 1.00 88.12 574 ASP A N 1
ATOM 4599 C CA . ASP A 1 574 ? -24.700 -2.853 12.744 1.00 88.12 574 ASP A CA 1
ATOM 4600 C C . ASP A 1 574 ? -23.936 -1.572 13.143 1.00 88.12 574 ASP A C 1
ATOM 4602 O O . ASP A 1 574 ? -22.923 -1.584 13.839 1.00 88.12 574 ASP A O 1
ATOM 4606 N N . ALA A 1 575 ? -24.381 -0.428 12.611 1.00 88.50 575 ALA A N 1
ATOM 4607 C CA . ALA A 1 575 ? -23.806 0.877 12.927 1.00 88.50 575 ALA A CA 1
ATOM 4608 C C . ALA A 1 575 ? -24.175 1.322 14.354 1.00 88.50 575 ALA A C 1
ATOM 4610 O O . ALA A 1 575 ? -25.276 1.042 14.831 1.00 88.50 575 ALA A O 1
ATOM 4611 N N . SER A 1 576 ? -23.300 2.080 15.025 1.00 90.50 576 SER A N 1
ATOM 4612 C CA . SER A 1 576 ? -23.601 2.587 16.367 1.00 90.50 576 SER A CA 1
ATOM 4613 C C . SER A 1 576 ? -24.686 3.669 16.327 1.00 90.50 576 SER A C 1
ATOM 4615 O O . SER A 1 576 ? -24.488 4.750 15.763 1.00 90.50 576 SER A O 1
ATOM 4617 N N . GLN A 1 577 ? -25.820 3.405 16.985 1.00 89.94 577 GLN A N 1
ATOM 4618 C CA . GLN A 1 577 ? -26.920 4.368 17.128 1.00 89.94 577 GLN A CA 1
ATOM 4619 C C . GLN A 1 577 ? -26.443 5.671 17.790 1.00 89.94 577 GLN A C 1
ATOM 4621 O O . GLN A 1 577 ? -26.758 6.763 17.317 1.00 89.94 577 GLN A O 1
ATOM 4626 N N . GLU A 1 578 ? -25.652 5.563 18.863 1.00 90.75 578 GLU A N 1
ATOM 4627 C CA . GLU A 1 578 ? -25.119 6.713 19.605 1.00 90.75 578 GLU A CA 1
ATOM 4628 C C . GLU A 1 578 ? -24.276 7.613 18.698 1.00 90.75 578 GLU A C 1
ATOM 4630 O O . GLU A 1 578 ? -24.442 8.835 18.677 1.00 90.75 578 GLU A O 1
ATOM 4635 N N . ARG A 1 579 ? -23.417 7.000 17.877 1.00 88.44 579 ARG A N 1
ATOM 4636 C CA . ARG A 1 579 ? -22.554 7.725 16.947 1.00 88.44 579 ARG A CA 1
ATOM 4637 C C . ARG A 1 579 ? -23.341 8.386 15.821 1.00 88.44 579 ARG A C 1
ATOM 4639 O O . ARG A 1 579 ? -23.031 9.517 15.452 1.00 88.44 579 ARG A O 1
ATOM 4646 N N . LEU A 1 580 ? -24.360 7.718 15.283 1.00 88.75 580 LEU A N 1
ATOM 4647 C CA . LEU A 1 580 ? -25.219 8.278 14.238 1.00 88.75 580 LEU A CA 1
ATOM 4648 C C . LEU A 1 580 ? -26.037 9.475 14.740 1.00 88.75 580 LEU A C 1
ATOM 4650 O O . LEU A 1 580 ? -26.124 10.478 14.029 1.00 88.75 580 LEU A O 1
ATOM 4654 N N . ASN A 1 581 ? -26.560 9.409 15.967 1.00 89.31 581 ASN A N 1
ATOM 4655 C CA . ASN A 1 581 ? -27.254 10.532 16.602 1.00 89.31 581 ASN A CA 1
ATOM 4656 C C . ASN A 1 581 ? -26.308 11.720 16.816 1.00 89.31 581 ASN A C 1
ATOM 4658 O O . ASN A 1 581 ? -26.619 12.840 16.414 1.00 89.31 581 ASN A O 1
ATOM 4662 N N . PHE A 1 582 ? -25.103 11.467 17.337 1.00 90.06 582 PHE A N 1
ATOM 4663 C CA . PHE A 1 582 ? -24.084 12.504 17.500 1.00 90.06 582 PHE A CA 1
ATOM 4664 C C . PHE A 1 582 ? -23.723 13.187 16.168 1.00 90.06 582 PHE A C 1
ATOM 4666 O O . PHE A 1 582 ? -23.573 14.409 16.112 1.00 90.06 582 PHE A O 1
ATOM 4673 N N . ILE A 1 583 ? -23.600 12.411 15.084 1.00 86.75 583 ILE A N 1
ATOM 4674 C CA . ILE A 1 583 ? -23.345 12.929 13.731 1.00 86.75 583 ILE A CA 1
ATOM 4675 C C . ILE A 1 583 ? -24.519 13.791 13.251 1.00 86.75 583 ILE A C 1
ATOM 4677 O O . ILE A 1 583 ? -24.288 14.853 12.678 1.00 86.75 583 ILE A O 1
ATOM 4681 N N . ALA A 1 584 ? -25.762 13.358 13.472 1.00 84.69 584 ALA A N 1
ATOM 4682 C CA . ALA A 1 584 ? -26.952 14.093 13.047 1.00 84.69 584 ALA A CA 1
ATOM 4683 C C . ALA A 1 584 ? -27.068 15.475 13.714 1.00 84.69 584 ALA A C 1
ATOM 4685 O O . ALA A 1 584 ? -27.518 16.421 13.067 1.00 84.69 584 ALA A O 1
ATOM 4686 N N . GLU A 1 585 ? -26.632 15.595 14.970 1.00 85.81 585 GLU A N 1
ATOM 4687 C CA . GLU A 1 585 ? -26.704 16.832 15.756 1.00 85.81 585 GLU A CA 1
ATOM 4688 C C . GLU A 1 585 ? -25.547 17.805 15.481 1.00 85.81 585 GLU A C 1
ATOM 4690 O O . GLU A 1 585 ? -25.760 19.017 15.460 1.00 85.81 585 GLU A O 1
ATOM 4695 N N . ASN A 1 586 ? -24.328 17.298 15.258 1.00 85.69 586 ASN A N 1
ATOM 4696 C CA . ASN A 1 586 ? -23.113 18.126 15.259 1.00 85.69 586 ASN A CA 1
ATOM 4697 C C . ASN A 1 586 ? -22.497 18.378 13.873 1.00 85.69 586 ASN A C 1
ATOM 4699 O O . ASN A 1 586 ? -21.632 19.246 13.737 1.00 85.69 586 ASN A O 1
ATOM 4703 N N . GLU A 1 587 ? -22.884 17.634 12.833 1.00 80.44 587 GLU A N 1
ATOM 4704 C CA . GLU A 1 587 ? -22.289 17.807 11.504 1.00 80.44 587 GLU A CA 1
ATOM 4705 C C . GLU A 1 587 ? -22.930 18.922 10.681 1.00 80.44 587 GLU A C 1
ATOM 4707 O O . GLU A 1 587 ? -24.149 19.034 10.561 1.00 80.44 587 GLU A O 1
ATOM 4712 N N . VAL A 1 588 ? -22.078 19.697 10.006 1.00 75.31 588 VAL A N 1
ATOM 4713 C CA . VAL A 1 588 ? -22.493 20.805 9.139 1.00 75.31 588 VAL A CA 1
ATOM 4714 C C . VAL A 1 588 ? -22.065 20.583 7.683 1.00 75.31 588 VAL A C 1
ATOM 4716 O O . VAL A 1 588 ? -21.032 19.960 7.413 1.00 75.31 588 VAL A O 1
ATOM 4719 N N . PRO A 1 589 ? -22.831 21.095 6.698 1.00 68.38 589 PRO A N 1
ATOM 4720 C CA . PRO A 1 589 ? -22.444 21.043 5.293 1.00 68.38 589 PRO A CA 1
ATOM 4721 C C . PRO A 1 589 ? -21.095 21.722 5.043 1.00 68.38 589 PRO A C 1
ATOM 4723 O O . PRO A 1 589 ? -20.837 22.812 5.550 1.00 68.38 589 PRO A O 1
ATOM 4726 N N . TYR A 1 590 ? -20.266 21.123 4.187 1.00 63.12 590 TYR A N 1
ATOM 4727 C CA . TYR A 1 590 ? -18.955 21.681 3.853 1.00 63.12 590 TYR A CA 1
ATOM 4728 C C . TYR A 1 590 ? -19.079 23.051 3.151 1.00 63.12 590 TYR A C 1
ATOM 4730 O O . TYR A 1 590 ? -19.911 23.227 2.246 1.00 63.12 590 TYR A O 1
ATOM 4738 N N . SER A 1 591 ? -18.244 24.017 3.552 1.00 52.34 591 SER A N 1
ATOM 4739 C CA . SER A 1 591 ? -18.164 25.356 2.956 1.00 52.34 591 SER A CA 1
ATOM 4740 C C . SER A 1 591 ? -17.244 25.365 1.726 1.00 52.34 591 SER A C 1
ATOM 4742 O O . SER A 1 591 ? -16.245 24.659 1.643 1.00 52.34 591 SER A O 1
ATOM 4744 N N . ALA A 1 592 ? -17.625 26.135 0.708 1.00 46.81 592 ALA A N 1
ATOM 4745 C CA . ALA A 1 592 ? -17.076 26.074 -0.646 1.00 46.81 592 ALA A CA 1
ATOM 4746 C C . ALA A 1 592 ? -15.742 26.832 -0.823 1.00 46.81 592 ALA A C 1
ATOM 4748 O O . ALA A 1 592 ? -15.603 27.603 -1.769 1.00 46.81 592 ALA A O 1
ATOM 4749 N N . ASN A 1 593 ? -14.756 26.622 0.050 1.00 45.19 593 ASN A N 1
ATOM 4750 C CA . ASN A 1 593 ? -13.441 27.254 -0.090 1.00 45.19 593 ASN A CA 1
ATOM 4751 C C . ASN A 1 593 ? -12.420 26.236 -0.606 1.00 45.19 593 ASN A C 1
ATOM 4753 O O . ASN A 1 593 ? -11.840 25.475 0.161 1.00 45.19 593 ASN A O 1
ATOM 4757 N N . PHE A 1 594 ? -12.207 26.223 -1.924 1.00 51.81 594 PHE A N 1
ATOM 4758 C CA . PHE A 1 594 ? -11.116 25.474 -2.549 1.00 51.81 594 PHE A CA 1
ATOM 4759 C C . PHE A 1 594 ? -9.994 26.437 -2.934 1.00 51.81 594 PHE A C 1
ATOM 4761 O O . PHE A 1 594 ? -10.225 27.409 -3.654 1.00 51.81 594 PHE A O 1
ATOM 4768 N N . ASN A 1 595 ? -8.775 26.148 -2.480 1.00 47.94 595 ASN A N 1
ATOM 4769 C CA . ASN A 1 595 ? -7.592 26.889 -2.902 1.00 47.94 595 ASN A CA 1
ATOM 4770 C C . ASN A 1 595 ? -7.275 26.586 -4.371 1.00 47.94 595 ASN A C 1
ATOM 4772 O O . ASN A 1 595 ? -7.237 25.429 -4.794 1.00 47.94 595 ASN A O 1
ATOM 4776 N N . ASN A 1 596 ? -7.024 27.639 -5.150 1.00 47.22 596 ASN A N 1
ATOM 4777 C CA . ASN A 1 596 ? -6.575 27.510 -6.531 1.00 47.22 596 ASN A CA 1
ATOM 4778 C C . ASN A 1 596 ? -5.151 26.937 -6.557 1.00 47.22 596 ASN A C 1
ATOM 4780 O O . ASN A 1 596 ? -4.222 27.529 -6.007 1.00 47.22 596 ASN A O 1
ATOM 4784 N N . LEU A 1 597 ? -4.972 25.800 -7.230 1.00 52.16 597 LEU A N 1
ATOM 4785 C CA . LEU A 1 597 ? -3.651 25.243 -7.507 1.00 52.16 597 LEU A CA 1
ATOM 4786 C C . LEU A 1 597 ? -2.949 26.102 -8.565 1.00 52.16 597 LEU A C 1
ATOM 4788 O O . LEU A 1 597 ? -3.239 25.998 -9.756 1.00 52.16 597 LEU A O 1
ATOM 4792 N N . ASN A 1 598 ? -2.015 26.939 -8.114 1.00 49.91 598 ASN A N 1
ATOM 4793 C CA . ASN A 1 598 ? -1.194 27.821 -8.948 1.00 49.91 598 ASN A CA 1
ATOM 4794 C C . ASN A 1 598 ? 0.261 27.334 -9.066 1.00 49.91 598 ASN A C 1
ATOM 4796 O O . ASN A 1 598 ? 1.181 28.142 -9.151 1.00 49.91 598 ASN A O 1
ATOM 4800 N N . THR A 1 599 ? 0.513 26.023 -9.075 1.00 54.06 599 THR A N 1
ATOM 4801 C CA . THR A 1 599 ? 1.867 25.526 -9.372 1.00 54.06 599 THR A CA 1
ATOM 4802 C C . THR A 1 599 ? 2.024 25.355 -10.887 1.00 54.06 599 THR A C 1
ATOM 4804 O O . THR A 1 599 ? 1.245 24.606 -11.488 1.00 54.06 599 THR A O 1
ATOM 4807 N N . PRO A 1 600 ? 2.984 26.033 -11.543 1.00 54.38 600 PRO A N 1
ATOM 4808 C CA . PRO A 1 600 ? 3.218 25.848 -12.969 1.00 54.38 600 PRO A CA 1
ATOM 4809 C C . PRO A 1 600 ? 3.691 24.416 -13.250 1.00 54.38 600 PRO A C 1
ATOM 4811 O O . PRO A 1 600 ? 4.566 23.886 -12.567 1.00 54.38 600 PRO A O 1
ATOM 4814 N N . ALA A 1 601 ? 3.101 23.782 -14.264 1.00 60.66 601 ALA A N 1
ATOM 4815 C CA . ALA A 1 601 ? 3.539 22.472 -14.729 1.00 60.66 601 ALA A CA 1
ATOM 4816 C C . ALA A 1 601 ? 4.912 22.586 -15.418 1.00 60.66 601 ALA A C 1
ATOM 4818 O O . ALA A 1 601 ? 5.128 23.475 -16.242 1.00 60.66 601 ALA A O 1
ATOM 4819 N N . ILE A 1 602 ? 5.823 21.668 -15.097 1.00 66.88 602 ILE A N 1
ATOM 4820 C CA . ILE A 1 602 ? 7.161 21.575 -15.700 1.00 66.88 602 ILE A CA 1
ATOM 4821 C C . ILE A 1 602 ? 7.036 21.182 -17.163 1.00 66.88 602 ILE A C 1
ATOM 4823 O O . ILE A 1 602 ? 6.322 20.234 -17.471 1.00 66.88 602 ILE A O 1
ATOM 4827 N N . GLN A 1 603 ? 7.754 21.863 -18.054 1.00 76.31 603 GLN A N 1
ATOM 4828 C CA . GLN A 1 603 ? 7.735 21.569 -19.485 1.00 76.31 603 GLN A CA 1
ATOM 4829 C C . GLN A 1 603 ? 8.852 20.585 -19.850 1.00 76.31 603 GLN A C 1
ATOM 4831 O O . GLN A 1 603 ? 10.029 20.933 -19.794 1.00 76.31 603 GLN A O 1
ATOM 4836 N N . ILE A 1 604 ? 8.491 19.364 -20.261 1.00 80.31 604 ILE A N 1
ATOM 4837 C CA . ILE A 1 604 ? 9.456 18.393 -20.801 1.00 80.31 604 ILE A CA 1
ATOM 4838 C C . ILE A 1 604 ? 9.554 18.579 -22.325 1.00 80.31 604 ILE A C 1
ATOM 4840 O O . ILE A 1 604 ? 8.547 18.370 -23.012 1.00 80.31 604 ILE A O 1
ATOM 4844 N N . PRO A 1 605 ? 10.728 18.957 -22.871 1.00 84.31 605 PRO A N 1
ATOM 4845 C CA . PRO A 1 605 ? 10.890 19.178 -24.304 1.00 84.31 605 PRO A CA 1
ATOM 4846 C C . PRO A 1 605 ? 10.841 17.875 -25.120 1.00 84.31 605 PRO A C 1
ATOM 4848 O O . PRO A 1 605 ? 10.845 16.759 -24.599 1.00 84.31 605 PRO A O 1
ATOM 4851 N N . GLU A 1 606 ? 10.775 18.018 -26.444 1.00 85.38 606 GLU A N 1
ATOM 4852 C CA . GLU A 1 606 ? 10.923 16.887 -27.358 1.00 85.38 606 GLU A CA 1
ATOM 4853 C C . GLU A 1 606 ? 12.341 16.299 -27.295 1.00 85.38 606 GLU A C 1
ATOM 4855 O O . GLU A 1 606 ? 13.324 17.030 -27.152 1.00 85.38 606 GLU A O 1
ATOM 4860 N N . ALA A 1 607 ? 12.459 14.977 -27.461 1.00 83.25 607 ALA A N 1
ATOM 4861 C CA . ALA A 1 607 ? 13.761 14.330 -27.588 1.00 83.25 607 ALA A CA 1
ATOM 4862 C C . ALA A 1 607 ? 14.509 14.913 -28.794 1.00 83.25 607 ALA A C 1
ATOM 4864 O O . ALA A 1 607 ? 13.976 14.947 -29.905 1.00 83.25 607 ALA A O 1
ATOM 4865 N N . LYS A 1 608 ? 15.752 15.358 -28.587 1.00 89.12 608 LYS A N 1
ATOM 4866 C CA . LYS A 1 608 ? 16.539 15.997 -29.648 1.00 89.12 608 LYS A CA 1
ATOM 4867 C C . LYS A 1 608 ? 16.783 14.996 -30.784 1.00 89.12 608 LYS A C 1
ATOM 4869 O O . LYS A 1 608 ? 17.324 13.917 -30.546 1.00 89.12 608 LYS A O 1
ATOM 4874 N N . ASN A 1 609 ? 16.480 15.381 -32.029 1.00 87.88 609 ASN A N 1
ATOM 4875 C CA . ASN A 1 609 ? 16.662 14.524 -33.215 1.00 87.88 609 ASN A CA 1
ATOM 4876 C C . ASN A 1 609 ? 18.080 13.940 -33.325 1.00 87.88 609 ASN A C 1
ATOM 4878 O O . ASN A 1 609 ? 18.249 12.788 -33.721 1.00 87.88 609 ASN A O 1
ATOM 4882 N N . ARG A 1 610 ? 19.097 14.696 -32.890 1.00 90.62 610 ARG A N 1
ATOM 4883 C CA . ARG A 1 610 ? 20.492 14.233 -32.854 1.00 90.62 610 ARG A CA 1
ATOM 4884 C C . ARG A 1 610 ? 20.690 12.931 -32.069 1.00 90.62 610 ARG A C 1
ATOM 4886 O O . ARG A 1 610 ? 21.479 12.101 -32.501 1.00 90.62 610 ARG A O 1
ATOM 4893 N N . TRP A 1 611 ? 19.978 12.722 -30.957 1.00 90.88 611 TRP A N 1
ATOM 4894 C CA . TRP A 1 611 ? 20.131 11.511 -30.141 1.00 90.88 611 TRP A CA 1
ATOM 4895 C C . TRP A 1 611 ? 19.645 10.270 -30.895 1.00 90.88 611 TRP A C 1
ATOM 4897 O O . TRP A 1 611 ? 20.320 9.244 -30.900 1.00 90.88 611 TRP A O 1
ATOM 4907 N N . LYS A 1 612 ? 18.520 10.397 -31.612 1.00 90.38 612 LYS A N 1
ATOM 4908 C CA . LYS A 1 612 ? 17.959 9.326 -32.449 1.00 90.38 612 LYS A CA 1
ATOM 4909 C C . LYS A 1 612 ? 18.876 8.988 -33.625 1.00 90.38 612 LYS A C 1
ATOM 4911 O O . LYS A 1 612 ? 19.089 7.815 -33.914 1.00 90.38 612 LYS A O 1
ATOM 4916 N N . ILE A 1 613 ? 19.467 10.005 -34.257 1.00 91.00 613 ILE A N 1
ATOM 4917 C CA . ILE A 1 613 ? 20.435 9.828 -35.351 1.00 91.00 613 ILE A CA 1
ATOM 4918 C C . ILE A 1 613 ? 21.695 9.100 -34.859 1.00 91.00 613 ILE A C 1
ATOM 4920 O O . ILE A 1 613 ? 22.162 8.173 -35.517 1.00 91.00 613 ILE A O 1
ATOM 4924 N N . ILE A 1 614 ? 22.233 9.480 -33.694 1.00 90.69 614 ILE A N 1
ATOM 4925 C CA . ILE A 1 614 ? 23.410 8.821 -33.104 1.00 90.69 614 ILE A CA 1
ATOM 4926 C C . ILE A 1 614 ? 23.118 7.346 -32.813 1.00 90.69 614 ILE A C 1
ATOM 4928 O O . ILE A 1 614 ? 23.918 6.492 -33.196 1.00 90.69 614 ILE A O 1
ATOM 4932 N N . LEU A 1 615 ? 21.963 7.044 -32.209 1.00 91.81 615 LEU A N 1
ATOM 4933 C CA . LEU A 1 615 ? 21.545 5.670 -31.930 1.00 91.81 615 LEU A CA 1
ATOM 4934 C C . LEU A 1 615 ? 21.407 4.843 -33.217 1.00 91.81 615 LEU A C 1
ATOM 4936 O O . LEU A 1 615 ? 21.916 3.726 -33.293 1.00 91.81 615 LEU A O 1
ATOM 4940 N N . PHE A 1 616 ? 20.757 5.399 -34.243 1.00 93.31 616 PHE A N 1
ATOM 4941 C CA . PHE A 1 616 ? 20.596 4.741 -35.541 1.00 93.31 616 PHE A CA 1
ATOM 4942 C C . PHE A 1 616 ? 21.949 4.415 -36.187 1.00 93.31 616 PHE A C 1
ATOM 4944 O O . PHE A 1 616 ? 22.180 3.284 -36.615 1.00 93.31 616 PHE A O 1
ATOM 4951 N N . ASN A 1 617 ? 22.870 5.380 -36.200 1.00 91.31 617 ASN A N 1
ATOM 4952 C CA . ASN A 1 617 ? 24.201 5.187 -36.769 1.00 91.31 617 ASN A CA 1
ATOM 4953 C C . ASN A 1 617 ? 25.014 4.143 -35.993 1.00 91.31 617 ASN A C 1
ATOM 4955 O O . ASN A 1 617 ? 25.694 3.333 -36.611 1.00 91.31 617 ASN A O 1
ATOM 4959 N N . ALA A 1 618 ? 24.930 4.127 -34.660 1.00 88.56 618 ALA A N 1
ATOM 4960 C CA . ALA A 1 618 ? 25.611 3.127 -33.840 1.00 88.56 618 ALA A CA 1
ATOM 4961 C C . ALA A 1 618 ? 25.091 1.706 -34.112 1.00 88.56 618 ALA A C 1
ATOM 4963 O O . ALA A 1 618 ? 25.889 0.795 -34.324 1.00 88.56 618 ALA A O 1
ATOM 4964 N N . LYS A 1 619 ? 23.765 1.523 -34.204 1.00 91.44 619 LYS A N 1
ATOM 4965 C CA . LYS A 1 619 ? 23.152 0.236 -34.580 1.00 91.44 619 LYS A CA 1
ATOM 4966 C C . LYS A 1 619 ? 23.567 -0.218 -35.977 1.00 91.44 619 LYS A C 1
ATOM 4968 O O . LYS A 1 619 ? 23.852 -1.395 -36.172 1.00 91.44 619 LYS A O 1
ATOM 4973 N N . ARG A 1 620 ? 23.644 0.713 -36.933 1.00 90.62 620 ARG A N 1
ATOM 4974 C CA . ARG A 1 620 ? 24.135 0.423 -38.284 1.00 90.62 620 ARG A CA 1
ATOM 4975 C C . ARG A 1 620 ? 25.587 -0.055 -38.261 1.00 90.62 620 ARG A C 1
ATOM 4977 O O . ARG A 1 620 ? 25.882 -1.066 -38.884 1.00 90.62 620 ARG A O 1
ATOM 4984 N N . THR A 1 621 ? 26.473 0.620 -37.530 1.00 87.25 621 THR A N 1
ATOM 4985 C CA . THR A 1 621 ? 27.864 0.170 -37.376 1.00 87.25 621 THR A CA 1
ATOM 4986 C C . THR A 1 621 ? 27.921 -1.222 -36.747 1.00 87.25 621 THR A C 1
ATOM 4988 O O . THR A 1 621 ? 28.583 -2.093 -37.293 1.00 87.25 621 THR A O 1
ATOM 4991 N N . LEU A 1 622 ? 27.163 -1.483 -35.677 1.00 88.25 622 LEU A N 1
ATOM 4992 C CA . LEU A 1 622 ? 27.108 -2.813 -35.055 1.00 88.25 622 LEU A CA 1
ATOM 4993 C C . LEU A 1 622 ? 26.632 -3.903 -36.027 1.00 88.25 622 LEU A C 1
ATOM 4995 O O . LEU A 1 622 ? 27.212 -4.978 -36.034 1.00 88.25 622 LEU A O 1
ATOM 4999 N N . SER A 1 623 ? 25.650 -3.613 -36.889 1.00 87.62 623 SER A N 1
ATOM 5000 C CA . SER A 1 623 ? 25.163 -4.573 -37.896 1.00 87.62 623 SER A CA 1
ATOM 5001 C C . SER A 1 623 ? 26.171 -4.914 -39.000 1.00 87.62 623 SER A C 1
ATOM 5003 O O . SER A 1 623 ? 25.984 -5.894 -39.708 1.00 87.62 623 SER A O 1
ATOM 5005 N N . LEU A 1 624 ? 27.219 -4.103 -39.178 1.00 82.88 624 LEU A N 1
ATOM 5006 C CA . LEU A 1 624 ? 28.298 -4.383 -40.133 1.00 82.88 624 LEU A CA 1
ATOM 5007 C C . LEU A 1 624 ? 29.375 -5.307 -39.547 1.00 82.88 624 LEU A C 1
ATOM 5009 O O . LEU A 1 624 ? 30.145 -5.888 -40.305 1.00 82.88 624 LEU A O 1
ATOM 5013 N N . TYR A 1 625 ? 29.437 -5.419 -38.217 1.00 73.69 625 TYR A N 1
ATOM 5014 C CA . TYR A 1 625 ? 30.434 -6.205 -37.485 1.00 73.69 625 TYR A CA 1
ATOM 5015 C C . TYR A 1 625 ? 29.818 -7.385 -36.703 1.00 73.69 625 TYR A C 1
ATOM 5017 O O . TYR A 1 625 ? 30.552 -8.085 -36.004 1.00 73.69 625 TYR A O 1
ATOM 5025 N N . SER A 1 626 ? 28.497 -7.590 -36.805 1.00 61.22 626 SER A N 1
ATOM 5026 C CA . SER A 1 626 ? 27.753 -8.772 -36.335 1.00 61.22 626 SER A CA 1
ATOM 5027 C C . SER A 1 626 ? 27.671 -9.827 -37.425 1.00 61.22 626 SER A C 1
ATOM 5029 O O . SER A 1 626 ? 27.873 -11.016 -37.101 1.00 61.22 626 SER A O 1
#

Organism: NCBI:txid2994442